Protein 6H9U (pdb70)

Nearest PDB structures (foldseek):
  7a4u-assembly1_A  TM=9.829E-01  e=4.154E-70  Cricetulus griseus
  6ha7-assembly3_B  TM=9.774E-01  e=1.542E-68  Cricetulus griseus
  6cz1-assembly1_A  TM=9.663E-01  e=4.510E-68  Homo sapiens
  6zmd-assembly1_A  TM=8.555E-01  e=2.631E-66  Homo sapiens
  5o4p-assembly2_B  TM=8.408E-01  e=4.896E-66  Cricetulus griseus

Solvent-accessible surface area: 19380 Å² total; per-residue (Å²): 107,22,14,0,0,0,20,9,10,18,5,61,1,1,0,0,1,46,68,135,62,181,20,75,12,3,43,12,105,113,56,58,111,38,2,1,9,5,0,5,13,28,85,140,19,113,133,56,28,0,19,58,0,11,60,94,32,33,61,41,66,111,33,1,0,28,17,7,24,29,0,1,23,54,68,37,108,33,103,41,0,47,89,7,43,139,131,16,59,6,133,21,50,81,110,190,83,97,5,59,0,43,2,81,16,28,88,88,85,82,59,63,17,19,5,42,67,1,5,2,5,4,0,38,40,2,25,94,11,0,19,87,130,29,68,98,162,2,54,78,0,0,0,1,1,7,17,104,10,84,122,56,7,52,92,3,2,92,55,0,0,84,103,8,46,10,68,13,49,76,31,15,13,13,10,1,0,0,0,12,10,25,24,0,43,161,75,146,38,103,64,30,0,0,2,0,23,0,21,16,9,23,1,32,0,6,1,0,36,1,16,62,23,6,1,74,38,68,16,46,57,23,57,81,73,4,0,2,38,42,0,4,74,76,0,9,77,39,0,13,126,57,2,110,166,159,35,52,92,59,3,130,158,6,67,138,2,16,22,74,0,27,140,27,1,32,106,2,31,134,22,3,31,90,93,126,102,13,131,0,82,0,88,23,134,122,40,80,62,102,12,45,68,58,3,53,41,69,67,4,26,120,36,0,45,84,30,0,142,34,0,22,148,14,1,92,29,1,10,129,102,16,137,40,141,78,85,45,5,47,24,0,0,10,8,7,14,9,1,78,5,39,41,0,72,75,16,2,81,102,23,10,112,37,75,108,22,23,198,72,38,60,18,35,12,0,5,0,61,0,0,0,37,13,0,12,79,40,89,101,110,32,112,0,58,94,9,73,46,64,3,112,124,144,75,26,86,21,67,10,20,13,19,24,55,21,20,48,130,58,19,107,128,66,47,101,82,215,159

CATH classification: 3.30.420.40 (+3 more: 3.30.30.30, 3.30.420.40, 3.90.640.10)

Structure (mmCIF, N/CA/C/O backbone):
data_6H9U
#
_entry.id   6H9U
#
_cell.length_a   153.310
_cell.length_b   66.750
_cell.length_c   44.300
_cell.angle_alpha   90.00
_cell.angle_beta   106.54
_cell.angle_gamma   90.00
#
_symmetry.space_group_name_H-M   'C 1 2 1'
#
loop_
_entity.id
_entity.type
_entity.pdbx_description
1 polymer 'Endoplasmic reticulum chaperone BiP'
2 polymer 'Mesencephalic astrocyte-derived neurotrophic factor'
3 non-polymer D-MALATE
4 non-polymer 'SODIUM ION'
5 water water
#
loop_
_atom_site.group_PDB
_atom_site.id
_atom_site.type_symbol
_atom_site.label_atom_id
_atom_site.label_alt_id
_atom_site.label_comp_id
_atom_site.label_asym_id
_atom_site.label_entity_id
_atom_site.label_seq_id
_atom_site.pdbx_PDB_ins_code
_atom_site.Cartn_x
_atom_site.Cartn_y
_atom_site.Cartn_z
_atom_site.occupancy
_atom_site.B_iso_or_equiv
_atom_site.auth_seq_id
_atom_site.auth_comp_id
_atom_site.auth_asym_id
_atom_site.auth_atom_id
_atom_site.pdbx_PDB_model_num
ATOM 1 N N . GLY A 1 1 ? -19.665 -24.285 -28.435 1.00 39.43 28 GLY A N 1
ATOM 2 C CA . GLY A 1 1 ? -20.230 -25.412 -27.631 1.00 38.66 28 GLY A CA 1
ATOM 3 C C . GLY A 1 1 ? -20.013 -25.243 -26.138 1.00 36.82 28 GLY A C 1
ATOM 4 O O . GLY A 1 1 ? -18.872 -25.106 -25.691 1.00 38.38 28 GLY A O 1
ATOM 5 N N . THR A 1 2 ? -21.103 -25.272 -25.367 1.00 34.78 29 THR A N 1
ATOM 6 C CA . THR A 1 2 ? -21.061 -25.001 -23.927 1.00 32.35 29 THR A CA 1
ATOM 7 C C . THR A 1 2 ? -21.979 -25.953 -23.143 1.00 30.24 29 THR A C 1
ATOM 8 O O . THR A 1 2 ? -23.156 -26.070 -23.453 1.00 31.74 29 THR A O 1
ATOM 12 N N . VAL A 1 3 ? -21.427 -26.612 -22.120 1.00 25.80 30 VAL A N 1
ATOM 13 C CA . VAL A 1 3 ? -22.207 -27.447 -21.186 1.00 23.11 30 VAL A CA 1
ATOM 14 C C . VAL A 1 3 ? -21.875 -27.003 -19.766 1.00 20.78 30 VAL A C 1
ATOM 15 O O . VAL A 1 3 ? -20.889 -26.287 -19.557 1.00 19.60 30 VAL A O 1
ATOM 19 N N . VAL A 1 4 ? -22.688 -27.427 -18.795 1.00 19.08 31 VAL A N 1
ATOM 20 C CA . VAL A 1 4 ? -22.528 -26.977 -17.418 1.00 18.15 31 VAL A CA 1
ATOM 21 C C . VAL A 1 4 ? -22.496 -28.119 -16.399 1.00 17.09 31 VAL A C 1
ATOM 22 O O . VAL A 1 4 ? -23.059 -29.193 -16.617 1.00 16.60 31 VAL A O 1
ATOM 26 N N . GLY A 1 5 ? -21.782 -27.871 -15.310 1.00 15.95 32 GLY A N 1
ATOM 27 C CA . GLY A 1 5 ? -21.809 -28.711 -14.122 1.00 15.56 32 GLY A CA 1
ATOM 28 C C . GLY A 1 5 ? -22.367 -27.879 -12.997 1.00 15.42 32 GLY A C 1
ATOM 29 O O . GLY A 1 5 ? -21.949 -26.736 -12.810 1.00 16.01 32 GLY A O 1
ATOM 30 N N . ILE A 1 6 ? -23.329 -28.430 -12.261 1.00 15.01 33 ILE A N 1
ATOM 31 C CA . ILE A 1 6 ? -23.964 -27.705 -11.169 1.00 14.90 33 ILE A CA 1
ATOM 32 C C . ILE A 1 6 ? -23.870 -28.520 -9.891 1.00 14.65 33 ILE A C 1
ATOM 33 O O . ILE A 1 6 ? -24.321 -29.670 -9.829 1.00 14.84 33 ILE A O 1
ATOM 38 N N . ASP A 1 7 ? -23.273 -27.899 -8.883 1.00 14.37 34 ASP A N 1
ATOM 39 C CA . ASP A 1 7 ? -23.325 -28.371 -7.512 1.00 14.80 34 ASP A CA 1
ATOM 40 C C . ASP A 1 7 ? -24.605 -27.799 -6.904 1.00 14.65 34 ASP A C 1
ATOM 41 O O . ASP A 1 7 ? -24.689 -26.608 -6.650 1.00 14.67 34 ASP A O 1
ATOM 46 N N . LEU A 1 8 ? -25.598 -28.669 -6.708 1.00 14.36 35 LEU A N 1
ATOM 47 C CA . LEU A 1 8 ? -26.854 -28.302 -6.063 1.00 14.62 35 LEU A CA 1
ATOM 48 C C . LEU A 1 8 ? -26.710 -28.631 -4.578 1.00 14.44 35 LEU A C 1
ATOM 49 O O . LEU A 1 8 ? -26.975 -29.758 -4.152 1.00 14.86 35 LEU A O 1
ATOM 54 N N . GLY A 1 9 ? -26.244 -27.650 -3.803 1.00 14.68 36 GLY A N 1
ATOM 55 C CA . GLY A 1 9 ? -25.908 -27.869 -2.396 1.00 14.56 36 GLY A CA 1
ATOM 56 C C . GLY A 1 9 ? -27.064 -27.643 -1.459 1.00 14.80 36 GLY A C 1
ATOM 57 O O . GLY A 1 9 ? -28.068 -26.987 -1.805 1.00 14.80 36 GLY A O 1
ATOM 58 N N . THR A 1 10 ? -26.936 -28.200 -0.262 1.00 15.15 37 THR A N 1
ATOM 59 C CA . THR A 1 10 ? -27.940 -27.985 0.780 1.00 15.54 37 THR A CA 1
ATOM 60 C C . THR A 1 10 ? -28.141 -26.488 1.079 1.00 16.28 37 THR A C 1
ATOM 61 O O . THR A 1 10 ? -29.263 -25.993 1.089 1.00 16.62 37 THR A O 1
ATOM 65 N N . THR A 1 11 ? -27.032 -25.794 1.306 1.00 16.52 38 THR A N 1
ATOM 66 C CA . THR A 1 11 ? -27.001 -24.372 1.642 1.00 17.14 38 THR A CA 1
ATOM 67 C C . THR A 1 11 ? -26.607 -23.483 0.460 1.00 16.98 38 THR A C 1
ATOM 68 O O . THR A 1 11 ? -27.218 -22.444 0.251 1.00 16.66 38 THR A O 1
ATOM 72 N N . TYR A 1 12 ? -25.596 -23.891 -0.300 1.00 17.22 39 TYR A N 1
ATOM 73 C CA . TYR A 1 12 ? -25.043 -23.103 -1.390 1.00 18.09 39 TYR A CA 1
ATOM 74 C C . TYR A 1 12 ? -24.917 -23.953 -2.643 1.00 16.68 39 TYR A C 1
ATOM 75 O O . TYR A 1 12 ? -24.556 -25.134 -2.565 1.00 15.77 39 TYR A O 1
ATOM 84 N N . SER A 1 13 ? -25.152 -23.326 -3.791 1.00 15.66 40 SER A N 1
ATOM 85 C CA . SER A 1 13 ? -24.969 -23.966 -5.083 1.00 15.62 40 SER A CA 1
ATOM 86 C C . SER A 1 13 ? -23.943 -23.216 -5.925 1.00 15.43 40 SER A C 1
ATOM 87 O O . SER A 1 13 ? -23.672 -22.049 -5.676 1.00 15.88 40 SER A O 1
ATOM 90 N N . CYS A 1 14 ? -23.389 -23.907 -6.921 1.00 15.11 41 CYS A N 1
ATOM 91 C CA . CYS A 1 14 ? -22.300 -23.380 -7.736 1.00 15.12 41 CYS A CA 1
ATOM 92 C C . CYS A 1 14 ? -22.400 -23.923 -9.161 1.00 15.14 41 CYS A C 1
ATOM 93 O O . CYS A 1 14 ? -22.753 -25.091 -9.348 1.00 15.09 41 CYS A O 1
ATOM 96 N N . VAL A 1 15 ? -22.103 -23.080 -10.159 1.00 15.47 42 VAL A N 1
ATOM 97 C CA . VAL A 1 15 ? -22.153 -23.501 -11.561 1.00 16.04 42 VAL A CA 1
ATOM 98 C C . VAL A 1 15 ? -20.817 -23.256 -12.255 1.00 16.00 42 VAL A C 1
ATOM 99 O O . VAL A 1 15 ? -20.212 -22.191 -12.100 1.00 15.35 42 VAL A O 1
ATOM 103 N N . GLY A 1 16 ? -20.354 -24.289 -12.962 1.00 16.49 43 GLY A N 1
ATOM 104 C CA . GLY A 1 16 ? -19.190 -24.212 -13.818 1.00 17.31 43 GLY A CA 1
ATOM 105 C C . GLY A 1 16 ? -19.617 -24.457 -15.245 1.00 17.85 43 GLY A C 1
ATOM 106 O O . GLY A 1 16 ? -20.504 -25.277 -15.515 1.00 17.37 43 GLY A O 1
ATOM 107 N N . VAL A 1 17 ? -18.986 -23.737 -16.169 1.00 18.83 44 VAL A N 1
ATOM 108 C CA . VAL A 1 17 ? -19.198 -23.934 -17.588 1.00 19.75 44 VAL A CA 1
ATOM 109 C C . VAL A 1 17 ? -17.965 -24.623 -18.157 1.00 20.03 44 VAL A C 1
ATOM 110 O O . VAL A 1 17 ? -16.838 -24.227 -17.846 1.00 21.06 44 VAL A O 1
ATOM 114 N N . PHE A 1 18 ? -18.184 -25.650 -18.968 1.00 20.19 45 PHE A N 1
ATOM 115 C CA . PHE A 1 18 ? -17.114 -26.292 -19.718 1.00 21.34 45 PHE A CA 1
ATOM 116 C C . PHE A 1 18 ? -17.181 -25.817 -21.166 1.00 22.19 45 PHE A C 1
ATOM 117 O O . PHE A 1 18 ? -18.186 -26.016 -21.855 1.00 22.39 45 PHE A O 1
ATOM 125 N N . LYS A 1 19 ? -16.093 -25.201 -21.609 1.00 24.03 46 LYS A N 1
ATOM 126 C CA . LYS A 1 19 ? -16.040 -24.502 -22.880 1.00 26.15 46 LYS A CA 1
ATOM 127 C C . LYS A 1 19 ? -14.584 -24.448 -23.304 1.00 25.34 46 LYS A C 1
ATOM 128 O O . LYS A 1 19 ? -13.716 -24.183 -22.473 1.00 22.13 46 LYS A O 1
ATOM 134 N N . ASN A 1 20 ? -14.315 -24.713 -24.584 1.00 25.80 47 ASN A N 1
ATOM 135 C CA . ASN A 1 20 ? -12.939 -24.708 -25.098 1.00 25.63 47 ASN A CA 1
ATOM 136 C C . ASN A 1 20 ? -11.998 -25.591 -24.268 1.00 24.53 47 ASN A C 1
ATOM 137 O O . ASN A 1 20 ? -10.842 -25.228 -24.026 1.00 22.98 47 ASN A O 1
ATOM 142 N N . GLY A 1 21 ? -12.497 -26.739 -23.822 1.00 23.89 48 GLY A N 1
ATOM 143 C CA . GLY A 1 21 ? -11.685 -27.699 -23.088 1.00 23.81 48 GLY A CA 1
ATOM 144 C C . GLY A 1 21 ? -11.310 -27.353 -21.654 1.00 23.45 48 GLY A C 1
ATOM 145 O O . GLY A 1 21 ? -10.437 -28.006 -21.083 1.00 23.59 48 GLY A O 1
ATOM 146 N N . ARG A 1 22 ? -11.971 -26.362 -21.057 1.00 23.43 49 ARG A N 1
ATOM 147 C CA . ARG A 1 22 ? -11.683 -25.960 -19.675 1.00 24.19 49 ARG A CA 1
ATOM 148 C C . ARG A 1 22 ? -12.932 -25.482 -18.950 1.00 22.78 49 ARG A C 1
ATOM 149 O O . ARG A 1 22 ? -13.929 -25.117 -19.578 1.00 21.46 49 ARG A O 1
ATOM 157 N N . VAL A 1 23 ? -12.832 -25.455 -17.623 1.00 21.60 50 VAL A N 1
ATOM 158 C CA . VAL A 1 23 ? -13.922 -25.037 -16.744 1.00 21.16 50 VAL A CA 1
ATOM 159 C C . VAL A 1 23 ? -13.769 -23.588 -16.303 1.00 21.07 50 VAL A C 1
ATOM 160 O O . VAL A 1 23 ? -12.683 -23.153 -15.938 1.00 21.38 50 VAL A O 1
ATOM 164 N N . GLU A 1 24 ? -14.876 -22.854 -16.351 1.00 21.39 51 GLU A N 1
ATOM 165 C CA . GLU A 1 24 ? -14.975 -21.527 -15.766 1.00 22.25 51 GLU A CA 1
ATOM 166 C C . GLU A 1 24 ? -16.120 -21.538 -14.764 1.00 20.91 51 GLU A C 1
ATOM 167 O O . GLU A 1 24 ? -17.256 -21.835 -15.137 1.00 20.08 51 GLU A O 1
ATOM 173 N N . ILE A 1 25 ? -15.815 -21.220 -13.508 1.00 20.13 52 ILE A N 1
ATOM 174 C CA . ILE A 1 25 ? -16.839 -21.053 -12.466 1.00 20.21 52 ILE A CA 1
ATOM 175 C C . ILE A 1 25 ? -17.440 -19.647 -12.641 1.00 20.48 52 ILE A C 1
ATOM 176 O O . ILE A 1 25 ? -16.704 -18.661 -12.792 1.00 20.71 52 ILE A O 1
ATOM 181 N N . ILE A 1 26 ? -18.769 -19.554 -12.624 1.00 19.50 53 ILE A N 1
ATOM 182 C CA . ILE A 1 26 ? -19.453 -18.306 -12.972 1.00 20.11 53 ILE A CA 1
ATOM 183 C C . ILE A 1 26 ? -19.938 -17.577 -11.721 1.00 20.85 53 ILE A C 1
ATOM 184 O O . ILE A 1 26 ? -20.510 -18.195 -10.815 1.00 19.85 53 ILE A O 1
ATOM 189 N N . ALA A 1 27 ? -19.716 -16.262 -11.689 1.00 20.42 54 ALA A N 1
ATOM 190 C CA . ALA A 1 27 ? -20.233 -15.408 -10.620 1.00 21.57 54 ALA A CA 1
ATOM 191 C C . ALA A 1 27 ? -21.669 -14.980 -10.913 1.00 21.87 54 ALA A C 1
ATOM 192 O O . ALA A 1 27 ? -22.044 -14.780 -12.063 1.00 21.72 54 ALA A O 1
ATOM 194 N N . ASN A 1 28 ? -22.457 -14.811 -9.853 1.00 22.76 55 ASN A N 1
ATOM 195 C CA . ASN A 1 28 ? -23.858 -14.421 -9.981 1.00 24.07 55 ASN A CA 1
ATOM 196 C C . ASN A 1 28 ? -23.986 -12.892 -10.040 1.00 26.07 55 ASN A C 1
ATOM 197 O O . ASN A 1 28 ? -22.969 -12.175 -10.072 1.00 25.68 55 ASN A O 1
ATOM 202 N N . ASP A 1 29 ? -25.230 -12.412 -10.047 1.00 28.74 56 ASP A N 1
ATOM 203 C CA . ASP A 1 29 ? -25.560 -10.974 -10.067 1.00 31.54 56 ASP A CA 1
ATOM 204 C C . ASP A 1 29 ? -24.909 -10.125 -8.962 1.00 31.78 56 ASP A C 1
ATOM 205 O O . ASP A 1 29 ? -24.690 -8.927 -9.157 1.00 32.35 56 ASP A O 1
ATOM 210 N N . GLN A 1 30 ? -24.616 -10.744 -7.818 1.00 29.30 57 GLN A N 1
ATOM 211 C CA . GLN A 1 30 ? -23.935 -10.090 -6.694 1.00 29.52 57 GLN A CA 1
ATOM 212 C C . GLN A 1 30 ? -22.410 -10.260 -6.692 1.00 27.74 57 GLN A C 1
ATOM 213 O O . GLN A 1 30 ? -21.752 -9.855 -5.740 1.00 27.85 57 GLN A O 1
ATOM 219 N N . GLY A 1 31 ? -21.849 -10.840 -7.752 1.00 26.99 58 GLY A N 1
ATOM 220 C CA . GLY A 1 31 ? -20.416 -11.102 -7.833 1.00 25.63 58 GLY A CA 1
ATOM 221 C C . GLY A 1 31 ? -19.939 -12.311 -7.048 1.00 24.39 58 GLY A C 1
ATOM 222 O O . GLY A 1 31 ? -18.748 -12.447 -6.823 1.00 24.58 58 GLY A O 1
ATOM 223 N N . ASN A 1 32 ? -20.864 -13.195 -6.653 1.00 23.81 59 ASN A N 1
ATOM 224 C CA . ASN A 1 32 ? -20.563 -14.348 -5.795 1.00 22.77 59 ASN A CA 1
ATOM 225 C C . ASN A 1 32 ? -20.534 -15.615 -6.642 1.00 21.22 59 ASN A C 1
ATOM 226 O O . ASN A 1 32 ? -21.466 -15.868 -7.395 1.00 20.60 59 ASN A O 1
ATOM 231 N N . ARG A 1 33 ? -19.475 -16.406 -6.500 1.00 20.67 60 ARG A N 1
ATOM 232 C CA . ARG A 1 33 ? -19.325 -17.646 -7.252 1.00 21.20 60 ARG A CA 1
ATOM 233 C C . ARG A 1 33 ? -20.063 -18.829 -6.618 1.00 19.45 60 ARG A C 1
ATOM 234 O O . ARG A 1 33 ? -20.069 -19.921 -7.182 1.00 18.16 60 ARG A O 1
ATOM 242 N N . ILE A 1 34 ? -20.675 -18.602 -5.455 1.00 18.69 61 ILE A N 1
ATOM 243 C CA . ILE A 1 34 ? -21.676 -19.513 -4.897 1.00 18.75 61 ILE A CA 1
ATOM 244 C C . ILE A 1 34 ? -22.965 -18.746 -4.612 1.00 17.55 61 ILE A C 1
ATOM 245 O O . ILE A 1 34 ? -22.941 -17.555 -4.279 1.00 16.79 61 ILE A O 1
ATOM 250 N N . THR A 1 35 ? -24.086 -19.445 -4.757 1.00 16.20 62 THR A N 1
ATOM 251 C CA . THR A 1 35 ? -25.407 -18.858 -4.646 1.00 15.73 62 THR A CA 1
ATOM 252 C C . THR A 1 35 ? -26.190 -19.645 -3.599 1.00 15.63 62 THR A C 1
ATOM 253 O O . THR A 1 35 ? -26.246 -20.884 -3.683 1.00 15.50 62 THR A O 1
ATOM 257 N N . PRO A 1 36 ? -26.825 -18.947 -2.633 1.00 15.39 63 PRO A N 1
ATOM 258 C CA . PRO A 1 36 ? -27.598 -19.692 -1.653 1.00 15.42 63 PRO A CA 1
ATOM 259 C C . PRO A 1 36 ? -28.758 -20.479 -2.257 1.00 15.22 63 PRO A C 1
ATOM 260 O O . PRO A 1 36 ? -29.446 -19.974 -3.142 1.00 15.14 63 PRO A O 1
ATOM 264 N N . SER A 1 37 ? -28.976 -21.695 -1.756 1.00 15.16 64 SER A N 1
ATOM 265 C CA . SER A 1 37 ? -30.066 -22.561 -2.204 1.00 15.28 64 SER A CA 1
ATOM 266 C C . SER A 1 37 ? -31.347 -22.184 -1.457 1.00 15.67 64 SER A C 1
ATOM 267 O O . SER A 1 37 ? -31.966 -23.006 -0.773 1.00 15.93 64 SER A O 1
ATOM 270 N N . TYR A 1 38 ? -31.737 -20.925 -1.644 1.00 15.68 65 TYR A N 1
ATOM 271 C CA . TYR A 1 38 ? -32.814 -20.270 -0.920 1.00 15.60 65 TYR A CA 1
ATOM 272 C C . TYR A 1 38 ? -33.822 -19.743 -1.928 1.00 15.53 65 TYR A C 1
ATOM 273 O O . TYR A 1 38 ? -33.429 -19.224 -2.978 1.00 15.53 65 TYR A O 1
ATOM 282 N N . VAL A 1 39 ? -35.108 -19.859 -1.594 1.00 14.94 66 VAL A N 1
ATOM 283 C CA . VAL A 1 39 ? -36.200 -19.377 -2.433 1.00 14.99 66 VAL A CA 1
ATOM 284 C C . VAL A 1 39 ? -37.247 -18.659 -1.580 1.00 14.62 66 VAL A C 1
ATOM 285 O O . VAL A 1 39 ? -37.686 -19.186 -0.553 1.00 14.57 66 VAL A O 1
ATOM 289 N N . ALA A 1 40 ? -37.615 -17.452 -1.999 1.00 15.04 67 ALA A N 1
ATOM 290 C CA . ALA A 1 40 ? -38.760 -16.735 -1.444 1.00 15.47 67 ALA A CA 1
ATOM 291 C C . ALA A 1 40 ? -39.628 -16.236 -2.582 1.00 15.95 67 ALA A C 1
ATOM 292 O O . ALA A 1 40 ? -39.234 -16.282 -3.761 1.00 15.25 67 ALA A O 1
ATOM 294 N N . PHE A 1 41 ? -40.816 -15.761 -2.236 1.00 16.87 68 PHE A N 1
ATOM 295 C CA . PHE A 1 41 ? -41.760 -15.275 -3.239 1.00 17.83 68 PHE A CA 1
ATOM 296 C C . PHE A 1 41 ? -42.227 -13.891 -2.881 1.00 18.57 68 PHE A C 1
ATOM 297 O O . PHE A 1 41 ? -42.476 -13.606 -1.714 1.00 19.80 68 PHE A O 1
ATOM 305 N N . THR A 1 42 ? -42.361 -13.037 -3.892 1.00 18.47 69 THR A N 1
ATOM 306 C CA . THR A 1 42 ? -42.922 -11.706 -3.681 1.00 18.53 69 THR A CA 1
ATOM 307 C C . THR A 1 42 ? -44.442 -11.836 -3.515 1.00 18.80 69 THR A C 1
ATOM 308 O O . THR A 1 42 ? -45.033 -12.867 -3.862 1.00 19.81 69 THR A O 1
ATOM 312 N N . PRO A 1 43 ? -45.106 -10.786 -2.997 1.00 20.27 70 PRO A N 1
ATOM 313 C CA . PRO A 1 43 ? -46.580 -10.838 -2.925 1.00 20.31 70 PRO A CA 1
ATOM 314 C C . PRO A 1 43 ? -47.276 -11.012 -4.259 1.00 20.13 70 PRO A C 1
ATOM 315 O O . PRO A 1 43 ? -48.401 -11.519 -4.305 1.00 22.03 70 PRO A O 1
ATOM 319 N N . GLU A 1 44 ? -46.608 -10.605 -5.340 1.00 19.12 71 GLU A N 1
ATOM 320 C CA . GLU A 1 44 ? -47.131 -10.749 -6.683 1.00 19.79 71 GLU A CA 1
ATOM 321 C C . GLU A 1 44 ? -46.804 -12.128 -7.284 1.00 20.32 71 GLU A C 1
ATOM 322 O O . GLU A 1 44 ? -47.145 -12.387 -8.425 1.00 21.46 71 GLU A O 1
ATOM 328 N N . GLY A 1 45 ? -46.120 -12.979 -6.520 1.00 20.29 72 GLY A N 1
ATOM 329 C CA . GLY A 1 45 ? -45.836 -14.352 -6.910 1.00 20.70 72 GLY A CA 1
ATOM 330 C C . GLY A 1 45 ? -44.566 -14.526 -7.710 1.00 20.84 72 GLY A C 1
ATOM 331 O O . GLY A 1 45 ? -44.377 -15.575 -8.320 1.00 22.28 72 GLY A O 1
ATOM 332 N N . GLU A 1 46 ? -43.689 -13.521 -7.713 1.00 20.27 73 GLU A N 1
ATOM 333 C CA . GLU A 1 46 ? -42.407 -13.629 -8.406 1.00 20.28 73 GLU A CA 1
ATOM 334 C C . GLU A 1 46 ? -41.389 -14.342 -7.525 1.00 19.00 73 GLU A C 1
ATOM 335 O O . GLU A 1 46 ? -41.406 -14.214 -6.299 1.00 18.13 73 GLU A O 1
ATOM 341 N N . ARG A 1 47 ? -40.499 -15.090 -8.166 1.00 18.48 74 ARG A N 1
ATOM 342 C CA . ARG A 1 47 ? -39.530 -15.924 -7.465 1.00 19.25 74 ARG A CA 1
ATOM 343 C C . ARG A 1 47 ? -38.275 -15.132 -7.160 1.00 18.45 74 ARG A C 1
ATOM 344 O O . ARG A 1 47 ? -37.689 -14.526 -8.057 1.00 18.67 74 ARG A O 1
ATOM 352 N N . LEU A 1 48 ? -37.878 -15.134 -5.886 1.00 17.15 75 LEU A N 1
ATOM 353 C CA . LEU A 1 48 ? -36.611 -14.565 -5.431 1.00 17.01 75 LEU A CA 1
ATOM 354 C C . LEU A 1 48 ? -35.706 -15.727 -5.077 1.00 16.65 75 LEU A C 1
ATOM 355 O O . LEU A 1 48 ? -35.946 -16.422 -4.092 1.00 15.88 75 LEU A O 1
ATOM 360 N N . ILE A 1 49 ? -34.679 -15.956 -5.896 1.00 16.08 76 ILE A N 1
ATOM 361 C CA . ILE A 1 49 ? -33.858 -17.146 -5.741 1.00 16.61 76 ILE A CA 1
ATOM 362 C C . ILE A 1 49 ? -32.423 -16.724 -5.466 1.00 16.81 76 ILE A C 1
ATOM 363 O O . ILE A 1 49 ? -31.871 -15.887 -6.184 1.00 17.90 76 ILE A O 1
ATOM 368 N N . GLY A 1 50 ? -31.836 -17.283 -4.415 1.00 15.82 77 GLY A N 1
ATOM 369 C CA . GLY A 1 50 ? -30.446 -17.017 -4.072 1.00 16.19 77 GLY A CA 1
ATOM 370 C C . GLY A 1 50 ? -30.261 -15.955 -3.014 1.00 16.26 77 GLY A C 1
ATOM 371 O O . GLY A 1 50 ? -30.951 -15.960 -1.991 1.00 17.08 77 GLY A O 1
ATOM 372 N N . ASP A 1 51 ? -29.342 -15.029 -3.275 1.00 17.06 78 ASP A N 1
ATOM 373 C CA . ASP A 1 51 ? -28.921 -14.050 -2.288 1.00 17.19 78 ASP A CA 1
ATOM 374 C C . ASP A 1 51 ? -30.080 -13.195 -1.755 1.00 16.57 78 ASP A C 1
ATOM 375 O O . ASP A 1 51 ? -30.207 -13.002 -0.544 1.00 15.85 78 ASP A O 1
ATOM 380 N N . ALA A 1 52 ? -30.957 -12.742 -2.639 1.00 16.47 79 ALA A N 1
ATOM 381 C CA . ALA A 1 52 ? -32.065 -11.874 -2.216 1.00 16.21 79 ALA A CA 1
ATOM 382 C C . ALA A 1 52 ? -32.949 -12.545 -1.159 1.00 16.07 79 ALA A C 1
ATOM 383 O O . ALA A 1 52 ? -33.393 -11.891 -0.213 1.00 16.41 79 ALA A O 1
ATOM 385 N N . ALA A 1 53 ? -33.176 -13.854 -1.306 1.00 15.64 80 ALA A N 1
ATOM 386 C CA . ALA A 1 53 ? -33.993 -14.603 -0.355 1.00 15.47 80 ALA A CA 1
ATOM 387 C C . ALA A 1 53 ? -33.264 -14.820 0.957 1.00 15.56 80 ALA A C 1
ATOM 388 O O . ALA A 1 53 ? -33.829 -14.580 2.023 1.00 15.71 80 ALA A O 1
ATOM 390 N N . LYS A 1 54 ? -32.023 -15.292 0.885 1.00 15.69 81 LYS A N 1
ATOM 391 C CA . LYS A 1 54 ? -31.223 -15.523 2.084 1.00 17.34 81 LYS A CA 1
ATOM 392 C C . LYS A 1 54 ? -31.084 -14.244 2.902 1.00 16.28 81 LYS A C 1
ATOM 393 O O . LYS A 1 54 ? -31.232 -14.256 4.125 1.00 15.93 81 LYS A O 1
ATOM 399 N N . ASN A 1 55 ? -30.861 -13.146 2.194 1.00 16.44 82 ASN A N 1
ATOM 400 C CA . ASN A 1 55 ? -30.637 -11.844 2.814 1.00 16.65 82 ASN A CA 1
ATOM 401 C C . ASN A 1 55 ? -31.873 -11.200 3.448 1.00 17.03 82 ASN A C 1
ATOM 402 O O . ASN A 1 55 ? -31.742 -10.159 4.076 1.00 17.16 82 ASN A O 1
ATOM 407 N N . GLN A 1 56 ? -33.065 -11.777 3.268 1.00 16.47 83 GLN A N 1
ATOM 408 C CA . GLN A 1 56 ? -34.258 -11.316 3.981 1.00 16.85 83 GLN A CA 1
ATOM 409 C C . GLN A 1 56 ? -34.806 -12.347 4.978 1.00 16.89 83 GLN A C 1
ATOM 410 O O . GLN A 1 56 ? -35.913 -12.183 5.476 1.00 17.30 83 GLN A O 1
ATOM 416 N N . LEU A 1 57 ? -34.026 -13.378 5.323 1.00 17.07 84 LEU A N 1
ATOM 417 C CA . LEU A 1 57 ? -34.538 -14.464 6.170 1.00 17.70 84 LEU A CA 1
ATOM 418 C C . LEU A 1 57 ? -35.139 -13.989 7.488 1.00 17.42 84 LEU A C 1
ATOM 419 O O . LEU A 1 57 ? -36.226 -14.430 7.860 1.00 16.92 84 LEU A O 1
ATOM 424 N N . THR A 1 58 ? -34.451 -13.107 8.208 1.00 17.51 85 THR A N 1
ATOM 425 C CA . THR A 1 58 ? -34.945 -12.719 9.538 1.00 17.77 85 THR A CA 1
ATOM 426 C C . THR A 1 58 ? -36.268 -11.945 9.500 1.00 17.86 85 THR A C 1
ATOM 427 O O . THR A 1 58 ? -37.027 -11.979 10.460 1.00 17.14 85 THR A O 1
ATOM 431 N N . S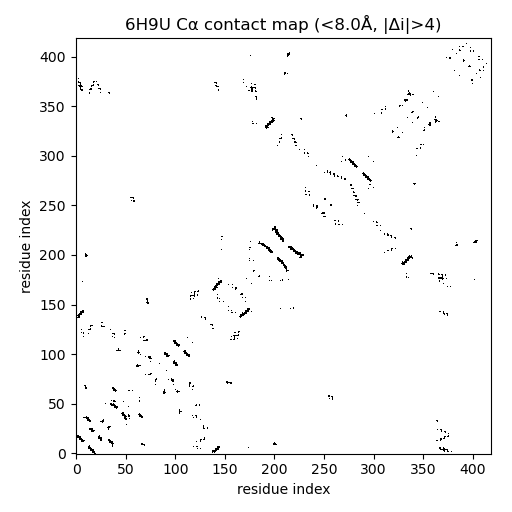ER A 1 59 ? -36.530 -11.238 8.403 1.00 18.38 86 SER A N 1
ATOM 432 C CA . SER A 1 59 ? -37.791 -10.498 8.241 1.00 18.04 86 SER A CA 1
ATOM 433 C C . SER A 1 59 ? -38.915 -11.333 7.660 1.00 17.92 86 SER A C 1
ATOM 434 O O . SER A 1 59 ? -40.094 -10.989 7.807 1.00 18.35 86 SER A O 1
ATOM 437 N N . ASN A 1 60 ? -38.562 -12.436 7.007 1.00 17.19 87 ASN A N 1
ATOM 438 C CA . ASN A 1 60 ? -39.560 -13.349 6.468 1.00 16.93 87 ASN A CA 1
ATOM 439 C C . ASN A 1 60 ? -39.219 -14.762 6.949 1.00 16.59 87 ASN A C 1
ATOM 440 O O . ASN A 1 60 ? -38.976 -15.656 6.139 1.00 16.54 87 ASN A O 1
ATOM 445 N N . PRO A 1 61 ? -39.204 -14.959 8.283 1.00 16.82 88 PRO A N 1
ATOM 446 C CA . PRO A 1 61 ? -38.610 -16.166 8.859 1.00 17.13 88 PRO A CA 1
ATOM 447 C C . PRO A 1 61 ? -39.352 -17.471 8.591 1.00 17.44 88 PRO A C 1
ATOM 448 O O . PRO A 1 61 ? -38.740 -18.528 8.688 1.00 17.65 88 PRO A O 1
ATOM 452 N N . GLU A 1 62 ? -40.640 -17.398 8.273 1.00 18.01 89 GLU A N 1
ATOM 453 C CA . GLU A 1 62 ? -41.464 -18.592 8.079 1.00 19.36 89 GLU A CA 1
ATOM 454 C C . GLU A 1 62 ? -41.838 -18.873 6.633 1.00 18.11 89 GLU A C 1
ATOM 455 O O . GLU A 1 62 ? -42.422 -19.922 6.353 1.00 17.42 89 GLU A O 1
ATOM 461 N N . ASN A 1 63 ? -41.497 -17.973 5.707 1.00 17.02 90 ASN A N 1
ATOM 462 C CA . ASN A 1 63 ? -41.858 -18.172 4.306 1.00 16.90 90 ASN A CA 1
ATOM 463 C C . ASN A 1 63 ? -40.662 -18.079 3.365 1.00 15.91 90 ASN A C 1
ATOM 464 O O . ASN A 1 63 ? -40.824 -17.820 2.171 1.00 16.20 90 ASN A O 1
ATOM 469 N N . THR A 1 64 ? -39.466 -18.314 3.908 1.00 15.27 91 THR A N 1
ATOM 470 C CA . THR A 1 64 ? -38.244 -18.361 3.123 1.00 15.25 91 THR A CA 1
ATOM 471 C C . THR A 1 64 ? -37.835 -19.827 3.089 1.00 15.26 91 THR A C 1
ATOM 472 O O . THR A 1 64 ? -37.520 -20.422 4.129 1.00 15.98 91 THR A O 1
ATOM 476 N N . VAL A 1 65 ? -37.827 -20.398 1.896 1.00 14.93 92 VAL A N 1
ATOM 477 C CA . VAL A 1 65 ? -37.548 -21.820 1.741 1.00 15.12 92 VAL A CA 1
ATOM 478 C C . VAL A 1 65 ? -36.048 -22.019 1.589 1.00 15.32 92 VAL A C 1
ATOM 479 O O . VAL A 1 65 ? -35.397 -21.328 0.820 1.00 15.06 92 VAL A O 1
ATOM 483 N N . PHE A 1 66 ? -35.521 -22.983 2.335 1.00 15.59 93 PHE A N 1
ATOM 484 C CA . PHE A 1 66 ? -34.120 -23.366 2.252 1.00 15.82 93 PHE A CA 1
ATOM 485 C C . PHE A 1 66 ? -34.029 -24.810 2.726 1.00 15.74 93 PHE A C 1
ATOM 486 O O . PHE A 1 66 ? -35.019 -25.359 3.231 1.00 15.69 93 PHE A O 1
ATOM 494 N N . ASP A 1 67 ? -32.866 -25.430 2.547 1.00 15.51 94 ASP A N 1
ATOM 495 C CA . ASP A 1 67 ? -32.646 -26.828 2.993 1.00 16.09 94 ASP A CA 1
ATOM 496 C C . ASP A 1 67 ? -33.631 -27.852 2.378 1.00 15.54 94 ASP A C 1
ATOM 497 O O . ASP A 1 67 ? -33.855 -28.935 2.948 1.00 15.66 94 ASP A O 1
ATOM 502 N N . ALA A 1 68 ? -34.175 -27.541 1.198 1.00 14.57 95 ALA A N 1
ATOM 503 C CA . ALA A 1 68 ? -35.076 -28.463 0.498 1.00 14.63 95 ALA A CA 1
ATOM 504 C C . ALA A 1 68 ? -34.379 -29.793 0.178 1.00 14.29 95 ALA A C 1
ATOM 505 O O . ALA A 1 68 ? -35.026 -30.838 0.120 1.00 13.79 95 ALA A O 1
ATOM 507 N N . LYS A 1 69 ? -33.058 -29.746 0.004 1.00 14.03 96 LYS A N 1
ATOM 508 C CA . LYS A 1 69 ? -32.259 -30.954 -0.244 1.00 14.36 96 LYS A CA 1
ATOM 509 C C . LYS A 1 69 ? -32.341 -31.981 0.893 1.00 14.53 96 LYS A C 1
ATOM 510 O O . LYS A 1 69 ? -32.157 -33.175 0.655 1.00 14.98 96 LYS A O 1
ATOM 516 N N . ARG A 1 70 ? -32.612 -31.523 2.120 1.00 14.34 97 ARG A N 1
ATOM 517 C CA . ARG A 1 70 ? -32.808 -32.436 3.243 1.00 14.84 97 ARG A CA 1
ATOM 518 C C . ARG A 1 70 ? -34.020 -33.341 3.046 1.00 15.13 97 ARG A C 1
ATOM 519 O O . ARG A 1 70 ? -34.021 -34.478 3.519 1.00 16.12 97 ARG A O 1
ATOM 527 N N . LEU A 1 71 ? -35.035 -32.831 2.341 1.00 14.90 98 LEU A N 1
ATOM 528 C CA . LEU A 1 71 ? -36.298 -33.526 2.111 1.00 15.37 98 LEU A CA 1
ATOM 529 C C . LEU A 1 71 ? -36.398 -34.219 0.760 1.00 14.85 98 LEU A C 1
ATOM 530 O O . LEU A 1 71 ? -37.241 -35.098 0.575 1.00 15.56 98 LEU A O 1
ATOM 535 N N . ILE A 1 72 ? -35.582 -33.796 -0.199 1.00 14.48 99 ILE A N 1
ATOM 536 C CA . ILE A 1 72 ? -35.801 -34.181 -1.583 1.00 14.32 99 ILE A CA 1
ATOM 537 C C . ILE A 1 72 ? -35.716 -35.695 -1.756 1.00 13.99 99 ILE A C 1
ATOM 538 O O . ILE A 1 72 ? -34.803 -36.347 -1.247 1.00 13.53 99 ILE A O 1
ATOM 543 N N . GLY A 1 73 ? -36.718 -36.255 -2.429 1.00 14.00 100 GLY A N 1
ATOM 544 C CA . GLY A 1 73 ? -36.740 -37.679 -2.718 1.00 13.98 100 GLY A CA 1
ATOM 545 C C . GLY A 1 73 ? -37.086 -38.580 -1.547 1.00 14.01 100 GLY A C 1
ATOM 546 O O . GLY A 1 73 ? -37.002 -39.805 -1.685 1.00 14.29 100 GLY A O 1
ATOM 547 N N . ARG A 1 74 ? -37.486 -37.999 -0.409 1.00 14.24 101 ARG A N 1
ATOM 548 C CA . ARG A 1 74 ? -37.789 -38.773 0.799 1.00 14.42 101 ARG A CA 1
ATOM 549 C C . ARG A 1 74 ? -39.285 -38.888 1.058 1.00 14.96 101 ARG A C 1
ATOM 550 O O . ARG A 1 74 ? -40.104 -38.134 0.515 1.00 14.38 101 ARG A O 1
ATOM 558 N N . THR A 1 75 ? -39.619 -39.841 1.921 1.00 15.47 102 THR A N 1
ATOM 559 C CA . THR A 1 75 ? -40.986 -40.060 2.355 1.00 15.73 102 THR A CA 1
ATOM 560 C C . THR A 1 75 ? -41.239 -39.322 3.663 1.00 16.76 102 THR A C 1
ATOM 561 O O . THR A 1 75 ? -40.308 -39.001 4.397 1.00 16.29 102 THR A O 1
ATOM 565 N N . TRP A 1 76 ? -42.513 -39.068 3.951 1.00 17.81 103 TRP A N 1
ATOM 566 C CA . TRP A 1 76 ? -42.919 -38.285 5.126 1.00 19.14 103 TRP A CA 1
ATOM 567 C C . TRP A 1 76 ? -42.441 -38.831 6.479 1.00 20.13 103 TRP A C 1
ATOM 568 O O . TRP A 1 76 ? -41.908 -38.071 7.303 1.00 20.73 103 TRP A O 1
ATOM 579 N N . ASN A 1 77 ? -42.627 -40.131 6.704 1.00 21.60 104 ASN A N 1
ATOM 580 C CA . ASN A 1 77 ? -42.305 -40.742 7.995 1.00 22.54 104 ASN A CA 1
ATOM 581 C C . ASN A 1 77 ? -40.888 -41.307 8.031 1.00 20.62 104 ASN A C 1
ATOM 582 O O . ASN A 1 77 ? -40.533 -42.007 8.973 1.00 20.97 104 ASN A O 1
ATOM 587 N N . ASP A 1 78 ? -40.070 -40.993 7.019 1.00 18.81 105 ASP A N 1
ATOM 588 C CA . ASP A 1 78 ? -38.622 -41.176 7.114 1.00 18.11 105 ASP A CA 1
ATOM 589 C C . ASP A 1 78 ? -38.170 -40.476 8.396 1.00 17.68 105 ASP A C 1
ATOM 590 O O . ASP A 1 78 ? -38.410 -39.280 8.537 1.00 17.91 105 ASP A O 1
ATOM 595 N N . PRO A 1 79 ? -37.509 -41.196 9.332 1.00 18.09 106 PRO A N 1
ATOM 596 C CA . PRO A 1 79 ? -37.053 -40.523 10.556 1.00 17.94 106 PRO A CA 1
ATOM 597 C C . PRO A 1 79 ? -36.156 -39.291 10.322 1.00 18.08 106 PRO A C 1
ATOM 598 O O . PRO A 1 79 ? -36.189 -38.355 11.122 1.00 18.17 106 PRO A O 1
ATOM 602 N N . SER A 1 80 ? -35.397 -39.280 9.223 1.00 17.50 107 SER A N 1
ATOM 603 C CA . SER A 1 80 ? -34.645 -38.095 8.817 1.00 17.38 107 SER A CA 1
ATOM 604 C C . SER A 1 80 ? -35.536 -36.871 8.596 1.00 17.09 107 SER A C 1
ATOM 605 O O . SER A 1 80 ? -35.204 -35.764 9.015 1.00 16.87 107 SER A O 1
ATOM 608 N N . VAL A 1 81 ? -36.653 -37.085 7.913 1.00 16.98 108 VAL A N 1
ATOM 609 C CA . VAL A 1 81 ? -37.595 -36.015 7.605 1.00 17.44 108 VAL A CA 1
ATOM 610 C C . VAL A 1 81 ? -38.247 -35.534 8.894 1.00 18.47 108 VAL A C 1
ATOM 611 O O . VAL A 1 81 ? -38.329 -34.324 9.143 1.00 18.22 108 VAL A O 1
ATOM 615 N N . GLN A 1 82 ? -38.684 -36.483 9.715 1.00 19.50 109 GLN A N 1
ATOM 616 C CA . GLN A 1 82 ? -39.340 -36.136 10.972 1.00 21.22 109 GLN A CA 1
ATOM 617 C C . GLN A 1 82 ? -38.420 -35.365 11.924 1.00 22.58 109 GLN A C 1
ATOM 618 O O . GLN A 1 82 ? -38.895 -34.491 12.648 1.00 23.49 109 GLN A O 1
ATOM 624 N N . GLN A 1 83 ? -37.120 -35.642 11.913 1.00 23.41 110 GLN A N 1
ATOM 625 C CA . GLN A 1 83 ? -36.197 -34.838 12.711 1.00 25.81 110 GLN A CA 1
ATOM 626 C C . GLN A 1 83 ? -35.959 -33.463 12.095 1.00 25.35 110 GLN A C 1
ATOM 627 O O . GLN A 1 83 ? -35.943 -32.461 12.818 1.00 24.04 110 GLN A O 1
ATOM 633 N N . ASP A 1 84 ? -35.798 -33.413 10.773 1.00 24.88 111 ASP A N 1
ATOM 634 C CA . ASP A 1 84 ? -35.496 -32.153 10.095 1.00 25.39 111 ASP A CA 1
ATOM 635 C C . ASP A 1 84 ? -36.638 -31.153 10.168 1.00 24.78 111 ASP A C 1
ATOM 636 O O . ASP A 1 84 ? -36.388 -29.955 10.326 1.00 24.94 111 ASP A O 1
ATOM 641 N N . ILE A 1 85 ? -37.881 -31.617 10.075 1.00 25.52 112 ILE A N 1
ATOM 642 C CA . ILE A 1 85 ? -39.024 -30.699 10.160 1.00 27.61 112 ILE A CA 1
ATOM 643 C C . ILE A 1 85 ? -39.118 -30.000 11.523 1.00 29.50 112 ILE A C 1
ATOM 644 O O . ILE A 1 85 ? -39.696 -28.922 11.600 1.00 28.89 112 ILE A O 1
ATOM 649 N N . LYS A 1 86 ? -38.516 -30.576 12.570 1.00 30.06 113 LYS A N 1
ATOM 650 C CA . LYS A 1 86 ? -38.398 -29.890 13.873 1.00 31.55 113 LYS A CA 1
ATOM 651 C C . LYS A 1 86 ? -37.584 -28.597 13.778 1.00 30.67 113 LYS A C 1
ATOM 652 O O . LYS A 1 86 ? -37.867 -27.629 14.492 1.00 33.19 113 LYS A O 1
ATOM 658 N N . PHE A 1 87 ? -36.573 -28.588 12.909 1.00 28.96 114 PHE A N 1
ATOM 659 C CA . PHE A 1 87 ? -35.660 -27.451 12.778 1.00 28.93 114 PHE A CA 1
ATOM 660 C C . PHE A 1 87 ? -36.044 -26.453 11.676 1.00 27.30 114 PHE A C 1
ATOM 661 O O . PHE A 1 87 ? -35.580 -25.309 11.720 1.00 29.43 114 PHE A O 1
ATOM 669 N N . LEU A 1 88 ? -36.861 -26.862 10.698 1.00 23.34 115 LEU A N 1
ATOM 670 C CA . LEU A 1 88 ? -37.214 -25.977 9.572 1.00 21.68 115 LEU A CA 1
ATOM 671 C C . LEU A 1 88 ? -38.324 -25.007 9.990 1.00 20.22 115 LEU A C 1
ATOM 672 O O . LEU A 1 88 ? -39.353 -25.438 10.499 1.00 19.72 115 LEU A O 1
ATOM 677 N N . PRO A 1 89 ? -38.123 -23.694 9.782 1.00 19.24 116 PRO A N 1
ATOM 678 C CA . PRO A 1 89 ? -39.103 -22.714 10.255 1.00 18.78 116 PRO A CA 1
ATOM 679 C C . PRO A 1 89 ? -40.338 -22.552 9.356 1.00 18.54 116 PRO A C 1
ATOM 680 O O . PRO A 1 89 ? -41.354 -21.997 9.808 1.00 18.91 116 PRO A O 1
ATOM 684 N N . PHE A 1 90 ? -40.245 -23.002 8.100 1.00 17.97 117 PHE A N 1
ATOM 685 C CA . PHE A 1 90 ? -41.366 -22.945 7.159 1.00 17.83 117 PHE A CA 1
ATOM 686 C C . PHE A 1 90 ? -42.221 -24.208 7.307 1.00 18.98 117 PHE A C 1
ATOM 687 O O . PHE A 1 90 ? -41.767 -25.213 7.876 1.00 18.54 117 PHE A O 1
ATOM 695 N N . LYS A 1 91 ? -43.447 -24.163 6.794 1.00 19.96 118 LYS A N 1
ATOM 696 C CA . LYS A 1 91 ? -44.392 -25.280 6.970 1.00 21.26 118 LYS A CA 1
ATOM 697 C C . LYS A 1 91 ? -44.064 -26.427 6.028 1.00 19.68 118 LYS A C 1
ATOM 698 O O . LYS A 1 91 ? -43.908 -26.228 4.821 1.00 17.99 118 LYS A O 1
ATOM 704 N N . VAL A 1 92 ? -43.953 -27.625 6.596 1.00 19.62 119 VAL A N 1
ATOM 705 C CA . VAL A 1 92 ? -43.822 -28.848 5.815 1.00 19.30 119 VAL A CA 1
ATOM 706 C C . VAL A 1 92 ? -44.990 -29.749 6.201 1.00 19.20 119 VAL A C 1
ATOM 707 O O . VAL A 1 92 ? -45.223 -30.004 7.382 1.00 18.35 119 VAL A O 1
ATOM 711 N N . VAL A 1 93 ? -45.722 -30.205 5.191 1.00 19.36 120 VAL A N 1
ATOM 712 C CA . VAL A 1 93 ? -46.945 -30.976 5.385 1.00 20.45 120 VAL A CA 1
ATOM 713 C C . VAL A 1 93 ? -46.894 -32.266 4.581 1.00 20.44 120 VAL A C 1
ATOM 714 O O . VAL A 1 93 ? -46.166 -32.371 3.588 1.00 19.86 120 VAL A O 1
ATOM 718 N N . GLU A 1 94 ? -47.700 -33.230 5.013 1.00 21.17 121 GLU A N 1
ATOM 719 C CA . GLU A 1 94 ? -47.787 -34.529 4.376 1.00 21.87 121 GLU A CA 1
ATOM 720 C C . GLU A 1 94 ? -48.900 -34.530 3.354 1.00 22.08 121 GLU A C 1
ATOM 721 O O . GLU A 1 94 ? -50.013 -34.093 3.654 1.00 21.15 121 GLU A O 1
ATOM 727 N N . LYS A 1 95 ? -48.602 -35.041 2.161 1.00 21.36 122 LYS A N 1
ATOM 728 C CA . LYS A 1 95 ? -49.628 -35.459 1.218 1.00 22.03 122 LYS A CA 1
ATOM 729 C C . LYS A 1 95 ? -49.257 -36.835 0.689 1.00 22.05 122 LYS A C 1
ATOM 730 O O . LYS A 1 95 ? -48.207 -36.989 0.062 1.00 20.23 122 LYS A O 1
ATOM 736 N N . LYS A 1 96 ? -50.103 -37.831 0.970 1.00 21.43 123 LYS A N 1
ATOM 737 C CA . LYS A 1 96 ? -49.933 -39.210 0.456 1.00 21.69 123 LYS A CA 1
ATOM 738 C C . LYS A 1 96 ? -48.523 -39.765 0.710 1.00 19.32 123 LYS A C 1
ATOM 739 O O . LYS A 1 96 ? -47.842 -40.251 -0.207 1.00 18.96 123 LYS A O 1
ATOM 745 N N . THR A 1 97 ? -48.126 -39.683 1.976 1.00 17.93 124 THR A N 1
ATOM 746 C CA . THR A 1 97 ? -46.825 -40.147 2.479 1.00 17.22 124 THR A CA 1
ATOM 747 C C . THR A 1 97 ? -45.601 -39.381 1.966 1.00 16.76 124 THR A C 1
ATOM 748 O O . THR A 1 97 ? -44.489 -39.860 2.149 1.00 16.44 124 THR A O 1
ATOM 752 N N . LYS A 1 98 ? -45.788 -38.174 1.422 1.00 15.65 125 LYS A N 1
ATOM 753 C CA . LYS A 1 98 ? -44.674 -37.361 0.908 1.00 15.55 125 LYS A CA 1
ATOM 754 C C . LYS A 1 98 ? -44.672 -35.963 1.519 1.00 15.55 125 LYS A C 1
ATOM 755 O O . LYS A 1 98 ? -45.736 -35.416 1.792 1.00 15.15 125 LYS A O 1
ATOM 761 N N . PRO A 1 99 ? -43.480 -35.375 1.707 1.00 14.88 126 PRO A N 1
ATOM 762 C CA . PRO A 1 99 ? -43.371 -34.018 2.257 1.00 15.38 126 PRO A CA 1
ATOM 763 C C . PRO A 1 99 ? -43.568 -32.930 1.201 1.00 15.46 126 PRO A C 1
ATOM 764 O O . PRO A 1 99 ? -43.051 -33.045 0.087 1.00 14.85 126 PRO A O 1
ATOM 768 N N . TYR A 1 100 ? -44.319 -31.891 1.566 1.00 16.51 127 TYR A N 1
ATOM 769 C CA . TYR A 1 100 ? -44.555 -30.720 0.725 1.00 16.88 127 TYR A CA 1
ATOM 770 C C . TYR A 1 100 ? -44.293 -29.473 1.541 1.00 16.94 127 TYR A C 1
ATOM 771 O O . TYR A 1 100 ? -44.566 -29.446 2.743 1.00 16.87 127 TYR A O 1
ATOM 780 N N . ILE A 1 101 ? -43.771 -28.456 0.868 1.00 17.17 128 ILE A N 1
ATOM 781 C CA . ILE A 1 101 ? -43.372 -27.200 1.479 1.00 17.71 128 ILE A CA 1
ATOM 782 C C . ILE A 1 101 ? -44.459 -26.189 1.141 1.00 18.94 128 ILE A C 1
ATOM 783 O O . ILE A 1 101 ? -44.839 -26.049 -0.024 1.00 19.51 128 ILE A O 1
ATOM 788 N N . GLN A 1 102 ? -44.965 -25.508 2.166 1.00 19.55 129 GLN A N 1
ATOM 789 C CA . GLN A 1 102 ? -46.051 -24.561 2.019 1.00 21.89 129 GLN A CA 1
ATOM 790 C C . GLN A 1 102 ? -45.597 -23.186 2.506 1.00 21.54 129 GLN A C 1
ATOM 791 O O . GLN A 1 102 ? -45.028 -23.077 3.587 1.00 21.82 129 GLN A O 1
ATOM 797 N N . VAL A 1 103 ? -45.850 -22.154 1.700 1.00 21.57 130 VAL A N 1
ATOM 798 C CA . VAL A 1 103 ? -45.526 -20.774 2.076 1.00 21.92 130 VAL A CA 1
ATOM 799 C C . VAL A 1 103 ? -46.698 -19.833 1.814 1.00 21.85 130 VAL A C 1
ATOM 800 O O . VAL A 1 103 ? -47.478 -20.034 0.882 1.00 21.51 130 VAL A O 1
ATOM 804 N N . ASP A 1 104 ? -46.784 -18.820 2.670 1.00 21.88 131 ASP A N 1
ATOM 805 C CA . ASP A 1 104 ? -47.739 -17.726 2.568 1.00 22.58 131 ASP A CA 1
ATOM 806 C C . ASP A 1 104 ? -46.998 -16.618 1.856 1.00 21.61 131 ASP A C 1
ATOM 807 O O . ASP A 1 104 ? -45.960 -16.176 2.328 1.00 22.27 131 ASP A O 1
ATOM 812 N N . ILE A 1 105 ? -47.525 -16.180 0.721 1.00 22.15 132 ILE A N 1
ATOM 813 C CA . ILE A 1 105 ? -46.899 -15.101 -0.045 1.00 22.01 132 ILE A CA 1
ATOM 814 C C . ILE A 1 105 ? -47.581 -13.747 0.192 1.00 22.59 132 ILE A C 1
ATOM 815 O O . ILE A 1 105 ? -47.062 -12.740 -0.265 1.00 21.72 132 ILE A O 1
ATOM 820 N N . GLY A 1 106 ? -48.733 -13.742 0.878 1.00 24.48 133 GLY A N 1
ATOM 821 C CA . GLY A 1 106 ? -49.525 -12.527 1.156 1.00 25.40 133 GLY A CA 1
ATOM 822 C C . GLY A 1 106 ? -50.915 -12.497 0.523 1.00 26.17 133 GLY A C 1
ATOM 823 O O . GLY A 1 106 ? -51.157 -13.126 -0.500 1.00 27.05 133 GLY A O 1
ATOM 824 N N . GLY A 1 107 ? -51.832 -11.742 1.122 1.00 28.14 134 GLY A N 1
ATOM 825 C CA . GLY A 1 107 ? -53.152 -11.482 0.528 1.00 29.66 134 GLY A CA 1
ATOM 826 C C . GLY A 1 107 ? -54.055 -12.693 0.336 1.00 31.36 134 GLY A C 1
ATOM 827 O O . GLY A 1 107 ? -54.831 -12.750 -0.625 1.00 33.36 134 GLY A O 1
ATOM 828 N N . GLY A 1 108 ? -53.966 -13.647 1.257 1.00 33.09 135 GLY A N 1
ATOM 829 C CA . GLY A 1 108 ? -54.739 -14.888 1.179 1.00 34.46 135 GLY A CA 1
ATOM 830 C C . GLY A 1 108 ? -54.210 -15.910 0.185 1.00 35.02 135 GLY A C 1
ATOM 831 O O . GLY A 1 108 ? -54.957 -16.810 -0.220 1.00 36.01 135 GLY A O 1
ATOM 832 N N . GLN A 1 109 ? -52.929 -15.796 -0.193 1.00 33.48 136 GLN A N 1
ATOM 833 C CA . GLN A 1 109 ? -52.318 -16.696 -1.174 1.00 32.75 136 GLN A CA 1
ATOM 834 C C . GLN A 1 109 ? -51.293 -17.628 -0.524 1.00 30.00 136 GLN A C 1
ATOM 835 O O . GLN A 1 109 ? -50.326 -17.170 0.085 1.00 27.16 136 GLN A O 1
ATOM 841 N N . THR A 1 110 ? -51.522 -18.931 -0.669 1.00 28.56 137 THR A N 1
ATOM 842 C CA . THR A 1 110 ? -50.608 -19.964 -0.191 1.00 29.66 137 THR A CA 1
ATOM 843 C C . THR A 1 110 ? -50.174 -20.770 -1.406 1.00 27.68 137 THR A C 1
ATOM 844 O O . THR A 1 110 ? -51.004 -21.123 -2.244 1.00 30.32 137 THR A O 1
ATOM 848 N N . LYS A 1 111 ? -48.878 -21.052 -1.495 1.00 25.45 138 LYS A N 1
ATOM 849 C CA . LYS A 1 111 ? -48.317 -21.880 -2.555 1.00 25.03 138 LYS A CA 1
ATOM 850 C C . LYS A 1 111 ? -47.713 -23.129 -1.914 1.00 22.98 138 LYS A C 1
ATOM 851 O O . LYS A 1 111 ? -47.103 -23.042 -0.850 1.00 21.45 138 LYS A O 1
ATOM 857 N N . THR A 1 112 ? -47.894 -24.282 -2.560 1.00 20.73 139 THR A N 1
ATOM 858 C CA . THR A 1 112 ? -47.387 -25.555 -2.049 1.00 20.14 139 THR A CA 1
ATOM 859 C C . THR A 1 112 ? -46.508 -26.215 -3.109 1.00 18.75 139 THR A C 1
ATOM 860 O O . THR A 1 112 ? -46.897 -26.274 -4.266 1.00 18.88 139 THR A O 1
ATOM 864 N N . PHE A 1 113 ? -45.344 -26.718 -2.697 1.00 17.20 140 PHE A N 1
ATOM 865 C CA . PHE A 1 113 ? -44.342 -27.251 -3.618 1.00 17.35 140 PHE A CA 1
ATOM 866 C C . PHE A 1 113 ? -43.763 -28.557 -3.115 1.00 16.63 140 PHE A C 1
ATOM 867 O O . PHE A 1 113 ? -43.498 -28.702 -1.927 1.00 16.56 140 PHE A O 1
ATOM 875 N N . ALA A 1 114 ? -43.535 -29.489 -4.037 1.00 16.09 141 ALA A N 1
ATOM 876 C CA . ALA A 1 114 ? -42.657 -30.609 -3.761 1.00 15.29 141 ALA A CA 1
ATOM 877 C C . ALA A 1 114 ? -41.240 -30.059 -3.639 1.00 14.84 141 ALA A C 1
ATOM 878 O O . ALA A 1 114 ? -40.914 -29.047 -4.268 1.00 14.44 141 ALA A O 1
ATOM 880 N N . PRO A 1 115 ? -40.382 -30.714 -2.838 1.00 14.41 142 PRO A N 1
ATOM 881 C CA . PRO A 1 115 ? -38.979 -30.289 -2.787 1.00 14.51 142 PRO A CA 1
ATOM 882 C C . PRO A 1 115 ? -38.321 -30.171 -4.180 1.00 14.65 142 PRO A C 1
ATOM 883 O O . PRO A 1 115 ? -37.531 -29.239 -4.404 1.00 14.91 142 PRO A O 1
ATOM 887 N N . GLU A 1 116 ? -38.665 -31.087 -5.093 1.00 15.15 143 GLU A N 1
ATOM 888 C CA . GLU A 1 116 ? -38.193 -31.066 -6.499 1.00 15.48 143 GLU A CA 1
ATOM 889 C C . GLU A 1 116 ? -38.430 -29.718 -7.172 1.00 15.53 143 GLU A C 1
ATOM 890 O O . GLU A 1 116 ? -37.589 -29.228 -7.918 1.00 15.22 143 GLU A O 1
ATOM 896 N N . GLU A 1 117 ? -39.602 -29.144 -6.915 1.00 15.76 144 GLU A N 1
ATOM 897 C CA . GLU A 1 117 ? -39.995 -27.883 -7.507 1.00 15.90 144 GLU A CA 1
ATOM 898 C C . GLU A 1 117 ? -39.182 -26.716 -6.951 1.00 15.60 144 GLU A C 1
ATOM 899 O O . GLU A 1 117 ? -38.835 -25.813 -7.692 1.00 15.24 144 GLU A O 1
ATOM 905 N N . ILE A 1 118 ? -38.862 -26.754 -5.660 1.00 15.03 145 ILE A N 1
ATOM 906 C CA . ILE A 1 118 ? -37.979 -25.748 -5.064 1.00 15.40 145 ILE A CA 1
ATOM 907 C C . ILE A 1 118 ? -36.567 -25.895 -5.632 1.00 15.10 145 ILE A C 1
ATOM 908 O O . ILE A 1 118 ? -35.961 -24.915 -6.077 1.00 15.22 145 ILE A O 1
ATOM 913 N N . SER A 1 119 ? -36.042 -27.120 -5.634 1.00 14.48 146 SER A N 1
ATOM 914 C CA . SER A 1 119 ? -34.713 -27.352 -6.213 1.00 14.53 146 SER A CA 1
ATOM 915 C C . SER A 1 119 ? -34.652 -26.996 -7.708 1.00 14.23 146 SER A C 1
ATOM 916 O O . SER A 1 119 ? -33.622 -26.522 -8.182 1.00 14.97 146 SER A O 1
ATOM 919 N N . ALA A 1 120 ? -35.748 -27.186 -8.445 1.00 14.32 147 ALA A N 1
ATOM 920 C CA . ALA A 1 120 ? -35.810 -26.758 -9.843 1.00 14.10 147 ALA A CA 1
ATOM 921 C C . ALA A 1 120 ? -35.609 -25.244 -9.970 1.00 14.20 147 ALA A C 1
ATOM 922 O O . ALA A 1 120 ? -34.959 -24.778 -10.900 1.00 14.35 147 ALA A O 1
ATOM 924 N N . MET A 1 121 ? -36.168 -24.483 -9.027 1.00 14.37 148 MET A N 1
ATOM 925 C CA . MET A 1 121 ? -35.999 -23.030 -9.009 1.00 14.60 148 MET A CA 1
ATOM 926 C C . MET A 1 121 ? -34.545 -22.648 -8.770 1.00 14.63 148 MET A C 1
ATOM 927 O O . MET A 1 121 ? -34.022 -21.766 -9.453 1.00 15.10 148 MET A O 1
ATOM 932 N N . VAL A 1 122 ? -33.887 -23.350 -7.847 1.00 13.83 149 VAL A N 1
ATOM 933 C CA . VAL A 1 122 ? -32.467 -23.129 -7.571 1.00 14.51 149 VAL A CA 1
ATOM 934 C C . VAL A 1 122 ? -31.639 -23.456 -8.827 1.00 14.28 149 VAL A C 1
ATOM 935 O O . VAL A 1 122 ? -30.793 -22.655 -9.231 1.00 14.50 149 VAL A O 1
ATOM 939 N N . LEU A 1 123 ? -31.899 -24.608 -9.446 1.00 14.31 150 LEU A N 1
ATOM 940 C CA . LEU A 1 123 ? -31.226 -24.974 -10.709 1.00 14.48 150 LEU A CA 1
ATOM 941 C C . LEU A 1 123 ? -31.474 -23.972 -11.838 1.00 15.10 150 LEU A C 1
ATOM 942 O O . LEU A 1 123 ? -30.558 -23.670 -12.605 1.00 15.49 150 LEU A O 1
ATOM 947 N N . THR A 1 124 ? -32.694 -23.443 -11.924 1.00 15.29 151 THR A N 1
ATOM 948 C CA . THR A 1 124 ? -33.011 -22.399 -12.912 1.00 16.41 151 THR A CA 1
ATOM 949 C C . THR A 1 124 ? -32.145 -21.154 -12.695 1.00 16.46 151 THR A C 1
ATOM 950 O O . THR A 1 124 ? -31.578 -20.602 -13.653 1.00 16.05 151 THR A O 1
ATOM 954 N N . LYS A 1 125 ? -32.030 -20.722 -11.448 1.00 17.06 152 LYS A N 1
ATOM 955 C CA . LYS A 1 125 ? -31.156 -19.598 -11.100 1.00 17.83 152 LYS A CA 1
ATOM 956 C C . LYS A 1 125 ? -29.700 -19.856 -11.505 1.00 17.14 152 LYS A C 1
ATOM 957 O O . LYS A 1 125 ? -29.038 -18.959 -12.050 1.00 17.50 152 LYS A O 1
ATOM 963 N N . MET A 1 126 ? -29.211 -21.075 -11.282 1.00 16.17 153 MET A N 1
ATOM 964 C CA . MET A 1 126 ? -27.835 -21.406 -11.670 1.00 16.46 153 MET A CA 1
ATOM 965 C C . MET A 1 126 ? -27.682 -21.418 -13.191 1.00 17.02 153 MET A C 1
ATOM 966 O O . MET A 1 126 ? -26.698 -20.888 -13.718 1.00 17.17 153 MET A O 1
ATOM 971 N N . LYS A 1 127 ? -28.656 -22.004 -13.881 1.00 17.50 154 LYS A N 1
ATOM 972 C CA . LYS A 1 127 ? -28.710 -21.986 -15.345 1.00 18.65 154 LYS A CA 1
ATOM 973 C C . LYS A 1 127 ? -28.651 -20.545 -15.857 1.00 19.30 154 LYS A C 1
ATOM 974 O O . LYS A 1 127 ? -27.790 -20.204 -16.673 1.00 19.42 154 LYS A O 1
ATOM 980 N N . GLU A 1 128 ? -29.536 -19.701 -15.333 1.00 19.84 155 GLU A N 1
ATOM 981 C CA . GLU A 1 128 ? -29.600 -18.288 -15.741 1.00 20.93 155 GLU A CA 1
ATOM 982 C C . GLU A 1 128 ? -28.350 -17.479 -15.379 1.00 20.72 155 GLU A C 1
ATOM 983 O O . GLU A 1 128 ? -27.997 -16.524 -16.089 1.00 21.44 155 GLU A O 1
ATOM 989 N N . THR A 1 129 ? -27.675 -17.855 -14.297 1.00 19.58 156 THR A N 1
ATOM 990 C CA . THR A 1 129 ? -26.391 -17.244 -13.939 1.00 19.88 156 THR A CA 1
ATOM 991 C C . THR A 1 129 ? -25.346 -17.471 -15.032 1.00 20.02 156 THR A C 1
ATOM 992 O O . THR A 1 129 ? -24.654 -16.536 -15.448 1.00 19.66 156 THR A O 1
ATOM 996 N N . ALA A 1 130 ? -25.233 -18.714 -15.481 1.00 20.33 157 ALA A N 1
ATOM 997 C CA . ALA A 1 130 ? -24.324 -19.054 -16.580 1.00 20.60 157 ALA A CA 1
ATOM 998 C C . ALA A 1 130 ? -24.714 -18.328 -17.873 1.00 21.18 157 ALA A C 1
ATOM 999 O O . ALA A 1 130 ? -23.857 -17.777 -18.574 1.00 20.89 157 ALA A O 1
ATOM 1001 N N . GLU A 1 131 ? -26.007 -18.326 -18.176 1.00 21.46 158 GLU A N 1
ATOM 1002 C CA . GLU A 1 131 ? -26.539 -17.691 -19.392 1.00 22.77 158 GLU A CA 1
ATOM 1003 C C . GLU A 1 131 ? -26.326 -16.182 -19.440 1.00 23.93 158 GLU A C 1
ATOM 1004 O O . GLU A 1 131 ? -26.028 -15.637 -20.506 1.00 24.10 158 GLU A O 1
ATOM 1010 N N . ALA A 1 132 ? -26.472 -15.516 -18.296 1.00 24.44 159 ALA A N 1
ATOM 1011 C CA . ALA A 1 132 ? -26.252 -14.063 -18.201 1.00 25.34 159 ALA A CA 1
ATOM 1012 C C . ALA A 1 132 ? -24.798 -13.707 -18.472 1.00 25.73 159 ALA A C 1
ATOM 1013 O O . ALA A 1 132 ? -24.509 -12.713 -19.142 1.00 25.74 159 ALA A O 1
ATOM 1015 N N . TYR A 1 133 ? -23.885 -14.524 -17.959 1.00 25.17 160 TYR A N 1
ATOM 1016 C CA . TYR A 1 133 ? -22.465 -14.330 -18.207 1.00 26.18 160 TYR A CA 1
ATOM 1017 C C . TYR A 1 133 ? -22.085 -14.553 -19.672 1.00 26.82 160 TYR A C 1
ATOM 1018 O O . TYR A 1 133 ? -21.418 -13.707 -20.289 1.00 27.09 160 TYR A O 1
ATOM 1027 N N . LEU A 1 134 ? -22.505 -15.692 -20.217 1.00 25.76 161 LEU A N 1
ATOM 1028 C CA . LEU A 1 134 ? -22.115 -16.094 -21.572 1.00 26.05 161 LEU A CA 1
ATOM 1029 C C . LEU A 1 134 ? -22.899 -15.382 -22.681 1.00 26.64 161 LEU A C 1
ATOM 1030 O O . LEU A 1 134 ? -22.441 -15.335 -23.820 1.00 26.26 161 LEU A O 1
ATOM 1035 N N . GLY A 1 135 ? -24.088 -14.867 -22.366 1.00 26.90 162 GLY A N 1
ATOM 1036 C CA . GLY A 1 135 ? -24.971 -14.270 -23.371 1.00 28.08 162 GLY A CA 1
ATOM 1037 C C . GLY A 1 135 ? -25.557 -15.279 -24.344 1.00 29.07 162 GLY A C 1
ATOM 1038 O O . GLY A 1 135 ? -25.839 -14.948 -25.490 1.00 29.06 162 GLY A O 1
ATOM 1039 N N . LYS A 1 136 ? -25.729 -16.518 -23.890 1.00 29.39 163 LYS A N 1
ATOM 1040 C CA . LYS A 1 136 ? -26.376 -17.557 -24.687 1.00 31.56 163 LYS A CA 1
ATOM 1041 C C . LYS A 1 136 ? -26.993 -18.583 -23.761 1.00 31.17 163 LYS A C 1
ATOM 1042 O O . LYS A 1 136 ? -26.604 -18.678 -22.600 1.00 28.78 163 LYS A O 1
ATOM 1048 N N . LYS A 1 137 ? -27.936 -19.352 -24.293 1.00 31.19 164 LYS A N 1
ATOM 1049 C CA . LYS A 1 137 ? -28.640 -20.366 -23.516 1.00 31.91 164 LYS A CA 1
ATOM 1050 C C . LYS A 1 137 ? -27.725 -21.552 -23.213 1.00 30.38 164 LYS A C 1
ATOM 1051 O O . LYS A 1 137 ? -26.858 -21.896 -24.012 1.00 29.46 164 LYS A O 1
ATOM 1057 N N . VAL A 1 138 ? -27.923 -22.158 -22.046 1.00 28.66 165 VAL A N 1
ATOM 1058 C CA . VAL A 1 138 ? -27.239 -23.391 -21.670 1.00 28.32 165 VAL A CA 1
ATOM 1059 C C . VAL A 1 138 ? -28.318 -24.423 -21.373 1.00 27.51 165 VAL A C 1
ATOM 1060 O O . VAL A 1 138 ? -29.399 -24.090 -20.888 1.00 27.18 165 VAL A O 1
ATOM 1064 N N . THR A 1 139 ? -28.017 -25.673 -21.695 1.00 25.70 166 THR A N 1
ATOM 1065 C CA . THR A 1 139 ? -29.017 -26.736 -21.674 1.00 25.31 166 THR A CA 1
ATOM 1066 C C . THR A 1 139 ? -28.493 -28.029 -21.057 1.00 23.43 166 THR A C 1
ATOM 1067 O O . THR A 1 139 ? -29.155 -28.613 -20.206 1.00 23.63 166 THR A O 1
ATOM 1071 N N . HIS A 1 140 ? -27.318 -28.471 -21.488 1.00 21.93 167 HIS A N 1
ATOM 1072 C CA . HIS A 1 140 ? -26.810 -29.790 -21.126 1.00 21.37 167 HIS A CA 1
ATOM 1073 C C . HIS A 1 140 ? -25.955 -29.716 -19.877 1.00 20.40 167 HIS A C 1
ATOM 1074 O O . HIS A 1 140 ? -24.986 -28.955 -19.822 1.00 20.33 167 HIS A O 1
ATOM 1081 N N . ALA A 1 141 ? -26.320 -30.530 -18.882 1.00 18.61 168 ALA A N 1
ATOM 1082 C CA . ALA A 1 141 ? -25.780 -30.425 -17.539 1.00 17.61 168 ALA A CA 1
ATOM 1083 C C . ALA A 1 141 ? -25.430 -31.772 -16.931 1.00 17.19 168 ALA A C 1
ATOM 1084 O O . ALA A 1 141 ? -26.038 -32.800 -17.266 1.00 17.09 168 ALA A O 1
ATOM 1086 N N . VAL A 1 142 ? -24.429 -31.737 -16.057 1.00 16.36 169 VAL A N 1
ATOM 1087 C CA . VAL A 1 142 ? -24.235 -32.740 -15.017 1.00 16.10 169 VAL A CA 1
ATOM 1088 C C . VAL A 1 142 ? -24.608 -32.058 -13.693 1.00 15.62 169 VAL A C 1
ATOM 1089 O O . VAL A 1 142 ? -24.186 -30.923 -13.426 1.00 15.80 169 VAL A O 1
ATOM 1093 N N . VAL A 1 143 ? -25.400 -32.749 -12.885 1.00 15.39 170 VAL A N 1
ATOM 1094 C CA . VAL A 1 143 ? -25.773 -32.288 -11.549 1.00 15.74 170 VAL A CA 1
ATOM 1095 C C . VAL A 1 143 ? -25.269 -33.322 -10.558 1.00 15.66 170 VAL A C 1
ATOM 1096 O O . VAL A 1 143 ? -25.367 -34.524 -10.813 1.00 16.02 170 VAL A O 1
ATOM 1100 N N . THR A 1 144 ? -24.711 -32.853 -9.444 1.00 15.39 171 THR A N 1
ATOM 1101 C CA . THR A 1 144 ? -24.142 -33.722 -8.436 1.00 15.06 171 THR A CA 1
ATOM 1102 C C . THR A 1 144 ? -25.128 -33.940 -7.276 1.00 15.03 171 THR A C 1
ATOM 1103 O O . THR A 1 144 ? -26.031 -33.131 -7.040 1.00 14.80 171 THR A O 1
ATOM 1107 N N . VAL A 1 145 ? -24.938 -35.059 -6.587 1.00 14.14 172 VAL A N 1
ATOM 1108 C CA . VAL A 1 145 ? -25.709 -35.423 -5.401 1.00 13.93 172 VAL A CA 1
ATOM 1109 C C . VAL A 1 145 ? -24.784 -36.053 -4.351 1.00 13.86 172 VAL A C 1
ATOM 1110 O O . VAL A 1 145 ? -23.717 -36.557 -4.689 1.00 13.59 172 VAL A O 1
ATOM 1114 N N . PRO A 1 146 ? -25.199 -36.055 -3.074 1.00 13.61 173 PRO A N 1
ATOM 1115 C CA . PRO A 1 146 ? -24.414 -36.762 -2.059 1.00 14.20 173 PRO A CA 1
ATOM 1116 C C . PRO A 1 146 ? -24.254 -38.246 -2.395 1.00 14.45 173 PRO A C 1
ATOM 1117 O O . PRO A 1 146 ? -25.155 -38.849 -2.980 1.00 14.01 173 PRO A O 1
ATOM 1121 N N . ALA A 1 147 ? -23.111 -38.817 -2.036 1.00 14.57 174 ALA A N 1
ATOM 1122 C CA . ALA A 1 147 ? -22.805 -40.203 -2.376 1.00 15.23 174 ALA A CA 1
ATOM 1123 C C . ALA A 1 147 ? -23.805 -41.198 -1.794 1.00 15.59 174 ALA A C 1
ATOM 1124 O O . ALA A 1 147 ? -24.006 -42.277 -2.365 1.00 17.13 174 ALA A O 1
ATOM 1126 N N . TYR A 1 148 ? -24.411 -40.836 -0.659 1.00 15.84 175 TYR A N 1
ATOM 1127 C CA . TYR A 1 148 ? -25.409 -41.696 0.007 1.00 16.18 175 TYR A CA 1
ATOM 1128 C C . TYR A 1 148 ? -26.800 -41.663 -0.633 1.00 16.01 175 TYR A C 1
ATOM 1129 O O . TYR A 1 148 ? -27.666 -42.474 -0.258 1.00 15.39 175 TYR A O 1
ATOM 1138 N N . PHE A 1 149 ? -27.046 -40.724 -1.555 1.00 15.65 176 PHE A N 1
ATOM 1139 C CA . PHE A 1 149 ? -28.357 -40.633 -2.227 1.00 15.45 176 PHE A CA 1
ATOM 1140 C C . PHE A 1 149 ? -28.749 -41.937 -2.910 1.00 15.77 176 PHE A C 1
ATOM 1141 O O . PHE A 1 149 ? -27.920 -42.588 -3.558 1.00 15.34 176 PHE A O 1
ATOM 1149 N N . ASN A 1 150 ? -30.014 -42.315 -2.734 1.00 15.71 177 ASN A N 1
ATOM 1150 C CA . ASN A 1 150 ? -30.580 -43.519 -3.360 1.00 15.88 177 ASN A CA 1
ATOM 1151 C C . ASN A 1 150 ? -31.187 -43.196 -4.726 1.00 15.65 177 ASN A C 1
ATOM 1152 O O . ASN A 1 150 ? -31.088 -42.054 -5.204 1.00 14.90 177 ASN A O 1
ATOM 1157 N N . ASP A 1 151 ? -31.796 -44.197 -5.368 1.00 15.74 178 ASP A N 1
ATOM 1158 C CA . ASP A 1 151 ? -32.338 -44.018 -6.708 1.00 16.34 178 ASP A CA 1
ATOM 1159 C C . ASP A 1 151 ? -33.471 -42.995 -6.756 1.00 15.87 178 ASP A C 1
ATOM 1160 O O . ASP A 1 151 ? -33.597 -42.278 -7.748 1.00 15.87 178 ASP A O 1
ATOM 1165 N N . ALA A 1 152 ? -34.296 -42.957 -5.708 1.00 15.65 179 ALA A N 1
ATOM 1166 C CA . ALA A 1 152 ? -35.436 -42.021 -5.642 1.00 15.32 179 ALA A CA 1
ATOM 1167 C C . ALA A 1 152 ? -34.962 -40.574 -5.504 1.00 14.33 179 ALA A C 1
ATOM 1168 O O . ALA A 1 152 ? -35.532 -39.662 -6.093 1.00 14.18 179 ALA A O 1
ATOM 1170 N N . GLN A 1 153 ? -33.918 -40.368 -4.709 1.00 14.35 180 GLN A N 1
ATOM 1171 C CA . GLN A 1 153 ? -33.343 -39.028 -4.515 1.00 14.22 180 GLN A CA 1
ATOM 1172 C C . GLN A 1 153 ? -32.575 -38.564 -5.754 1.00 14.12 180 GLN A C 1
ATOM 1173 O O . GLN A 1 153 ? -32.590 -37.387 -6.094 1.00 13.68 180 GLN A O 1
ATOM 1179 N N . ARG A 1 154 ? -31.903 -39.500 -6.413 1.00 14.06 181 ARG A N 1
ATOM 1180 C CA . ARG A 1 154 ? -31.253 -39.206 -7.689 1.00 14.49 181 ARG A CA 1
ATOM 1181 C C . ARG A 1 154 ? -32.290 -38.836 -8.755 1.00 14.54 181 ARG A C 1
ATOM 1182 O O . ARG A 1 154 ? -32.109 -37.862 -9.482 1.00 14.33 181 ARG A O 1
ATOM 1190 N N . GLN A 1 155 ? -33.382 -39.597 -8.820 1.00 15.54 182 GLN A N 1
ATOM 1191 C CA . GLN A 1 155 ? -34.465 -39.305 -9.750 1.00 16.03 182 GLN A CA 1
ATOM 1192 C C . GLN A 1 155 ? -35.088 -37.952 -9.443 1.00 15.56 182 GLN A C 1
ATOM 1193 O O . GLN A 1 155 ? -35.365 -37.185 -10.353 1.00 15.14 182 GLN A O 1
ATOM 1199 N N . ALA A 1 156 ? -35.300 -37.657 -8.164 1.00 14.69 183 ALA A N 1
ATOM 1200 C CA . ALA A 1 156 ? -35.887 -36.376 -7.773 1.00 14.78 183 ALA A CA 1
ATOM 1201 C C . ALA A 1 156 ? -35.024 -35.204 -8.211 1.00 14.93 183 ALA A C 1
ATOM 1202 O O . ALA A 1 156 ? -35.537 -34.176 -8.639 1.00 14.62 183 ALA A O 1
ATOM 1204 N N . THR A 1 157 ? -33.714 -35.381 -8.111 1.00 14.91 184 THR A N 1
ATOM 1205 C CA . THR A 1 157 ? -32.761 -34.347 -8.485 1.00 15.19 184 THR A CA 1
ATOM 1206 C C . THR A 1 157 ? -32.756 -34.185 -10.008 1.00 15.79 184 THR A C 1
ATOM 1207 O O . THR A 1 157 ? -32.770 -33.069 -10.516 1.00 15.44 184 THR A O 1
ATOM 1211 N N . LYS A 1 158 ? -32.781 -35.302 -10.733 1.00 16.57 185 LYS A N 1
ATOM 1212 C CA . LYS A 1 158 ? -32.905 -35.233 -12.178 1.00 17.80 185 LYS A CA 1
ATOM 1213 C C . LYS A 1 158 ? -34.210 -34.524 -12.578 1.00 17.70 185 LYS A C 1
ATOM 1214 O O . LYS A 1 158 ? -34.188 -33.669 -13.468 1.00 17.63 185 LYS A O 1
ATOM 1220 N N . ASP A 1 159 ? -35.314 -34.854 -11.905 1.00 16.70 186 ASP A N 1
ATOM 1221 C CA . ASP A 1 159 ? -36.616 -34.236 -12.181 1.00 17.15 186 ASP A CA 1
ATOM 1222 C C . ASP A 1 159 ? -36.558 -32.729 -11.967 1.00 16.27 186 ASP A C 1
ATOM 1223 O O . ASP A 1 159 ? -37.102 -31.972 -12.773 1.00 16.91 186 ASP A O 1
ATOM 1228 N N . ALA A 1 160 ? -35.877 -32.293 -10.906 1.00 15.69 187 ALA A N 1
ATOM 1229 C CA . ALA A 1 160 ? -35.665 -30.860 -10.669 1.00 15.48 187 ALA A CA 1
ATOM 1230 C C . ALA A 1 160 ? -34.958 -30.209 -11.866 1.00 15.53 187 ALA A C 1
ATOM 1231 O O . ALA A 1 160 ? -35.337 -29.127 -12.301 1.00 15.17 187 ALA A O 1
ATOM 1233 N N . GLY A 1 161 ? -33.938 -30.886 -12.385 1.00 16.03 188 GLY A N 1
ATOM 1234 C CA . GLY A 1 161 ? -33.233 -30.429 -13.588 1.00 16.27 188 GLY A CA 1
ATOM 1235 C C . GLY A 1 161 ? -34.144 -30.326 -14.798 1.00 16.61 188 GLY A C 1
ATOM 1236 O O . GLY A 1 161 ? -34.141 -29.319 -15.515 1.00 17.10 188 GLY A O 1
ATOM 1237 N N . THR A 1 162 ? -34.949 -31.360 -15.008 1.00 16.73 189 THR A N 1
ATOM 1238 C CA . THR A 1 162 ? -35.884 -31.399 -16.122 1.00 17.14 189 THR A CA 1
ATOM 1239 C C . THR A 1 162 ? -36.896 -30.244 -16.054 1.00 17.67 189 THR A C 1
ATOM 1240 O O . THR A 1 162 ? -37.140 -29.562 -17.065 1.00 18.22 189 THR A O 1
ATOM 1244 N N . ILE A 1 163 ? -37.439 -30.002 -14.865 1.00 17.09 190 ILE A N 1
ATOM 1245 C CA . ILE A 1 163 ? -38.332 -28.857 -14.633 1.00 17.17 190 ILE A CA 1
ATOM 1246 C C . ILE A 1 163 ? -37.626 -27.535 -14.989 1.00 17.48 190 ILE A C 1
ATOM 1247 O O . ILE A 1 163 ? -38.224 -26.646 -15.602 1.00 17.62 190 ILE A O 1
ATOM 1252 N N . ALA A 1 164 ? -36.351 -27.425 -14.632 1.00 17.20 191 ALA A N 1
ATOM 1253 C CA . ALA A 1 164 ? -35.553 -26.224 -14.920 1.00 17.80 191 ALA A CA 1
ATOM 1254 C C . ALA A 1 164 ? -35.153 -26.051 -16.398 1.00 18.66 191 ALA A C 1
ATOM 1255 O O . ALA A 1 164 ? -34.441 -25.104 -16.734 1.00 19.85 191 ALA A O 1
ATOM 1257 N N . GLY A 1 165 ? -35.581 -26.965 -17.267 1.00 18.84 192 GLY A N 1
ATOM 1258 C CA . GLY A 1 165 ? -35.234 -26.903 -18.684 1.00 19.89 192 GLY A CA 1
ATOM 1259 C C . GLY A 1 165 ? -33.856 -27.446 -19.020 1.00 20.68 192 GLY A C 1
ATOM 1260 O O . GLY A 1 165 ? -33.374 -27.252 -20.143 1.00 22.26 192 GLY A O 1
ATOM 1261 N N . LEU A 1 166 ? -33.220 -28.148 -18.083 1.00 20.07 193 LEU A N 1
ATOM 1262 C CA . LEU A 1 166 ? -31.914 -28.741 -18.346 1.00 19.83 193 LEU A CA 1
ATOM 1263 C C . LEU A 1 166 ? -32.068 -30.139 -18.933 1.00 19.93 193 LEU A C 1
ATOM 1264 O O . LEU A 1 166 ? -33.036 -30.836 -18.639 1.00 20.48 193 LEU A O 1
ATOM 1269 N N . ASN A 1 167 ? -31.131 -30.512 -19.802 1.00 20.06 194 ASN A N 1
ATOM 1270 C CA . ASN A 1 167 ? -30.919 -31.910 -20.158 1.00 20.51 194 ASN A CA 1
ATOM 1271 C C . ASN A 1 167 ? -29.885 -32.433 -19.174 1.00 19.60 194 ASN A C 1
ATOM 1272 O O . ASN A 1 167 ? -28.694 -32.106 -19.278 1.00 18.97 194 ASN A O 1
ATOM 1277 N N . VAL A 1 168 ? -30.340 -33.211 -18.193 1.00 18.76 195 VAL A N 1
ATOM 1278 C CA . VAL A 1 168 ? -29.435 -33.758 -17.196 1.00 18.68 195 VAL A CA 1
ATOM 1279 C C . VAL A 1 168 ? -28.815 -34.999 -17.818 1.00 19.01 195 VAL A C 1
ATOM 1280 O O . VAL A 1 168 ? -29.446 -36.048 -17.906 1.00 18.87 195 VAL A O 1
ATOM 1284 N N . MET A 1 169 ? -27.583 -34.849 -18.283 1.00 19.52 196 MET A N 1
ATOM 1285 C CA . MET A 1 169 ? -26.864 -35.948 -18.929 1.00 19.80 196 MET A CA 1
ATOM 1286 C C . MET A 1 169 ? -26.532 -37.062 -17.948 1.00 20.57 196 MET A C 1
ATOM 1287 O O . MET A 1 169 ? -26.570 -38.246 -18.304 1.00 20.42 196 MET A O 1
ATOM 1292 N N . ARG A 1 170 ? -26.181 -36.676 -16.725 1.00 20.46 197 ARG A N 1
ATOM 1293 C CA . ARG A 1 170 ? -25.827 -37.626 -15.682 1.00 21.03 197 ARG A CA 1
ATOM 1294 C C . ARG A 1 170 ? -25.959 -36.986 -14.299 1.00 19.35 197 ARG A C 1
ATOM 1295 O O . ARG A 1 170 ? -25.707 -35.787 -14.133 1.00 18.19 197 ARG A O 1
ATOM 1303 N N . ILE A 1 171 ? -26.356 -37.804 -13.327 1.00 18.00 198 ILE A N 1
ATOM 1304 C CA . ILE A 1 171 ? -26.234 -37.470 -11.914 1.00 17.75 198 ILE A CA 1
ATOM 1305 C C . ILE A 1 171 ? -24.981 -38.188 -11.422 1.00 17.44 198 ILE A C 1
ATOM 1306 O O . ILE A 1 171 ? -24.871 -39.401 -11.576 1.00 18.04 198 ILE A O 1
ATOM 1311 N N . ILE A 1 172 ? -24.048 -37.452 -10.825 1.00 17.13 199 ILE A N 1
ATOM 1312 C CA . ILE A 1 172 ? -22.810 -38.053 -10.297 1.00 17.32 199 ILE A CA 1
ATOM 1313 C C . ILE A 1 172 ? -22.623 -37.660 -8.837 1.00 16.78 199 ILE A C 1
ATOM 1314 O O . ILE A 1 172 ? -23.247 -36.715 -8.353 1.00 16.20 199 ILE A O 1
ATOM 1319 N N . ASN A 1 173 ? -21.750 -38.385 -8.144 1.00 15.85 200 ASN A N 1
ATOM 1320 C CA . ASN A 1 173 ? -21.557 -38.182 -6.725 1.00 15.65 200 ASN A CA 1
ATOM 1321 C C . ASN A 1 173 ? -20.659 -36.978 -6.442 1.00 15.31 200 ASN A C 1
ATOM 1322 O O . ASN A 1 173 ? -19.612 -36.799 -7.077 1.00 15.20 200 ASN A O 1
ATOM 1327 N N . GLU A 1 174 ? -21.077 -36.176 -5.467 1.00 15.34 201 GLU A N 1
ATOM 1328 C CA . GLU A 1 174 ? -20.311 -35.008 -5.020 1.00 15.22 201 GLU A CA 1
ATOM 1329 C C . GLU A 1 174 ? -18.826 -35.281 -4.686 1.00 15.28 201 GLU A C 1
ATOM 1330 O O . GLU A 1 174 ? -17.965 -34.581 -5.207 1.00 15.59 201 GLU A O 1
ATOM 1336 N N . PRO A 1 175 ? -18.521 -36.291 -3.841 1.00 15.03 202 PRO A N 1
ATOM 1337 C CA . PRO A 1 175 ? -17.096 -36.516 -3.520 1.00 15.39 202 PRO A CA 1
ATOM 1338 C C . PRO A 1 175 ? -16.255 -36.945 -4.731 1.00 15.75 202 PRO A C 1
ATOM 1339 O O . PRO A 1 175 ? -15.067 -36.602 -4.811 1.00 16.25 202 PRO A O 1
ATOM 1343 N N . THR A 1 176 ? -16.877 -37.652 -5.666 1.00 15.72 203 THR A N 1
ATOM 1344 C CA . THR A 1 176 ? -16.221 -38.067 -6.900 1.00 16.13 203 THR A CA 1
ATOM 1345 C C . THR A 1 176 ? -15.931 -36.859 -7.777 1.00 16.02 203 THR A C 1
ATOM 1346 O O . THR A 1 176 ? -14.818 -36.709 -8.292 1.00 15.57 203 THR A O 1
ATOM 1350 N N . ALA A 1 177 ? -16.921 -35.991 -7.942 1.00 15.48 204 ALA A N 1
ATOM 1351 C CA . ALA A 1 177 ? -16.717 -34.720 -8.641 1.00 15.45 204 ALA A CA 1
ATOM 1352 C C . ALA A 1 177 ? -15.567 -33.908 -8.027 1.00 15.67 204 ALA A C 1
ATOM 1353 O O . ALA A 1 177 ? -14.714 -33.397 -8.750 1.00 15.90 204 ALA A O 1
ATOM 1355 N N . ALA A 1 178 ? -15.546 -33.803 -6.701 1.00 15.41 205 ALA A N 1
ATOM 1356 C CA . ALA A 1 178 ? -14.485 -33.074 -6.003 1.00 15.71 205 ALA A CA 1
ATOM 1357 C C . ALA A 1 178 ? -13.112 -33.706 -6.256 1.00 16.03 205 ALA A C 1
ATOM 1358 O O . ALA A 1 178 ? -12.148 -32.990 -6.549 1.00 15.86 205 ALA A O 1
ATOM 1360 N N . ALA A 1 179 ? -13.037 -35.036 -6.154 1.00 15.98 206 ALA A N 1
ATOM 1361 C CA . ALA A 1 179 ? -11.792 -35.775 -6.431 1.00 16.72 206 ALA A CA 1
ATOM 1362 C C . ALA A 1 179 ? -11.278 -35.490 -7.844 1.00 17.46 206 ALA A C 1
ATOM 1363 O O . ALA A 1 179 ? -10.081 -35.278 -8.046 1.00 17.93 206 ALA A O 1
ATOM 1365 N N . ILE A 1 180 ? -12.191 -35.464 -8.813 1.00 17.82 207 ILE A N 1
ATOM 1366 C CA . ILE A 1 180 ? -11.849 -35.135 -10.205 1.00 18.28 207 ILE A CA 1
ATOM 1367 C C . ILE A 1 180 ? -11.321 -33.694 -10.317 1.00 18.44 207 ILE A C 1
ATOM 1368 O O . ILE A 1 180 ? -10.303 -33.455 -10.978 1.00 18.06 207 ILE A O 1
ATOM 1373 N N . ALA A 1 181 ? -11.986 -32.745 -9.668 1.00 18.31 208 ALA A N 1
ATOM 1374 C CA . ALA A 1 181 ? -11.549 -31.338 -9.699 1.00 18.85 208 ALA A CA 1
ATOM 1375 C C . ALA A 1 181 ? -10.116 -31.166 -9.207 1.00 19.56 208 ALA A C 1
ATOM 1376 O O . ALA A 1 181 ? -9.349 -30.400 -9.798 1.00 19.77 208 ALA A O 1
ATOM 1378 N N . TYR A 1 182 ? -9.762 -31.889 -8.142 1.00 19.50 209 TYR A N 1
ATOM 1379 C CA . TYR A 1 182 ? -8.415 -31.820 -7.550 1.00 20.60 209 TYR A CA 1
ATOM 1380 C C . TYR A 1 182 ? -7.375 -32.659 -8.302 1.00 20.61 209 TYR A C 1
ATOM 1381 O O . TYR A 1 182 ? -6.205 -32.656 -7.917 1.00 21.85 209 TYR A O 1
ATOM 1390 N N . GLY A 1 183 ? -7.794 -33.369 -9.352 1.00 19.72 210 GLY A N 1
ATOM 1391 C CA . GLY A 1 183 ? -6.894 -34.109 -10.220 1.00 20.20 210 GLY A CA 1
ATOM 1392 C C . GLY A 1 183 ? -6.604 -35.538 -9.814 1.00 19.88 210 GLY A C 1
ATOM 1393 O O . GLY A 1 183 ? -5.707 -36.170 -10.373 1.00 20.25 210 GLY A O 1
ATOM 1394 N N . LEU A 1 184 ? -7.388 -36.086 -8.881 1.00 20.04 211 LEU A N 1
ATOM 1395 C CA . LEU A 1 184 ? -7.116 -37.430 -8.357 1.00 20.22 211 LEU A CA 1
ATOM 1396 C C . LEU A 1 184 ? -7.406 -38.542 -9.367 1.00 20.34 211 LEU A C 1
ATOM 1397 O O . LEU A 1 184 ? -6.933 -39.668 -9.195 1.00 19.29 211 LEU A O 1
ATOM 1402 N N . ASP A 1 185 ? -8.187 -38.236 -10.405 1.00 21.59 212 ASP A N 1
ATOM 1403 C CA . ASP A 1 185 ? -8.423 -39.186 -11.493 1.00 23.29 212 ASP A CA 1
ATOM 1404 C C . ASP A 1 185 ? -7.154 -39.555 -12.292 1.00 23.90 212 ASP A C 1
ATOM 1405 O O . ASP A 1 185 ? -7.175 -40.543 -13.026 1.00 23.90 212 ASP A O 1
ATOM 1410 N N . LYS A 1 186 ? -6.080 -38.764 -12.160 1.00 24.35 213 LYS A N 1
ATOM 1411 C CA . LYS A 1 186 ? -4.777 -39.095 -12.768 1.00 25.08 213 LYS A CA 1
ATOM 1412 C C . LYS A 1 186 ? -3.908 -40.037 -11.932 1.00 24.23 213 LYS A C 1
ATOM 1413 O O . LYS A 1 186 ? -2.904 -40.556 -12.441 1.00 23.65 213 LYS A O 1
ATOM 1419 N N . ARG A 1 187 ? -4.279 -40.279 -10.673 1.00 23.23 214 ARG A N 1
ATOM 1420 C CA . ARG A 1 187 ? -3.520 -41.190 -9.819 1.00 23.62 214 ARG A CA 1
ATOM 1421 C C . ARG A 1 187 ? -3.534 -42.594 -10.396 1.00 25.09 214 ARG A C 1
ATOM 1422 O O . ARG A 1 187 ? -4.572 -43.067 -10.857 1.00 25.67 214 ARG A O 1
ATOM 1430 N N . GLU A 1 188 ? -2.373 -43.246 -10.367 1.00 26.23 215 GLU A N 1
ATOM 1431 C CA . GLU A 1 188 ? -2.243 -44.640 -10.779 1.00 27.64 215 GLU A CA 1
ATOM 1432 C C . GLU A 1 188 ? -2.229 -45.520 -9.536 1.00 27.30 215 GLU A C 1
ATOM 1433 O O . GLU A 1 188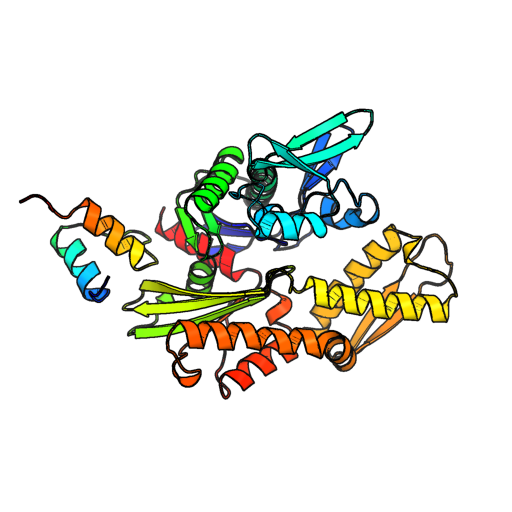 ? -2.022 -45.030 -8.418 1.00 27.95 215 GLU A O 1
ATOM 1439 N N . GLY A 1 189 ? -2.471 -46.811 -9.743 1.00 26.82 216 GLY A N 1
ATOM 1440 C CA . GLY A 1 189 ? -2.494 -47.790 -8.663 1.00 27.21 216 GLY A CA 1
ATOM 1441 C C . GLY A 1 189 ? -3.796 -47.795 -7.883 1.00 27.70 216 GLY A C 1
ATOM 1442 O O . GLY A 1 189 ? -4.800 -47.230 -8.326 1.00 28.63 216 GLY A O 1
ATOM 1443 N N . GLU A 1 190 ? -3.760 -48.446 -6.723 1.00 27.83 217 GLU A N 1
ATOM 1444 C CA . GLU A 1 190 ? -4.909 -48.575 -5.829 1.00 29.35 217 GLU A CA 1
ATOM 1445 C C . GLU A 1 190 ? -4.707 -47.641 -4.645 1.00 28.26 217 GLU A C 1
ATOM 1446 O O . GLU A 1 190 ? -3.758 -47.813 -3.889 1.00 28.08 217 GLU A O 1
ATOM 1452 N N . LYS A 1 191 ? -5.574 -46.636 -4.498 1.00 27.23 218 LYS A N 1
ATOM 1453 C CA . LYS A 1 191 ? -5.435 -45.669 -3.405 1.00 26.34 218 LYS A CA 1
ATOM 1454 C C . LYS A 1 191 ? -6.757 -45.441 -2.697 1.00 24.56 218 LYS A C 1
ATOM 1455 O O . LYS A 1 191 ? -7.823 -45.616 -3.288 1.00 24.56 218 LYS A O 1
ATOM 1461 N N . ASN A 1 192 ? -6.655 -45.051 -1.430 1.00 22.42 219 ASN A N 1
ATOM 1462 C CA . ASN A 1 192 ? -7.802 -44.733 -0.589 1.00 21.57 219 ASN A CA 1
ATOM 1463 C C . ASN A 1 192 ? -7.864 -43.221 -0.381 1.00 20.39 219 ASN A C 1
ATOM 1464 O O . ASN A 1 192 ? -6.859 -42.587 -0.029 1.00 19.31 219 ASN A O 1
ATOM 1469 N N . ILE A 1 193 ? -9.054 -42.659 -0.585 1.00 19.44 220 ILE A N 1
ATOM 1470 C CA . ILE A 1 193 ? -9.272 -41.214 -0.581 1.00 19.92 220 ILE A CA 1
ATOM 1471 C C . ILE A 1 193 ? -10.307 -40.881 0.494 1.00 19.73 220 ILE A C 1
ATOM 1472 O O . ILE A 1 193 ? -11.384 -41.463 0.507 1.00 20.36 220 ILE A O 1
ATOM 1477 N N . LEU A 1 194 ? -9.974 -39.955 1.383 1.00 18.95 221 LEU A N 1
ATOM 1478 C CA . LEU A 1 194 ? -10.930 -39.432 2.351 1.00 18.97 221 LEU A CA 1
ATOM 1479 C C . LEU A 1 194 ? -11.396 -38.050 1.876 1.00 17.81 221 LEU A C 1
ATOM 1480 O O . LEU A 1 194 ? -10.590 -37.139 1.703 1.00 17.02 221 LEU A O 1
ATOM 1485 N N . VAL A 1 195 ? -12.697 -37.907 1.638 1.00 16.94 222 VAL A N 1
ATOM 1486 C CA . VAL A 1 195 ? -13.283 -36.625 1.245 1.00 16.92 222 VAL A CA 1
ATOM 1487 C C . VAL A 1 195 ? -14.009 -36.063 2.462 1.00 16.49 222 VAL A C 1
ATOM 1488 O O . VAL A 1 195 ? -14.915 -36.698 3.004 1.00 17.38 222 VAL A O 1
ATOM 1492 N N . PHE A 1 196 ? -13.578 -34.878 2.878 1.00 16.15 223 PHE A N 1
ATOM 1493 C CA . PHE A 1 196 ? -14.001 -34.203 4.099 1.00 16.39 223 PHE A CA 1
ATOM 1494 C C . PHE A 1 196 ? -14.734 -32.954 3.603 1.00 16.97 223 PHE A C 1
ATOM 1495 O O . PHE A 1 196 ? -14.097 -31.991 3.160 1.00 15.75 223 PHE A O 1
ATOM 1503 N N . ASP A 1 197 ? -16.069 -32.996 3.649 1.00 17.33 224 ASP A N 1
ATOM 1504 C CA . ASP A 1 197 ? -16.924 -31.982 3.035 1.00 18.68 224 ASP A CA 1
ATOM 1505 C C . ASP A 1 197 ? -17.727 -31.249 4.098 1.00 18.63 224 ASP A C 1
ATOM 1506 O O . ASP A 1 197 ? -18.7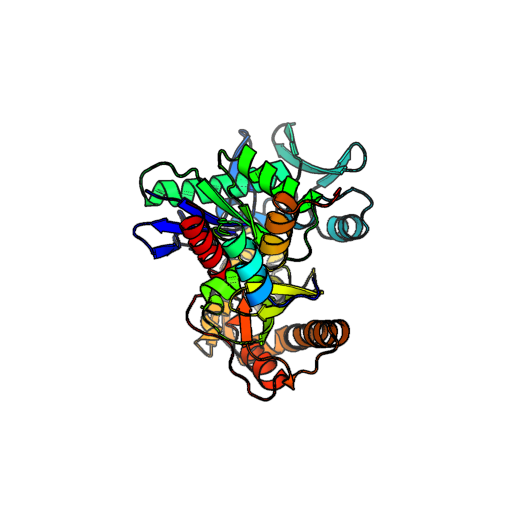73 -31.724 4.546 1.00 18.00 224 ASP A O 1
ATOM 1511 N N . LEU A 1 198 ? -17.250 -30.070 4.480 1.00 18.31 225 LEU A N 1
ATOM 1512 C CA . LEU A 1 198 ? -17.917 -29.288 5.504 1.00 19.09 225 LEU A CA 1
ATOM 1513 C C . LEU A 1 198 ? -18.633 -28.143 4.807 1.00 19.53 225 LEU A C 1
ATOM 1514 O O . LEU A 1 198 ? -18.008 -27.141 4.480 1.00 19.84 225 LEU A O 1
ATOM 1519 N N . GLY A 1 199 ? -19.936 -28.316 4.572 1.00 18.74 226 GLY A N 1
ATOM 1520 C CA . GLY A 1 199 ? -20.763 -27.318 3.898 1.00 19.77 226 GLY A CA 1
ATOM 1521 C C . GLY A 1 199 ? -21.289 -26.283 4.876 1.00 19.75 226 GLY A C 1
ATOM 1522 O O . GLY A 1 199 ? -20.908 -26.269 6.037 1.00 19.21 226 GLY A O 1
ATOM 1523 N N . GLY A 1 200 ? -22.168 -25.408 4.399 1.00 20.82 227 GLY A N 1
ATOM 1524 C CA . GLY A 1 200 ? -22.798 -24.409 5.250 1.00 20.23 227 GLY A CA 1
ATOM 1525 C C . GLY A 1 200 ? -23.666 -24.975 6.351 1.00 19.75 227 GLY A C 1
ATOM 1526 O O . GLY A 1 200 ? -23.729 -24.403 7.432 1.00 20.36 227 GLY A O 1
ATOM 1527 N N . GLY A 1 201 ? -24.345 -26.090 6.079 1.00 19.54 228 GLY A N 1
ATOM 1528 C CA . GLY A 1 201 ? -25.260 -26.700 7.048 1.00 19.53 228 GLY A CA 1
ATOM 1529 C C . GLY A 1 201 ? -25.065 -28.160 7.365 1.00 19.17 228 GLY A C 1
ATOM 1530 O O . GLY A 1 201 ? -25.682 -28.663 8.312 1.00 19.93 228 GLY A O 1
ATOM 1531 N N . THR A 1 202 ? -24.206 -28.838 6.598 1.00 18.74 229 THR A N 1
ATOM 1532 C CA . THR A 1 202 ? -24.010 -30.279 6.706 1.00 18.89 229 THR A CA 1
ATOM 1533 C C . THR A 1 202 ? -22.525 -30.606 6.625 1.00 18.21 229 THR A C 1
ATOM 1534 O O . THR A 1 202 ? -21.735 -29.813 6.097 1.00 17.97 229 THR A O 1
ATOM 1538 N N . PHE A 1 203 ? -22.177 -31.775 7.159 1.00 17.87 230 PHE A N 1
ATOM 1539 C CA . PHE A 1 203 ? -20.829 -32.305 7.142 1.00 17.64 230 PHE A CA 1
ATOM 1540 C C . PHE A 1 203 ? -20.889 -33.743 6.635 1.00 17.34 230 PHE A C 1
ATOM 1541 O O . PHE A 1 203 ? -21.547 -34.592 7.243 1.00 16.94 230 PHE A O 1
ATOM 1549 N N . ASP A 1 204 ? -20.243 -33.994 5.499 1.00 17.23 231 ASP A N 1
ATOM 1550 C CA . ASP A 1 204 ? -20.192 -35.317 4.881 1.00 17.99 231 ASP A CA 1
ATOM 1551 C C . ASP A 1 204 ? -18.751 -35.770 4.766 1.00 17.97 231 ASP A C 1
ATOM 1552 O O . ASP A 1 204 ? -17.895 -35.002 4.307 1.00 18.76 231 ASP A O 1
ATO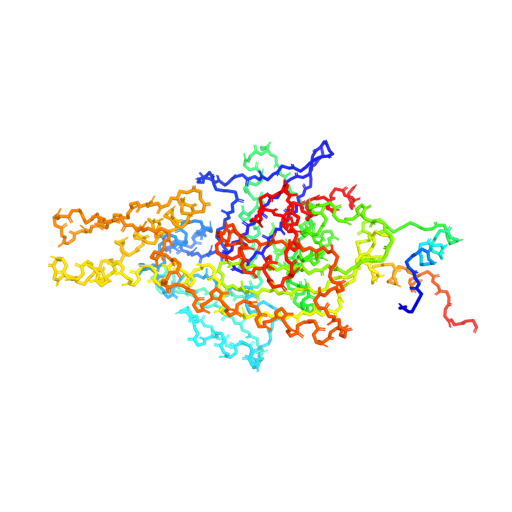M 1557 N N . VAL A 1 205 ? -18.489 -36.999 5.209 1.00 17.52 232 VAL A N 1
ATOM 1558 C CA . VAL A 1 205 ? -17.213 -37.660 4.977 1.00 17.98 232 VAL A CA 1
ATOM 1559 C C . VAL A 1 205 ? -17.484 -38.879 4.112 1.00 17.74 232 VAL A C 1
ATOM 1560 O O . VAL A 1 205 ? -18.438 -39.615 4.354 1.00 17.80 232 VAL A O 1
ATOM 1564 N N . SER A 1 206 ? -16.682 -39.049 3.069 1.00 17.33 233 SER A N 1
ATOM 1565 C CA . SER A 1 206 ? -16.813 -40.178 2.156 1.00 17.25 233 SER A CA 1
ATOM 1566 C C . SER A 1 206 ? -15.447 -40.828 2.008 1.00 18.28 233 SER A C 1
ATOM 1567 O O . SER A 1 206 ? -14.423 -40.132 1.882 1.00 17.44 233 SER A O 1
ATOM 1570 N N . LEU A 1 207 ? -15.434 -42.157 2.055 1.00 18.66 234 LEU A N 1
ATOM 1571 C CA . LEU A 1 207 ? -14.237 -42.915 1.745 1.00 20.31 234 LEU A CA 1
ATOM 1572 C C . LEU A 1 207 ? -14.389 -43.441 0.338 1.00 19.86 234 LEU A C 1
ATOM 1573 O O . LEU A 1 207 ? -15.292 -44.231 0.062 1.00 19.60 234 LEU A O 1
ATOM 1578 N N . LEU A 1 208 ? -13.506 -42.984 -0.544 1.00 19.88 235 LEU A N 1
ATOM 1579 C CA . LEU A 1 208 ? -13.469 -43.420 -1.932 1.00 20.50 235 LEU A CA 1
ATOM 1580 C C . LEU A 1 208 ? -12.206 -44.229 -2.164 1.00 20.48 235 LEU A C 1
ATOM 1581 O O . LEU A 1 208 ? -11.183 -43.970 -1.555 1.00 21.83 235 LEU A O 1
ATOM 1586 N N . THR A 1 209 ? -12.288 -45.223 -3.030 1.00 21.46 236 THR A N 1
ATOM 1587 C CA . THR A 1 209 ? -11.074 -45.848 -3.548 1.00 22.01 236 THR A CA 1
ATOM 1588 C C . THR A 1 209 ? -10.901 -45.391 -4.977 1.00 22.84 236 THR A C 1
ATOM 1589 O O . THR A 1 209 ? -11.861 -44.988 -5.623 1.00 21.40 236 THR A O 1
ATOM 1593 N N . ILE A 1 210 ? -9.659 -45.443 -5.441 1.00 23.68 237 ILE A N 1
ATOM 1594 C CA . ILE A 1 210 ? -9.327 -45.265 -6.844 1.00 26.69 237 ILE A CA 1
ATOM 1595 C C . ILE A 1 210 ? -8.551 -46.518 -7.266 1.00 27.26 237 ILE A C 1
ATOM 1596 O O . ILE A 1 210 ? -7.681 -46.997 -6.529 1.00 26.69 237 ILE A O 1
ATOM 1601 N N . ASP A 1 211 ? -8.902 -47.052 -8.429 1.00 28.67 238 ASP A N 1
ATOM 1602 C CA . ASP A 1 211 ? -8.236 -48.221 -9.003 1.00 30.46 238 ASP A CA 1
ATOM 1603 C C . ASP A 1 211 ? -8.127 -47.961 -10.497 1.00 32.20 238 ASP A C 1
ATOM 1604 O O . ASP A 1 211 ? -9.147 -47.865 -11.177 1.00 31.45 238 ASP A O 1
ATOM 1609 N N . ASN A 1 212 ? -6.899 -47.806 -10.995 1.00 34.15 239 ASN A N 1
ATOM 1610 C CA . ASN A 1 212 ? -6.659 -47.499 -12.409 1.00 34.74 239 ASN A CA 1
ATOM 1611 C C . ASN A 1 212 ? -7.506 -46.296 -12.878 1.00 34.52 239 ASN A C 1
ATOM 1612 O O . ASN A 1 212 ? -8.178 -46.342 -13.914 1.00 35.34 239 ASN A O 1
ATOM 1617 N N . GLY A 1 213 ? -7.487 -45.232 -12.079 1.00 34.27 240 GLY A N 1
ATOM 1618 C CA . GLY A 1 213 ? -8.207 -44.000 -12.395 1.00 33.39 240 GLY A CA 1
ATOM 1619 C C . GLY A 1 213 ? -9.725 -44.007 -12.237 1.00 32.15 240 GLY A C 1
ATOM 1620 O O . GLY A 1 213 ? -10.373 -43.041 -12.627 1.00 34.03 240 GLY A O 1
ATOM 1621 N N . VAL A 1 214 ? -10.295 -45.056 -11.639 1.00 30.41 241 VAL A N 1
ATOM 1622 C CA . VAL A 1 214 ? -11.754 -45.192 -11.510 1.00 28.18 241 VAL A CA 1
ATOM 1623 C C . VAL A 1 214 ? -12.148 -45.299 -10.032 1.00 26.01 241 VAL A C 1
ATOM 1624 O O . VAL A 1 214 ? -11.540 -46.061 -9.273 1.00 24.39 241 VAL A O 1
ATOM 1628 N N . PHE A 1 215 ? -13.163 -44.528 -9.635 1.00 23.15 242 PHE A N 1
ATOM 1629 C CA . PHE A 1 215 ? -13.519 -44.376 -8.224 1.00 22.58 242 PHE A CA 1
ATOM 1630 C C . PHE A 1 215 ? -14.579 -45.377 -7.773 1.00 22.56 242 PHE A C 1
ATOM 1631 O O . PHE A 1 215 ? -15.340 -45.896 -8.581 1.00 22.24 242 PHE A O 1
ATOM 1639 N N . GLU A 1 216 ? -14.627 -45.628 -6.465 1.00 22.58 243 GLU A N 1
ATOM 1640 C CA . GLU A 1 216 ? -15.729 -46.368 -5.853 1.00 22.81 243 GLU A CA 1
ATOM 1641 C C . GLU A 1 216 ? -15.969 -45.779 -4.473 1.00 22.00 243 GLU A C 1
ATOM 1642 O O . GLU A 1 216 ? -15.020 -45.567 -3.721 1.00 20.30 243 GLU A O 1
ATOM 1648 N N . VAL A 1 217 ? -17.237 -45.521 -4.157 1.00 20.92 244 VAL A N 1
ATOM 1649 C CA . VAL A 1 217 ? -17.639 -45.091 -2.831 1.00 21.70 244 VAL A CA 1
ATOM 1650 C C . VAL A 1 217 ? -17.749 -46.353 -1.980 1.00 21.44 244 VAL A C 1
ATOM 1651 O O . VAL A 1 217 ? -18.550 -47.241 -2.286 1.00 21.15 244 VAL A O 1
ATOM 1655 N N . VAL A 1 218 ? -16.914 -46.434 -0.944 1.00 21.55 245 VAL A N 1
ATOM 1656 C CA . VAL A 1 218 ? -16.889 -47.571 -0.030 1.00 21.76 245 VAL A CA 1
ATOM 1657 C C . VAL A 1 218 ? -17.781 -47.334 1.186 1.00 21.55 245 VAL A C 1
ATOM 1658 O O . VAL A 1 218 ? -18.489 -48.245 1.610 1.00 22.39 245 VAL A O 1
ATOM 1662 N N . ALA A 1 219 ? -17.731 -46.127 1.749 1.00 20.08 246 ALA A N 1
ATOM 1663 C CA . ALA A 1 219 ? -18.500 -45.790 2.952 1.00 20.10 246 ALA A CA 1
ATOM 1664 C C . ALA A 1 219 ? -18.690 -44.287 3.067 1.00 19.78 246 ALA A C 1
ATOM 1665 O O . ALA A 1 219 ? -17.927 -43.506 2.487 1.00 18.69 246 ALA A O 1
ATOM 1667 N N . THR A 1 220 ? -19.718 -43.902 3.817 1.00 19.31 247 THR A N 1
ATOM 1668 C CA . THR A 1 220 ? -20.042 -42.510 4.067 1.00 19.05 247 THR A CA 1
ATOM 1669 C C . THR A 1 220 ? -20.468 -42.338 5.524 1.00 19.32 247 THR A C 1
ATOM 1670 O O . THR A 1 220 ? -20.985 -43.272 6.150 1.00 19.57 247 THR A O 1
ATOM 1674 N N . ASN A 1 221 ? -20.216 -41.149 6.056 1.00 18.86 248 ASN A N 1
ATOM 1675 C CA . ASN A 1 221 ? -20.666 -40.772 7.397 1.00 18.78 248 ASN A CA 1
ATOM 1676 C C . ASN A 1 221 ? -20.689 -39.245 7.453 1.00 18.18 248 ASN A C 1
ATOM 1677 O O . ASN A 1 221 ? -20.594 -38.575 6.416 1.00 17.66 248 ASN A O 1
ATOM 1682 N N . GLY A 1 222 ? -20.847 -38.687 8.642 1.00 18.16 249 GLY A N 1
ATOM 1683 C CA . GLY A 1 222 ? -20.852 -37.251 8.803 1.00 18.78 249 GLY A CA 1
ATOM 1684 C C . GLY A 1 222 ? -21.780 -36.849 9.913 1.00 19.39 249 GLY A C 1
ATOM 1685 O O . GLY A 1 222 ? -22.090 -37.651 10.793 1.00 18.78 249 GLY A O 1
ATOM 1686 N N . ASP A 1 223 ? -22.210 -35.596 9.855 1.00 19.15 250 ASP A N 1
ATOM 1687 C CA . ASP A 1 223 ? -23.113 -35.020 10.828 1.00 20.47 250 ASP A CA 1
ATOM 1688 C C . ASP A 1 223 ? -24.020 -34.108 10.024 1.00 20.29 250 ASP A C 1
ATOM 1689 O O . ASP A 1 223 ? -23.573 -33.088 9.496 1.00 19.43 250 ASP A O 1
ATOM 1694 N N . THR A 1 224 ? -25.290 -34.488 9.934 1.00 20.36 251 THR A N 1
ATOM 1695 C CA . THR A 1 224 ? -26.241 -33.790 9.078 1.00 21.20 251 THR A CA 1
ATOM 1696 C C . THR A 1 224 ? -26.581 -32.377 9.556 1.00 21.74 251 THR A C 1
ATOM 1697 O O . THR A 1 224 ? -27.106 -31.593 8.769 1.00 22.00 251 THR A O 1
ATOM 1701 N N . HIS A 1 225 ? -26.293 -32.051 10.824 1.00 22.53 252 HIS A N 1
ATOM 1702 C CA . HIS A 1 225 ? -26.557 -30.719 11.367 1.00 23.39 252 HIS A CA 1
ATOM 1703 C C . HIS A 1 225 ? -25.306 -30.053 11.949 1.00 23.77 252 HIS A C 1
ATOM 1704 O O . HIS A 1 225 ? -25.345 -29.413 13.007 1.00 27.11 252 HIS A O 1
ATOM 1711 N N . LEU A 1 226 ? -24.195 -30.197 11.235 1.00 21.44 253 LEU A N 1
ATOM 1712 C CA . LEU A 1 226 ? -22.963 -29.474 11.535 1.00 20.67 253 LEU A CA 1
ATOM 1713 C C . LEU A 1 226 ? -22.527 -28.801 10.259 1.00 19.60 253 LEU A C 1
ATOM 1714 O O . LEU A 1 226 ? -22.343 -29.471 9.256 1.00 18.85 253 LEU A O 1
ATOM 1719 N N . GLY A 1 227 ? -22.359 -27.486 10.290 1.00 20.02 254 GLY A N 1
ATOM 1720 C CA . GLY A 1 227 ? -21.902 -26.759 9.111 1.00 19.62 254 GLY A CA 1
ATOM 1721 C C . GLY A 1 227 ? -21.328 -25.406 9.441 1.00 19.60 254 GLY A C 1
ATOM 1722 O O . GLY A 1 227 ? -21.379 -24.960 10.595 1.00 19.34 254 GLY A O 1
ATOM 1723 N N . GLY A 1 228 ? -20.803 -24.746 8.413 1.00 19.04 255 GLY A N 1
ATOM 1724 C CA . GLY A 1 228 ? -20.203 -23.420 8.536 1.00 20.67 255 GLY A CA 1
ATOM 1725 C C . GLY A 1 228 ? -21.089 -22.383 9.198 1.00 21.61 255 GLY A C 1
ATOM 1726 O O . GLY A 1 228 ? -20.598 -21.534 9.940 1.00 22.39 255 GLY A O 1
ATOM 1727 N N . GLU A 1 229 ? -22.396 -22.473 8.950 1.00 22.50 256 GLU A N 1
ATOM 1728 C CA . GLU A 1 229 ? -23.377 -21.593 9.586 1.00 23.77 256 GLU A CA 1
ATOM 1729 C C . GLU A 1 229 ? -23.369 -21.690 11.104 1.00 22.90 256 GLU A C 1
ATOM 1730 O O . GLU A 1 229 ? -23.678 -20.712 11.771 1.00 21.96 256 GLU A O 1
ATOM 1736 N N . ASP A 1 230 ? -23.073 -22.872 11.648 1.00 21.33 257 ASP A N 1
ATOM 1737 C CA . ASP A 1 230 ? -22.984 -23.035 13.097 1.00 21.64 257 ASP A CA 1
ATOM 1738 C C . ASP A 1 230 ? -21.863 -22.185 13.674 1.00 20.37 257 ASP A C 1
ATOM 1739 O O . ASP A 1 230 ? -22.025 -21.625 14.754 1.00 20.16 257 ASP A O 1
ATOM 1744 N N . PHE A 1 231 ? -20.748 -22.074 12.950 1.00 20.17 258 PHE A N 1
ATOM 1745 C CA . PHE A 1 231 ? -19.629 -21.219 13.388 1.00 20.02 258 PHE A CA 1
ATOM 1746 C C . PHE A 1 231 ? -20.035 -19.743 13.376 1.00 20.78 258 PHE A C 1
ATOM 1747 O O . PHE A 1 231 ? -19.719 -18.981 14.310 1.00 21.04 258 PHE A O 1
ATOM 1755 N N . ASP A 1 232 ? -20.745 -19.354 12.319 1.00 20.89 259 ASP A N 1
ATOM 1756 C CA . ASP A 1 232 ? -21.283 -17.994 12.192 1.00 21.55 259 ASP A CA 1
ATOM 1757 C C . ASP A 1 232 ? -22.236 -17.660 13.325 1.00 21.49 259 ASP A C 1
ATOM 1758 O O . ASP A 1 232 ? -22.170 -16.568 13.889 1.00 21.22 259 ASP A O 1
ATOM 1763 N N . GLN A 1 233 ? -23.127 -18.594 13.644 1.00 22.14 260 GLN A N 1
ATOM 1764 C CA . GLN A 1 233 ? -24.169 -18.340 14.645 1.00 22.63 260 GLN A CA 1
ATOM 1765 C C . GLN A 1 233 ? -23.613 -18.225 16.064 1.00 23.33 260 GLN A C 1
ATOM 1766 O O . GLN A 1 233 ? -24.072 -17.387 16.844 1.00 23.53 260 GLN A O 1
ATOM 1772 N N . ARG A 1 234 ? -22.594 -19.011 16.383 1.00 23.18 261 ARG A N 1
ATOM 1773 C CA . ARG A 1 234 ? -21.899 -18.846 17.663 1.00 23.27 261 ARG A CA 1
ATOM 1774 C C . ARG A 1 234 ? -21.233 -17.483 17.815 1.00 22.04 261 ARG A C 1
ATOM 1775 O O . ARG A 1 234 ? -21.295 -16.879 18.882 1.00 22.96 261 ARG A O 1
ATOM 1783 N N . VAL A 1 235 ? -20.629 -16.991 16.738 1.00 20.77 262 VAL A N 1
ATOM 1784 C CA . VAL A 1 235 ? -20.038 -15.655 16.709 1.00 20.26 262 VAL A CA 1
ATOM 1785 C C . VAL A 1 235 ? -21.147 -14.584 16.781 1.00 20.53 262 VAL A C 1
ATOM 1786 O O . VAL A 1 235 ? -21.025 -13.614 17.523 1.00 20.06 262 VAL A O 1
ATOM 1790 N N . MET A 1 236 ? -22.226 -14.760 16.020 1.00 19.99 263 MET A N 1
ATOM 1791 C CA . MET A 1 236 ? -23.380 -13.855 16.120 1.00 20.56 263 MET A CA 1
ATOM 1792 C C . MET A 1 236 ? -23.879 -13.759 17.561 1.00 20.39 263 MET A C 1
ATOM 1793 O O . MET A 1 236 ? -24.093 -12.660 18.071 1.00 20.36 263 MET A O 1
ATOM 1798 N N . GLU A 1 237 ? -24.047 -14.902 18.215 1.00 21.64 264 GLU A N 1
ATOM 1799 C CA . GLU A 1 237 ? -24.458 -14.913 19.633 1.00 23.50 264 GLU A CA 1
ATOM 1800 C C . GLU A 1 237 ? -23.511 -14.139 20.544 1.00 23.18 264 GLU A C 1
ATOM 1801 O O . GLU A 1 237 ? -23.958 -13.381 21.407 1.00 22.24 264 GLU A O 1
ATOM 1807 N N . HIS A 1 238 ? -22.213 -14.336 20.335 1.00 23.26 265 HIS A N 1
ATOM 1808 C CA . HIS A 1 238 ? -21.174 -13.632 21.082 1.00 25.25 265 HIS A CA 1
ATOM 1809 C C . HIS A 1 238 ? -21.344 -12.116 20.953 1.00 25.05 265 HIS A C 1
ATOM 1810 O O . HIS A 1 238 ? -21.344 -11.396 21.958 1.00 26.19 265 HIS A O 1
ATOM 1817 N N . PHE A 1 239 ? -21.541 -11.661 19.718 1.00 24.73 266 PHE A N 1
ATOM 1818 C CA . PHE A 1 239 ? -21.702 -10.240 19.415 1.00 25.11 266 PHE A CA 1
ATOM 1819 C C . PHE A 1 239 ? -23.051 -9.666 19.851 1.00 24.76 266 PHE A C 1
ATOM 1820 O O . PHE A 1 239 ? -23.115 -8.495 20.228 1.00 25.29 266 PHE A O 1
ATOM 1828 N N . ILE A 1 240 ? -24.106 -10.478 19.814 1.00 23.68 267 ILE A N 1
ATOM 1829 C CA . ILE A 1 240 ? -25.422 -10.078 20.341 1.00 24.60 267 ILE A CA 1
ATOM 1830 C C . ILE A 1 240 ? -25.337 -9.849 21.859 1.00 26.36 267 ILE A C 1
ATOM 1831 O O . ILE A 1 240 ? -25.920 -8.897 22.380 1.00 26.15 267 ILE A O 1
ATOM 1836 N N . LYS A 1 241 ? -24.603 -10.716 22.557 1.00 27.88 268 LYS A N 1
ATOM 1837 C CA . LYS A 1 241 ? -24.355 -10.542 23.998 1.00 30.16 268 LYS A CA 1
ATOM 1838 C C . LYS A 1 241 ? -23.515 -9.296 24.280 1.00 29.63 268 LYS A C 1
ATOM 1839 O O . LYS A 1 241 ? -23.857 -8.518 25.166 1.00 31.52 268 LYS A O 1
ATOM 1845 N N . LEU A 1 242 ? -22.437 -9.099 23.520 1.00 29.72 269 LEU A N 1
ATOM 1846 C CA . LEU A 1 242 ? -21.604 -7.893 23.650 1.00 30.74 269 LEU A CA 1
ATOM 1847 C C . LEU A 1 242 ? -22.398 -6.607 23.385 1.00 31.42 269 LEU A C 1
ATOM 1848 O O . LEU A 1 242 ? -22.221 -5.602 24.085 1.00 31.12 269 LEU A O 1
ATOM 1853 N N . TYR A 1 243 ? -23.262 -6.645 22.371 1.00 30.37 270 TYR A N 1
ATOM 1854 C CA . TYR A 1 243 ? -24.124 -5.508 22.035 1.00 30.75 270 TYR A CA 1
ATOM 1855 C C . TYR A 1 243 ? -25.086 -5.161 23.177 1.00 32.26 270 TYR A C 1
ATOM 1856 O O . TYR A 1 243 ? -25.268 -3.987 23.491 1.00 33.78 270 TYR A O 1
ATOM 1865 N N . LYS A 1 244 ? -25.699 -6.186 23.769 1.00 34.50 271 LYS A N 1
ATOM 1866 C CA . LYS A 1 244 ? -26.572 -6.037 24.944 1.00 36.34 271 LYS A CA 1
ATOM 1867 C C . LYS A 1 244 ? -25.839 -5.385 26.118 1.00 38.67 271 LYS A C 1
ATOM 1868 O O . LYS A 1 244 ? -26.392 -4.506 26.777 1.00 38.90 271 LYS A O 1
ATOM 1874 N N . LYS A 1 245 ? -24.606 -5.819 26.372 1.00 40.01 272 LYS A N 1
ATOM 1875 C CA . LYS A 1 245 ? -23.789 -5.256 27.458 1.00 42.33 272 LYS A CA 1
ATOM 1876 C C . LYS A 1 245 ? -23.382 -3.801 27.216 1.00 42.35 272 LYS A C 1
ATOM 1877 O O . LYS A 1 245 ? -23.386 -2.998 28.151 1.00 43.87 272 LYS A O 1
ATOM 1883 N N . LYS A 1 246 ? -23.043 -3.465 25.972 1.00 42.43 273 LYS A N 1
ATOM 1884 C CA . LYS A 1 246 ? -22.640 -2.102 25.609 1.00 43.95 273 LYS A CA 1
ATOM 1885 C C . LYS A 1 246 ? -23.817 -1.117 25.601 1.00 42.99 273 LYS A C 1
ATOM 1886 O O . LYS A 1 246 ? -23.727 -0.040 26.200 1.00 43.29 273 LYS A O 1
ATOM 1892 N N . THR A 1 247 ? -24.907 -1.492 24.926 1.00 40.49 274 THR A N 1
ATOM 1893 C CA . THR A 1 247 ? -26.043 -0.590 24.669 1.00 39.20 274 THR A CA 1
ATOM 1894 C C . THR A 1 247 ? -27.238 -0.758 25.606 1.00 38.34 274 THR A C 1
ATOM 1895 O O . THR A 1 247 ? -28.061 0.153 25.710 1.00 39.90 274 THR A O 1
ATOM 1899 N N . GLY A 1 248 ? -27.361 -1.925 26.242 1.00 37.15 275 GLY A N 1
ATOM 1900 C CA . GLY A 1 248 ? -28.579 -2.305 26.964 1.00 35.70 275 GLY A CA 1
ATOM 1901 C C . GLY A 1 248 ? -29.735 -2.793 26.090 1.00 35.45 275 GLY A C 1
ATOM 1902 O O . GLY A 1 248 ? -30.792 -3.139 26.615 1.00 35.34 275 GLY A O 1
ATOM 1903 N N . LYS A 1 249 ? -29.541 -2.852 24.771 1.00 34.45 276 LYS A N 1
ATOM 1904 C CA . LYS A 1 249 ? -30.628 -3.160 23.840 1.00 34.07 276 LYS A CA 1
ATOM 1905 C C . LYS A 1 249 ? -30.499 -4.576 23.267 1.00 32.34 276 LYS A C 1
ATOM 1906 O O . LYS A 1 249 ? -29.393 -5.101 23.129 1.00 30.66 276 LYS A O 1
ATOM 1912 N N . ASP A 1 250 ? -31.648 -5.183 22.970 1.00 30.22 277 ASP A N 1
ATOM 1913 C CA . ASP A 1 250 ? -31.721 -6.502 22.353 1.00 29.56 277 ASP A CA 1
ATOM 1914 C C . ASP A 1 250 ? -31.732 -6.304 20.836 1.00 28.46 277 ASP A C 1
ATOM 1915 O O . ASP A 1 250 ? -32.752 -5.904 20.262 1.00 25.62 277 ASP A O 1
ATOM 1920 N N . VAL A 1 251 ? -30.608 -6.603 20.185 1.00 26.69 278 VAL A N 1
ATOM 1921 C CA . VAL A 1 251 ? -30.515 -6.408 18.727 1.00 26.02 278 VAL A CA 1
ATOM 1922 C C . VAL A 1 251 ? -31.442 -7.334 17.926 1.00 24.68 278 VAL A C 1
ATOM 1923 O O . VAL A 1 251 ? -31.797 -7.013 16.792 1.00 24.04 278 VAL A O 1
ATOM 1927 N N . ARG A 1 252 ? -31.867 -8.452 18.522 1.00 24.62 279 ARG A N 1
ATOM 1928 C CA . ARG A 1 252 ? -32.832 -9.360 17.876 1.00 25.24 279 ARG A CA 1
ATOM 1929 C C . ARG A 1 252 ? -34.199 -8.726 17.572 1.00 25.10 279 ARG A C 1
ATOM 1930 O O . ARG A 1 252 ? -34.914 -9.201 16.693 1.00 24.30 279 ARG A O 1
ATOM 1938 N N . LYS A 1 253 ? -34.551 -7.659 18.285 1.00 25.21 280 LYS A N 1
ATOM 1939 C CA . LYS A 1 253 ? -35.756 -6.881 17.964 1.00 25.55 280 LYS A CA 1
ATOM 1940 C C . LYS A 1 253 ? -35.639 -6.082 16.653 1.00 23.14 280 LYS A C 1
ATOM 1941 O O . LYS A 1 253 ? -36.647 -5.607 16.128 1.00 22.44 280 LYS A O 1
ATOM 1947 N N . ASP A 1 254 ? -34.416 -5.928 16.150 1.00 21.63 281 ASP A N 1
ATOM 1948 C CA . ASP A 1 254 ? -34.145 -5.299 14.865 1.00 20.43 281 ASP A CA 1
ATOM 1949 C C . ASP A 1 254 ? -33.722 -6.390 13.886 1.00 19.59 281 ASP A C 1
ATOM 1950 O O . ASP A 1 254 ? -32.556 -6.787 13.829 1.00 18.52 281 ASP A O 1
ATOM 1955 N N . ASN A 1 255 ? -34.691 -6.882 13.127 1.00 19.01 282 ASN A N 1
ATOM 1956 C CA . ASN A 1 255 ? -34.461 -8.016 12.233 1.00 18.50 282 ASN A CA 1
ATOM 1957 C C . ASN A 1 255 ? -33.437 -7.730 11.153 1.00 17.54 282 ASN A C 1
ATOM 1958 O O . ASN A 1 255 ? -32.588 -8.580 10.873 1.00 17.09 282 ASN A O 1
ATOM 1963 N N . ARG A 1 256 ? -33.476 -6.530 10.577 1.00 16.50 283 ARG A N 1
ATOM 1964 C CA . ARG A 1 256 ? -32.487 -6.180 9.544 1.00 16.60 283 ARG A CA 1
ATOM 1965 C C . ARG A 1 256 ? -31.080 -6.061 10.123 1.00 16.93 283 ARG A C 1
ATOM 1966 O O . ARG A 1 256 ? -30.115 -6.459 9.461 1.00 18.22 283 ARG A O 1
ATOM 1974 N N . ALA A 1 257 ? -30.960 -5.572 11.362 1.00 17.05 284 ALA A N 1
ATOM 1975 C CA . ALA A 1 257 ? -29.653 -5.498 12.030 1.00 17.57 284 ALA A CA 1
ATOM 1976 C C . ALA A 1 257 ? -29.024 -6.886 12.222 1.00 17.90 284 ALA A C 1
ATOM 1977 O O . ALA A 1 257 ? -27.814 -7.042 12.043 1.00 17.43 284 ALA A O 1
ATOM 1979 N N . VAL A 1 258 ? -29.847 -7.881 12.568 1.00 17.85 285 VAL A N 1
ATOM 1980 C CA . VAL A 1 258 ? -29.372 -9.268 12.714 1.00 18.23 285 VAL A CA 1
ATOM 1981 C C . VAL A 1 258 ? -28.879 -9.795 11.369 1.00 18.61 285 VAL A C 1
ATOM 1982 O O . VAL A 1 258 ? -27.852 -10.457 11.291 1.00 18.02 285 VAL A O 1
ATOM 1986 N N . GLN A 1 259 ? -29.616 -9.481 10.307 1.00 19.09 286 GLN A N 1
ATOM 1987 C CA . GLN A 1 259 ? -29.226 -9.877 8.965 1.00 19.67 286 GLN A CA 1
ATOM 1988 C C . GLN A 1 259 ? -27.900 -9.220 8.551 1.00 18.69 286 GLN A C 1
ATOM 1989 O O . GLN A 1 259 ? -27.002 -9.875 7.999 1.00 18.11 286 GLN A O 1
ATOM 1995 N N . LYS A 1 260 ? -27.767 -7.933 8.837 1.00 18.36 287 LYS A N 1
ATOM 1996 C CA . LYS A 1 260 ? -26.517 -7.207 8.575 1.00 18.78 287 LYS A CA 1
ATOM 1997 C C . LYS A 1 260 ? -25.356 -7.770 9.395 1.00 18.52 287 LYS A C 1
ATOM 1998 O O . LYS A 1 260 ? -24.243 -7.890 8.880 1.00 18.27 287 LYS A O 1
ATOM 2004 N N . LEU A 1 261 ? -25.627 -8.123 10.654 1.00 18.37 288 LEU A N 1
ATOM 2005 C CA . LEU A 1 261 ? -24.635 -8.785 11.513 1.00 18.28 288 LEU A CA 1
ATOM 2006 C C . LEU A 1 261 ? -24.177 -10.113 10.908 1.00 18.75 288 LEU A C 1
ATOM 2007 O O . LEU A 1 261 ? -22.975 -10.398 10.890 1.00 18.51 288 LEU A O 1
ATOM 2012 N N . ARG A 1 262 ? -25.112 -10.918 10.401 1.00 18.90 289 ARG A N 1
ATOM 2013 C CA . ARG A 1 262 ? -24.745 -12.197 9.781 1.00 19.07 289 ARG A CA 1
ATOM 2014 C C . ARG A 1 262 ? -23.736 -11.975 8.642 1.00 18.91 289 ARG A C 1
ATOM 2015 O O . ARG A 1 262 ? -22.736 -12.695 8.562 1.00 18.61 289 ARG A O 1
ATOM 2023 N N . ARG A 1 263 ? -23.979 -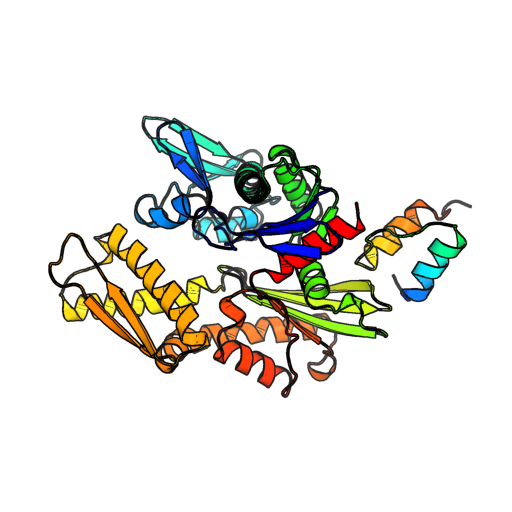10.977 7.786 1.00 18.3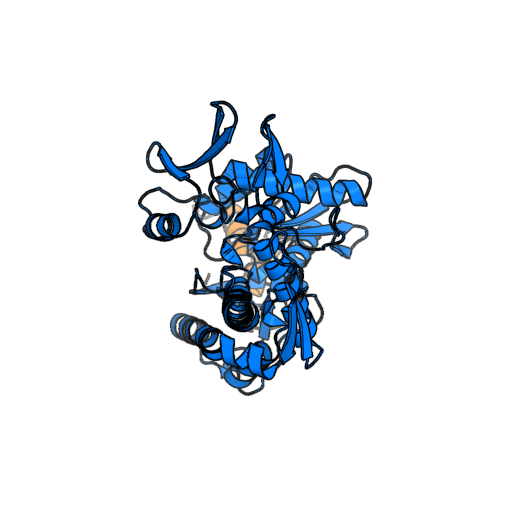1 290 ARG A N 1
ATOM 2024 C CA . ARG A 1 263 ? -23.027 -10.640 6.713 1.00 18.91 290 ARG A CA 1
ATOM 2025 C C . ARG A 1 263 ? -21.636 -10.281 7.258 1.00 19.14 290 ARG A C 1
ATOM 2026 O O . ARG A 1 263 ? -20.611 -10.758 6.750 1.00 20.21 290 ARG A O 1
ATOM 2034 N N . GLU A 1 264 ? -21.611 -9.414 8.264 1.00 19.20 291 GLU A N 1
ATOM 2035 C CA . GLU A 1 264 ? -20.351 -8.998 8.901 1.00 20.09 291 GLU A CA 1
ATOM 2036 C C . GLU A 1 264 ? -19.600 -10.186 9.487 1.00 19.52 291 GLU A C 1
ATOM 2037 O O . GLU A 1 264 ? -18.379 -10.262 9.354 1.00 19.42 291 GLU A O 1
ATOM 2043 N N . VAL A 1 265 ? -20.328 -11.109 10.113 1.00 19.73 292 VAL A N 1
ATOM 2044 C CA . VAL A 1 265 ? -19.723 -12.319 10.677 1.00 20.25 292 VAL A CA 1
AT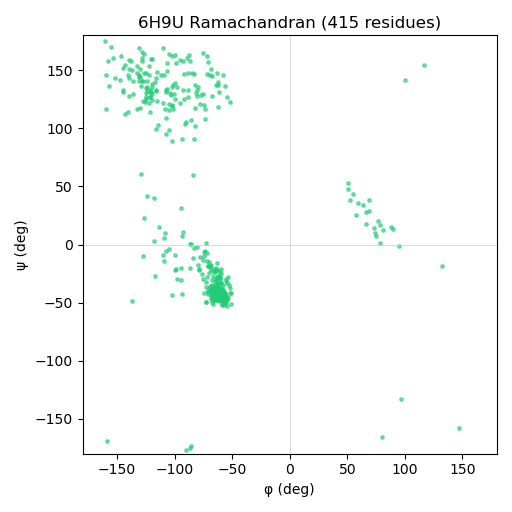OM 2045 C C . VAL A 1 265 ? -19.164 -13.240 9.587 1.00 21.31 292 VAL A C 1
ATOM 2046 O O . VAL A 1 265 ? -18.044 -13.745 9.725 1.00 20.68 292 VAL A O 1
ATOM 2050 N N . GLU A 1 266 ? -19.926 -13.449 8.514 1.00 20.93 293 GLU A N 1
ATOM 2051 C CA . GLU A 1 266 ? -19.450 -14.259 7.376 1.00 22.64 293 GLU A CA 1
ATOM 2052 C C . GLU A 1 266 ? -18.183 -13.666 6.749 1.00 22.91 293 GLU A C 1
ATOM 2053 O O . GLU A 1 266 ? -17.252 -14.398 6.393 1.00 21.61 293 GLU A O 1
ATOM 2059 N N . LYS A 1 267 ? -18.158 -12.340 6.625 1.00 22.96 294 LYS A N 1
ATOM 2060 C CA . LYS A 1 267 ? -16.996 -11.620 6.101 1.00 24.15 294 LYS A CA 1
ATOM 2061 C C . LYS A 1 267 ? -15.797 -11.763 7.041 1.00 23.88 294 LYS A C 1
ATOM 2062 O O . LYS A 1 267 ? -14.678 -12.000 6.581 1.00 22.53 294 LYS A O 1
ATOM 2068 N N . ALA A 1 268 ? -16.042 -11.639 8.348 1.00 23.83 295 ALA A N 1
ATOM 2069 C CA . ALA A 1 268 ? -14.996 -11.823 9.358 1.00 24.55 295 ALA A CA 1
ATOM 2070 C C . ALA A 1 268 ? -14.427 -13.243 9.348 1.00 25.10 295 ALA A C 1
ATOM 2071 O O . ALA A 1 268 ? -13.203 -13.417 9.399 1.00 24.38 295 ALA A O 1
ATOM 2073 N N . LYS A 1 269 ? -15.302 -14.246 9.281 1.00 25.79 296 LYS A N 1
ATOM 2074 C CA . LYS A 1 269 ? -14.871 -15.644 9.201 1.00 27.44 296 LYS A CA 1
ATOM 2075 C C . LYS A 1 269 ? -13.928 -15.872 8.012 1.00 27.58 296 LYS A C 1
ATOM 2076 O O . LYS A 1 269 ? -12.887 -16.516 8.165 1.00 27.90 296 LYS A O 1
ATOM 2082 N N . ARG A 1 270 ? -14.297 -15.344 6.842 1.00 27.23 297 ARG A N 1
ATOM 2083 C CA . ARG A 1 270 ? -13.435 -15.408 5.653 1.00 29.03 297 ARG A CA 1
ATOM 2084 C C . ARG A 1 270 ? -12.096 -14.726 5.890 1.00 28.19 297 ARG A C 1
ATOM 2085 O O . ARG A 1 270 ? -11.055 -15.308 5.588 1.00 28.46 297 ARG A O 1
ATOM 2093 N N . ALA A 1 271 ? -12.132 -13.512 6.442 1.00 27.28 298 ALA A N 1
ATOM 2094 C CA . ALA A 1 271 ? -10.917 -12.737 6.732 1.00 27.54 298 ALA A CA 1
ATOM 2095 C C . ALA A 1 271 ? -9.975 -13.448 7.699 1.00 27.28 298 ALA A C 1
ATOM 2096 O O . ALA A 1 271 ? -8.757 -13.393 7.522 1.00 27.82 298 ALA A O 1
ATOM 2098 N N . LEU A 1 272 ? -10.538 -14.126 8.700 1.00 26.16 299 LEU A N 1
ATOM 2099 C CA . LEU A 1 272 ? -9.738 -14.817 9.717 1.00 26.70 299 LEU A CA 1
ATOM 2100 C C . LEU A 1 272 ? -9.051 -16.105 9.236 1.00 27.17 299 LEU A C 1
ATOM 2101 O O . LEU A 1 272 ? -8.256 -16.689 9.981 1.00 26.67 299 LEU A O 1
ATOM 2106 N N . SER A 1 273 ? -9.332 -16.538 8.005 1.00 27.85 300 SER A N 1
ATOM 2107 C CA . SER A 1 273 ? -8.572 -17.626 7.380 1.00 29.38 300 SER A CA 1
ATOM 2108 C C . SER A 1 273 ? -7.220 -17.166 6.824 1.00 31.53 300 SER A C 1
ATOM 2109 O O . SER A 1 273 ? -6.329 -17.996 6.625 1.00 31.71 300 SER A O 1
ATOM 2112 N N . SER A 1 274 ? -7.075 -15.861 6.567 1.00 33.13 301 SER A N 1
ATOM 2113 C CA . SER A 1 274 ? -5.792 -15.267 6.155 1.00 34.82 301 SER A CA 1
ATOM 2114 C C . SER A 1 274 ? -5.211 -14.226 7.135 1.00 35.18 301 SER A C 1
ATOM 2115 O O . SER A 1 274 ? -3.995 -14.037 7.160 1.00 37.68 301 SER A O 1
ATOM 2118 N N . GLN A 1 275 ? -6.066 -13.555 7.913 1.00 34.32 302 GLN A N 1
ATOM 2119 C CA . GLN A 1 275 ? -5.662 -12.545 8.899 1.00 34.69 302 GLN A CA 1
ATOM 2120 C C . GLN A 1 275 ? -5.890 -13.080 10.307 1.00 33.24 302 GLN A C 1
ATOM 2121 O O . GLN A 1 275 ? -6.554 -14.103 10.487 1.00 33.41 302 GLN A O 1
ATOM 2127 N N . HIS A 1 276 ? -5.369 -12.362 11.304 1.00 32.24 303 HIS A N 1
ATOM 2128 C CA . HIS A 1 276 ? -5.510 -12.742 12.718 1.00 31.78 303 HIS A CA 1
ATOM 2129 C C . HIS A 1 276 ? -6.525 -11.896 13.501 1.00 31.65 303 HIS A C 1
ATOM 2130 O O . HIS A 1 276 ? -6.807 -12.187 14.666 1.00 29.61 303 HIS A O 1
ATOM 2137 N N . GLN A 1 277 ? -7.096 -10.883 12.850 1.00 32.57 304 GLN A N 1
ATOM 2138 C CA . GLN A 1 277 ? -8.064 -9.985 13.476 1.00 34.06 304 GLN A CA 1
ATOM 2139 C C . GLN A 1 277 ? -9.017 -9.441 12.412 1.00 32.09 304 GLN A C 1
ATOM 2140 O O . GLN A 1 277 ? -8.608 -9.195 11.277 1.00 32.56 304 GLN A O 1
ATOM 2146 N N . ALA A 1 278 ? -10.285 -9.268 12.776 1.00 31.09 305 ALA A N 1
ATOM 2147 C CA . ALA A 1 278 ? -11.287 -8.696 11.869 1.00 30.61 305 ALA A CA 1
ATOM 2148 C C . ALA A 1 278 ? -12.287 -7.847 12.650 1.00 29.61 305 ALA A C 1
ATOM 2149 O O . ALA A 1 278 ? -12.536 -8.102 13.827 1.00 30.92 305 ALA A O 1
ATOM 2151 N N . ARG A 1 279 ? -12.853 -6.842 11.991 1.00 29.48 306 ARG A N 1
ATOM 2152 C CA . ARG A 1 279 ? -13.829 -5.951 12.624 1.00 29.92 306 ARG A CA 1
ATOM 2153 C C . ARG A 1 279 ? -15.258 -6.355 12.243 1.00 27.45 306 ARG A C 1
ATOM 2154 O O . ARG A 1 279 ? -15.517 -6.707 11.098 1.00 26.65 306 ARG A O 1
ATOM 2162 N N . ILE A 1 280 ? -16.163 -6.306 13.217 1.00 26.17 307 ILE A N 1
ATOM 2163 C CA . ILE A 1 280 ? -17.575 -6.603 13.013 1.00 26.60 307 ILE A CA 1
ATOM 2164 C C . ILE A 1 280 ? -18.380 -5.406 13.513 1.00 27.21 307 ILE A C 1
ATOM 2165 O O . ILE A 1 280 ? -18.217 -4.975 14.654 1.00 26.32 307 ILE A O 1
ATOM 2170 N N . GLU A 1 281 ? -19.255 -4.893 12.652 1.00 27.31 308 GLU A N 1
ATOM 2171 C CA . GLU A 1 281 ? -20.091 -3.742 12.969 1.00 29.36 308 GLU A CA 1
ATOM 2172 C C . GLU A 1 281 ? -21.541 -4.178 13.124 1.00 27.88 308 GLU A C 1
ATOM 2173 O O . GLU A 1 281 ? -21.986 -5.096 12.436 1.00 26.88 308 GLU A O 1
ATOM 2179 N N . ILE A 1 282 ? -22.267 -3.522 14.030 1.00 27.76 309 ILE A N 1
ATOM 2180 C CA . ILE A 1 282 ? -23.718 -3.694 14.158 1.00 27.46 309 ILE A CA 1
ATOM 2181 C C . ILE A 1 282 ? -24.371 -2.332 13.954 1.00 27.98 309 ILE A C 1
ATOM 2182 O O . ILE A 1 282 ? -24.162 -1.420 14.753 1.00 28.99 309 ILE A O 1
ATOM 2187 N N . GLU A 1 283 ? -25.129 -2.210 12.864 1.00 28.77 310 GLU A N 1
ATOM 2188 C CA . GLU A 1 283 ? -25.937 -1.026 12.550 1.00 29.05 310 GLU A CA 1
ATOM 2189 C C . GLU A 1 283 ? -27.383 -1.348 12.904 1.00 27.03 310 GLU A C 1
ATOM 2190 O O . GLU A 1 283 ? -27.856 -2.433 12.578 1.00 26.24 310 GLU A O 1
ATOM 2196 N N . SER A 1 284 ? -28.094 -0.414 13.533 1.00 24.01 311 SER A N 1
ATOM 2197 C CA . SER A 1 284 ? -29.497 -0.645 13.903 1.00 23.75 311 SER A CA 1
ATOM 2198 C C . SER A 1 284 ? -30.353 0.593 13.691 1.00 23.69 311 SER A C 1
ATOM 2199 O O . SER A 1 284 ? -29.891 1.713 13.897 1.00 22.67 311 SER A O 1
ATOM 2202 N N . PHE A 1 285 ? -31.614 0.373 13.308 1.00 22.88 312 PHE A N 1
ATOM 2203 C CA . PHE A 1 285 ? -32.594 1.454 13.209 1.00 23.35 312 PHE A CA 1
ATOM 2204 C C . PHE A 1 285 ? -32.916 2.103 14.556 1.00 23.82 312 PHE A C 1
ATOM 2205 O O . PHE A 1 285 ? -33.405 3.235 14.577 1.00 25.31 312 PHE A O 1
ATOM 2213 N N . PHE A 1 286 ? -32.705 1.375 15.655 1.00 24.41 313 PHE A N 1
ATOM 2214 C CA . PHE A 1 286 ? -33.215 1.748 16.974 1.00 25.72 313 PHE A CA 1
ATOM 2215 C C . PHE A 1 286 ? -32.142 2.233 17.953 1.00 27.62 313 PHE A C 1
ATOM 2216 O O . PHE A 1 286 ? -32.424 2.404 19.150 1.00 27.72 313 PHE A O 1
ATOM 2224 N N . GLU A 1 287 ? -30.931 2.447 17.447 1.00 29.55 314 GLU A N 1
ATOM 2225 C CA . GLU A 1 287 ? -29.778 2.824 18.265 1.00 32.49 314 GLU A CA 1
ATOM 2226 C C . GLU A 1 287 ? -28.913 3.781 17.446 1.00 33.26 314 GLU A C 1
ATOM 2227 O O . GLU A 1 287 ? -28.617 3.502 16.287 1.00 32.85 314 GLU A O 1
ATOM 2233 N N . GLY A 1 288 ? -28.524 4.908 18.041 1.00 34.12 315 GLY A N 1
ATOM 2234 C CA . GLY A 1 288 ? -27.695 5.899 17.357 1.00 35.63 315 GLY A CA 1
ATOM 2235 C C . GLY A 1 288 ? -26.256 5.462 17.136 1.00 36.79 315 GLY A C 1
ATOM 2236 O O . GLY A 1 288 ? -25.679 5.732 16.085 1.00 37.13 315 GLY A O 1
ATOM 2237 N N . GLU A 1 289 ? -25.676 4.795 18.130 1.00 38.31 316 GLU A N 1
ATOM 2238 C CA . GLU A 1 289 ? -24.284 4.353 18.073 1.00 40.94 316 GLU A CA 1
ATOM 2239 C C . GLU A 1 289 ? -24.095 3.144 17.154 1.00 40.92 316 GLU A C 1
ATOM 2240 O O . GLU A 1 289 ? -24.699 2.095 17.382 1.00 43.59 316 GLU A O 1
ATOM 2242 N N . ASP A 1 290 ? -23.269 3.296 16.119 1.00 40.62 317 ASP A N 1
ATOM 2243 C CA . ASP A 1 290 ? -22.831 2.157 15.307 1.00 41.18 317 ASP A CA 1
ATOM 2244 C C . ASP A 1 290 ? -21.814 1.344 16.109 1.00 40.53 317 ASP A C 1
ATOM 2245 O O . ASP A 1 290 ? -20.681 1.781 16.326 1.00 42.33 317 ASP A O 1
ATOM 2250 N N . PHE A 1 291 ? -22.246 0.175 16.564 1.00 38.08 318 PHE A N 1
ATOM 2251 C CA . PHE A 1 291 ? -21.413 -0.737 17.344 1.00 37.77 318 PHE A CA 1
ATOM 2252 C C . PHE A 1 291 ? -20.297 -1.292 16.463 1.00 37.38 318 PHE A C 1
ATOM 2253 O O . PHE A 1 291 ? -20.498 -1.522 15.270 1.00 34.83 318 PHE A O 1
ATOM 2261 N N . SER A 1 292 ? -19.123 -1.499 17.060 1.00 37.32 319 SER A N 1
ATOM 2262 C CA . SER A 1 292 ? -17.926 -1.888 16.316 1.00 37.99 319 SER A CA 1
ATOM 2263 C C . SER A 1 292 ? -16.904 -2.538 17.253 1.00 38.05 319 SER A C 1
ATOM 2264 O O . SER A 1 292 ? -16.417 -1.895 18.179 1.00 38.31 319 SER A O 1
ATOM 2267 N N . GLU A 1 293 ? -16.599 -3.811 17.012 1.00 36.65 320 GLU A N 1
ATOM 2268 C CA . GLU A 1 293 ? -15.672 -4.572 17.844 1.00 37.55 320 GLU A CA 1
ATOM 2269 C C . GLU A 1 293 ? -14.838 -5.508 16.983 1.00 35.25 320 GLU A C 1
ATOM 2270 O O . GLU A 1 293 ? -15.256 -5.904 15.891 1.00 33.35 320 GLU A O 1
ATOM 2276 N N . THR A 1 294 ? -13.655 -5.854 17.483 1.00 32.53 321 THR A N 1
ATOM 2277 C CA . THR A 1 294 ? -12.764 -6.778 16.793 1.00 30.77 321 THR A CA 1
ATOM 2278 C C . THR A 1 294 ? -13.008 -8.210 17.264 1.00 28.81 321 THR A C 1
ATOM 2279 O O . THR A 1 294 ? -13.373 -8.451 18.419 1.00 29.20 321 THR A O 1
ATOM 2283 N N . LEU A 1 295 ? -12.837 -9.143 16.338 1.00 27.20 322 LEU A N 1
ATOM 2284 C CA . LEU A 1 295 ? -12.820 -10.567 16.627 1.00 25.97 322 LEU A CA 1
ATOM 2285 C C . LEU A 1 295 ? -11.456 -11.071 16.201 1.00 24.75 322 LEU A C 1
ATOM 2286 O O . LEU A 1 295 ? -11.061 -10.872 15.054 1.00 24.32 322 LEU A O 1
ATOM 2291 N N . THR A 1 296 ? -10.732 -11.698 17.124 1.00 25.11 323 THR A N 1
ATOM 2292 C CA . THR A 1 296 ? -9.442 -12.308 16.808 1.00 25.00 323 THR A CA 1
ATOM 2293 C C . THR A 1 296 ? -9.681 -13.725 16.301 1.00 24.39 323 THR A C 1
ATOM 2294 O O . THR A 1 296 ? -10.725 -14.324 16.596 1.00 24.68 323 THR A O 1
ATOM 2298 N N . ARG A 1 297 ? -8.711 -14.260 15.562 1.00 23.84 324 ARG A N 1
ATOM 2299 C CA . ARG A 1 297 ? -8.726 -15.675 15.167 1.00 23.66 324 ARG A CA 1
ATOM 2300 C C . ARG A 1 297 ? -8.815 -16.585 16.386 1.00 23.44 324 ARG A C 1
ATOM 2301 O O . ARG A 1 297 ? -9.553 -17.563 16.368 1.00 23.05 324 ARG A O 1
ATOM 2309 N N . ALA A 1 298 ? -8.059 -16.263 17.440 1.00 24.18 325 ALA A N 1
ATOM 2310 C CA . ALA A 1 298 ? -8.066 -17.066 18.662 1.00 23.49 325 ALA A CA 1
ATOM 2311 C C . ALA A 1 298 ? -9.455 -17.146 19.289 1.00 23.37 325 ALA A C 1
ATOM 2312 O O . ALA A 1 298 ? -9.883 -18.224 19.703 1.00 24.14 325 ALA A O 1
ATOM 2314 N N . LYS A 1 299 ? -10.157 -16.016 19.354 1.00 23.43 326 LYS A N 1
ATOM 2315 C CA . LYS A 1 299 ? -11.518 -15.994 19.890 1.00 23.36 326 LYS A CA 1
ATOM 2316 C C . LYS A 1 299 ? -12.511 -16.737 18.996 1.00 22.21 326 LYS A C 1
ATOM 2317 O O . LYS A 1 299 ? -13.370 -17.466 19.492 1.00 22.08 326 LYS A O 1
ATOM 2323 N N . PHE A 1 300 ? -12.408 -16.535 17.686 1.00 21.74 327 PHE A N 1
ATOM 2324 C CA . PHE A 1 300 ? -13.193 -17.323 16.726 1.00 21.03 327 PHE A CA 1
ATOM 2325 C C . PHE A 1 300 ? -12.987 -18.826 16.960 1.00 21.52 327 PHE A C 1
ATOM 2326 O O . PHE A 1 300 ? -13.944 -19.598 16.991 1.00 20.57 327 PHE A O 1
ATOM 2334 N N . GLU A 1 301 ? -11.729 -19.229 17.142 1.00 21.83 328 GLU A N 1
ATOM 2335 C CA . GLU A 1 301 ? -11.401 -20.632 17.418 1.00 22.85 328 GLU A CA 1
ATOM 2336 C C . GLU A 1 301 ? -11.977 -21.120 18.738 1.00 23.55 328 GLU A C 1
ATOM 2337 O O . GLU A 1 301 ? -12.605 -22.185 18.783 1.00 24.19 328 GLU A O 1
ATOM 2343 N N . GLU A 1 302 ? -11.790 -20.337 19.801 1.00 24.69 329 GLU A N 1
ATOM 2344 C CA . GLU A 1 302 ? -12.360 -20.665 21.118 1.00 25.85 329 GLU A CA 1
ATOM 2345 C C . GLU A 1 302 ? -13.881 -20.843 21.088 1.00 24.66 329 GLU A C 1
ATOM 2346 O O . GLU A 1 302 ? -14.413 -21.785 21.678 1.00 23.19 329 GLU A O 1
ATOM 2352 N N . LEU A 1 303 ? -14.581 -19.943 20.404 1.00 23.64 330 LEU A N 1
ATOM 2353 C CA . LEU A 1 303 ? -16.046 -20.031 20.333 1.00 23.32 330 LEU A CA 1
ATOM 2354 C C . LEU A 1 303 ? -16.534 -21.313 19.657 1.00 22.89 330 LEU A C 1
ATOM 2355 O O . LEU A 1 303 ? -17.630 -21.782 19.955 1.00 23.50 330 LEU A O 1
ATOM 2360 N N . ASN A 1 304 ? -15.711 -21.877 18.773 1.00 21.63 331 ASN A N 1
ATOM 2361 C CA . ASN A 1 304 ? -16.111 -23.002 17.920 1.00 21.42 331 ASN A CA 1
ATOM 2362 C C . ASN A 1 304 ? -15.336 -24.300 18.117 1.00 20.95 331 ASN A C 1
ATOM 2363 O O . ASN A 1 304 ? -15.612 -25.275 17.425 1.00 20.11 331 ASN A O 1
ATOM 2368 N N . MET A 1 305 ? -14.416 -24.340 19.080 1.00 21.45 332 MET A N 1
ATOM 2369 C CA . MET A 1 305 ? -13.459 -25.453 19.161 1.00 21.84 332 MET A CA 1
ATOM 2370 C C . MET A 1 305 ? -14.120 -26.819 19.291 1.00 21.30 332 MET A C 1
ATOM 2371 O O . MET A 1 305 ? -13.694 -27.761 18.626 1.00 21.20 332 MET A O 1
ATOM 2376 N N . ASP A 1 306 ? -15.142 -26.935 20.140 1.00 21.56 333 ASP A N 1
ATOM 2377 C CA . ASP A 1 306 ? -15.850 -28.215 20.283 1.00 21.81 333 ASP A CA 1
ATOM 2378 C C . ASP A 1 306 ? -16.473 -28.693 18.959 1.00 21.40 333 ASP A C 1
ATOM 2379 O O . ASP A 1 306 ? -16.452 -29.886 18.671 1.00 21.76 333 ASP A O 1
ATOM 2384 N N . LEU A 1 307 ? -17.012 -27.766 18.161 1.00 21.32 334 LEU A N 1
ATOM 2385 C CA . LEU A 1 307 ? -17.561 -28.106 16.840 1.00 21.21 334 LEU A CA 1
ATOM 2386 C C . LEU A 1 307 ? -16.459 -28.533 15.870 1.00 20.96 334 LEU A C 1
ATOM 2387 O O . LEU A 1 307 ? -16.630 -29.507 15.128 1.00 20.81 334 LEU A O 1
ATOM 2392 N N . PHE A 1 308 ? -15.338 -27.810 15.883 1.00 20.85 335 PHE A N 1
ATOM 2393 C CA . PHE A 1 308 ? -14.188 -28.191 15.074 1.00 20.37 335 PHE A CA 1
ATOM 2394 C C . PHE A 1 308 ? -13.721 -29.605 15.430 1.00 20.95 335 PHE A C 1
ATOM 2395 O O . PHE A 1 308 ? -13.497 -30.421 14.540 1.00 19.85 335 PHE A O 1
ATOM 2403 N N . ARG A 1 309 ? -13.584 -29.891 16.726 1.00 22.08 336 ARG A N 1
ATOM 2404 C CA . ARG A 1 309 ? -13.144 -31.211 17.182 1.00 24.14 336 ARG A CA 1
ATOM 2405 C C . ARG A 1 309 ? -14.120 -32.318 16.811 1.00 23.28 336 ARG A C 1
ATOM 2406 O O . ARG A 1 309 ? -13.700 -33.438 16.503 1.00 23.16 336 ARG A O 1
ATOM 2414 N N . SER A 1 310 ? -15.415 -32.002 16.824 1.00 22.62 337 SER A N 1
ATOM 2415 C CA . SER A 1 310 ? -16.449 -32.991 16.507 1.00 22.59 337 SER A CA 1
ATOM 2416 C C . SER A 1 310 ? -16.392 -33.516 15.059 1.00 22.04 337 SER A C 1
ATOM 2417 O O . SER A 1 310 ? -16.918 -34.594 14.782 1.00 23.88 337 SER A O 1
ATOM 2420 N N . THR A 1 311 ? -15.742 -32.783 14.153 1.00 21.38 338 THR A N 1
ATOM 2421 C CA . THR A 1 311 ? -15.594 -33.243 12.767 1.00 20.92 338 THR A CA 1
ATOM 2422 C C . THR A 1 311 ? -14.737 -34.510 12.641 1.00 21.81 338 THR A C 1
ATOM 2423 O O . THR A 1 311 ? -14.859 -35.227 11.658 1.00 21.54 338 THR A O 1
ATOM 2427 N N . MET A 1 312 ? -13.877 -34.787 13.626 1.00 22.82 339 MET A N 1
ATOM 2428 C CA . MET A 1 312 ? -13.007 -35.972 13.572 1.00 24.82 339 MET A CA 1
ATOM 2429 C C . MET A 1 312 ? -13.740 -37.279 13.887 1.00 24.27 339 MET A C 1
ATOM 2430 O O . MET A 1 312 ? -13.322 -38.345 13.445 1.00 22.71 339 MET A O 1
ATOM 2435 N N . LYS A 1 313 ? -14.830 -37.210 14.643 1.00 24.73 340 LYS A N 1
ATOM 2436 C CA . LYS A 1 313 ? -15.553 -38.429 15.026 1.00 25.05 340 LYS A CA 1
ATOM 2437 C C . LYS A 1 313 ? -16.148 -39.187 13.821 1.00 22.73 340 LYS A C 1
ATOM 2438 O O . LYS A 1 313 ? -15.961 -40.394 13.724 1.00 21.94 340 LYS A O 1
ATOM 2444 N N . PRO A 1 314 ? -16.836 -38.485 12.890 1.00 21.45 341 PRO A N 1
ATOM 2445 C CA . PRO A 1 314 ? -17.270 -39.184 11.670 1.00 20.96 341 PRO A CA 1
ATOM 2446 C C . PRO A 1 314 ? -16.135 -39.715 10.781 1.00 20.01 341 PRO A C 1
ATOM 2447 O O . PRO A 1 314 ? -16.335 -40.710 10.086 1.00 19.15 341 PRO A O 1
ATOM 2451 N N . VAL A 1 315 ? -14.967 -39.066 10.815 1.00 19.78 342 VAL A N 1
ATOM 2452 C CA . VAL A 1 315 ? -13.804 -39.544 10.073 1.00 20.44 342 VAL A CA 1
ATOM 2453 C C . VAL A 1 315 ? -13.336 -40.875 10.672 1.00 21.41 342 VAL A C 1
ATOM 2454 O O . VAL A 1 315 ? -13.104 -41.825 9.940 1.00 20.63 342 VAL A O 1
ATOM 2458 N N . GLN A 1 316 ? -13.234 -40.937 12.002 1.00 23.18 343 GLN A N 1
ATOM 2459 C CA . GLN A 1 316 ? -12.937 -42.191 12.709 1.00 25.72 343 GLN A CA 1
ATOM 2460 C C . GLN A 1 316 ? -13.939 -43.289 12.338 1.00 25.04 343 GLN A C 1
ATOM 2461 O O . GLN A 1 316 ? -13.545 -44.414 12.048 1.00 24.39 343 GLN A O 1
ATOM 2467 N N . LYS A 1 317 ? -15.225 -42.938 12.308 1.00 24.95 344 LYS A N 1
ATOM 2468 C CA . LYS A 1 317 ? -16.285 -43.893 12.011 1.00 25.57 344 LYS A CA 1
ATOM 2469 C C . LYS A 1 317 ? -16.219 -44.470 10.599 1.00 25.76 344 LYS A C 1
ATOM 2470 O O . LYS A 1 317 ? -16.414 -45.679 10.433 1.00 26.13 344 LYS A O 1
ATOM 2472 N N . VAL A 1 318 ? -15.954 -43.634 9.588 1.00 25.70 345 VAL A N 1
ATOM 2473 C CA . VAL A 1 318 ? -15.857 -44.141 8.202 1.00 26.28 345 VAL A CA 1
ATOM 2474 C C . VAL A 1 318 ? -14.692 -45.092 8.023 1.00 26.21 345 VAL A C 1
ATOM 2475 O O . VAL A 1 318 ? -14.788 -46.048 7.255 1.00 26.15 345 VAL A O 1
ATOM 2479 N N . LEU A 1 319 ? -13.585 -44.807 8.709 1.00 25.61 346 LEU A N 1
ATOM 2480 C CA . LEU A 1 319 ? -12.431 -45.702 8.683 1.00 27.54 346 LEU A CA 1
ATOM 2481 C C . LEU A 1 319 ? -12.785 -47.061 9.284 1.00 29.27 346 LEU A C 1
ATOM 2482 O O . LEU A 1 319 ? -12.484 -48.093 8.686 1.00 29.80 346 LEU A O 1
ATOM 2487 N N . GLU A 1 320 ? -13.453 -47.059 10.436 1.00 32.37 347 GLU A N 1
ATOM 2488 C CA . GLU A 1 320 ? -13.919 -48.314 11.061 1.00 35.90 347 GLU A CA 1
ATOM 2489 C C . GLU A 1 320 ? -14.808 -49.142 10.131 1.00 37.02 347 GLU A C 1
ATOM 2490 O O . GLU A 1 320 ? -14.566 -50.336 9.950 1.00 37.38 347 GLU A O 1
ATOM 2496 N N . ASP A 1 321 ? -15.793 -48.491 9.513 1.00 37.95 348 ASP A N 1
ATOM 2497 C CA . ASP A 1 321 ? -16.759 -49.152 8.619 1.00 38.92 348 ASP A CA 1
ATOM 2498 C C . ASP A 1 321 ? -16.207 -49.541 7.243 1.00 39.89 348 ASP A C 1
ATOM 2499 O O . ASP A 1 321 ? -16.911 -50.180 6.451 1.00 38.79 348 ASP A O 1
ATOM 2504 N N . SER A 1 322 ? -14.979 -49.132 6.936 1.00 38.25 349 SER A N 1
ATOM 2505 C CA . SER A 1 322 ? -14.298 -49.571 5.728 1.00 38.05 349 SER A CA 1
ATOM 2506 C C . SER A 1 322 ? -13.134 -50.520 6.009 1.00 36.37 349 SER A C 1
ATOM 2507 O O . SER A 1 322 ? -12.409 -50.875 5.082 1.00 37.32 349 SER A O 1
ATOM 2510 N N . ASP A 1 323 ? -12.960 -50.914 7.273 1.00 35.56 350 ASP A N 1
ATOM 2511 C CA . ASP A 1 323 ? -11.836 -51.749 7.716 1.00 36.42 350 ASP A CA 1
ATOM 2512 C C . ASP A 1 323 ? -10.468 -51.144 7.343 1.00 33.99 350 ASP A C 1
ATOM 2513 O O . ASP A 1 323 ? -9.573 -51.848 6.873 1.00 33.11 350 ASP A O 1
ATOM 2518 N N . LEU A 1 324 ? -10.332 -49.834 7.558 1.00 31.11 351 LEU A N 1
ATOM 2519 C CA . LEU A 1 324 ? -9.095 -49.107 7.261 1.00 29.89 351 LEU A CA 1
ATOM 2520 C C . LEU A 1 324 ? -8.569 -48.417 8.508 1.00 29.17 351 LEU A C 1
ATOM 2521 O O . LEU A 1 324 ? -9.331 -48.095 9.413 1.00 28.19 351 LEU A O 1
ATOM 2526 N N . LYS A 1 325 ? -7.255 -48.200 8.543 1.00 28.71 352 LYS A N 1
ATOM 2527 C CA . LYS A 1 325 ? -6.612 -47.397 9.577 1.00 29.51 352 LYS A CA 1
ATOM 2528 C C . LYS A 1 325 ? -6.302 -46.039 8.973 1.00 27.73 352 LYS A C 1
ATOM 2529 O O . LYS A 1 325 ? -6.259 -45.898 7.749 1.00 25.79 352 LYS A O 1
ATOM 2535 N N . LYS A 1 326 ? -6.057 -45.049 9.823 1.00 27.76 353 LYS A N 1
ATOM 2536 C CA . LYS A 1 326 ? -5.686 -43.715 9.342 1.00 29.22 353 LYS A CA 1
ATOM 2537 C C . LYS A 1 326 ? -4.475 -43.734 8.394 1.00 28.40 353 LYS A C 1
ATOM 2538 O O . LYS A 1 326 ? -4.425 -42.946 7.453 1.00 27.95 353 LYS A O 1
ATOM 2544 N N . SER A 1 327 ? -3.534 -44.655 8.624 1.00 27.30 354 SER A N 1
ATOM 2545 C CA . SER A 1 327 ? -2.351 -44.795 7.772 1.00 27.82 354 SER A CA 1
ATOM 2546 C C . SER A 1 327 ? -2.632 -45.336 6.368 1.00 27.11 354 SER A C 1
ATOM 2547 O O . SER A 1 327 ? -1.785 -45.200 5.490 1.00 28.19 354 SER A O 1
ATOM 2550 N N . ASP A 1 328 ? -3.792 -45.966 6.160 1.00 26.46 355 ASP A N 1
ATOM 2551 C CA . ASP A 1 328 ? -4.213 -46.442 4.830 1.00 25.84 355 ASP A CA 1
ATOM 2552 C C . ASP A 1 328 ? -4.700 -45.332 3.890 1.00 24.73 355 ASP A C 1
ATOM 2553 O O . ASP A 1 328 ? -4.866 -45.582 2.700 1.00 24.26 355 ASP A O 1
ATOM 2558 N N . ILE A 1 329 ? -4.952 -44.133 4.418 1.00 23.81 356 ILE A N 1
ATOM 2559 C CA . ILE A 1 329 ? -5.444 -43.018 3.606 1.00 23.76 356 ILE A CA 1
ATOM 2560 C C . ILE A 1 329 ? -4.291 -42.402 2.811 1.00 23.59 356 ILE A C 1
ATOM 2561 O O . ILE A 1 329 ? -3.301 -41.938 3.385 1.00 23.84 356 ILE A O 1
ATOM 2566 N N . ASP A 1 330 ? -4.449 -42.420 1.489 1.00 23.20 357 ASP A N 1
ATOM 2567 C CA . ASP A 1 330 ? -3.443 -41.943 0.536 1.00 22.89 357 ASP A CA 1
ATOM 2568 C C . ASP A 1 330 ? -3.655 -40.503 0.101 1.00 23.14 357 ASP A C 1
ATOM 2569 O O . ASP A 1 330 ? -2.687 -39.809 -0.224 1.00 22.97 357 ASP A O 1
ATOM 2574 N N . GLU A 1 331 ? -4.914 -40.064 0.073 1.00 22.43 358 GLU A N 1
ATOM 2575 C CA . GLU A 1 331 ? -5.275 -38.731 -0.393 1.00 22.49 358 GLU A CA 1
ATOM 2576 C C . GLU A 1 331 ? -6.358 -38.163 0.510 1.00 21.44 358 GLU A C 1
ATOM 2577 O O . GLU A 1 331 ? -7.236 -38.906 0.953 1.00 20.75 358 GLU A O 1
ATOM 2583 N N . ILE A 1 332 ? -6.291 -36.857 0.771 1.00 20.55 359 ILE A N 1
ATOM 2584 C CA . ILE A 1 332 ? -7.323 -36.155 1.543 1.00 20.67 359 ILE A CA 1
ATOM 2585 C C . ILE A 1 332 ? -7.824 -34.995 0.703 1.00 20.44 359 ILE A C 1
ATOM 2586 O O . ILE A 1 332 ? -7.035 -34.145 0.262 1.00 20.25 359 ILE A O 1
ATOM 2591 N N . VAL A 1 333 ? -9.139 -34.953 0.505 1.00 19.15 360 VAL A N 1
ATOM 2592 C CA . VAL A 1 333 ? -9.783 -33.917 -0.273 1.00 18.81 360 VAL A CA 1
ATOM 2593 C C . VAL A 1 333 ? -10.692 -33.101 0.643 1.00 18.94 360 VAL A C 1
ATOM 2594 O O . VAL A 1 333 ? -11.576 -33.662 1.304 1.00 18.39 360 VAL A O 1
ATOM 2598 N N . LEU A 1 334 ? -10.463 -31.786 0.676 1.00 18.05 361 LEU A N 1
ATOM 2599 C CA . LEU A 1 334 ? -11.270 -30.856 1.456 1.00 18.41 361 LEU A CA 1
ATOM 2600 C C . LEU A 1 334 ? -12.268 -30.152 0.547 1.00 18.36 361 LEU A C 1
ATOM 2601 O O . LEU A 1 334 ? -11.893 -29.613 -0.493 1.00 18.60 361 LEU A O 1
ATOM 2606 N N . VAL A 1 335 ? -13.533 -30.167 0.952 1.00 17.12 362 VAL A N 1
ATOM 2607 C CA . VAL A 1 335 ? -14.614 -29.553 0.208 1.00 17.37 362 VAL A CA 1
ATOM 2608 C C . VAL A 1 335 ? -15.381 -28.640 1.159 1.00 17.14 362 VAL A C 1
ATOM 2609 O O . VAL A 1 335 ? -15.602 -28.989 2.315 1.00 16.22 362 VAL A O 1
ATOM 2613 N N . GLY A 1 336 ? -15.799 -27.483 0.652 1.00 17.47 363 GLY A N 1
ATOM 2614 C CA . GLY A 1 336 ? -16.533 -26.491 1.426 1.00 17.86 363 GLY A CA 1
ATOM 2615 C C . GLY A 1 336 ? -15.647 -25.356 1.908 1.00 18.31 363 GLY A C 1
ATOM 2616 O O . GLY A 1 336 ? -14.513 -25.567 2.320 1.00 17.52 363 GLY A O 1
ATOM 2617 N N . GLY A 1 337 ? -16.192 -24.145 1.885 1.00 19.04 364 GLY A N 1
ATOM 2618 C CA . GLY A 1 337 ? -15.460 -22.959 2.304 1.00 19.48 364 GLY A CA 1
ATOM 2619 C C . GLY A 1 337 ? -14.942 -23.021 3.721 1.00 20.02 364 GLY A C 1
ATOM 2620 O O . GLY A 1 337 ? -13.853 -22.522 4.008 1.00 19.55 364 GLY A O 1
ATOM 2621 N N . SER A 1 338 ? -15.711 -23.659 4.607 1.00 20.45 365 SER A N 1
ATOM 2622 C CA . SER A 1 338 ? -15.302 -23.841 5.997 1.00 21.60 365 SER A CA 1
ATOM 2623 C C . SER A 1 338 ? -13.997 -24.620 6.176 1.00 21.57 365 SER A C 1
ATOM 2624 O O . SER A 1 338 ? -13.347 -24.481 7.213 1.00 21.55 365 SER A O 1
ATOM 2627 N N . THR A 1 339 ? -13.598 -25.410 5.178 1.00 20.35 366 THR A N 1
ATOM 2628 C CA . THR A 1 339 ? -12.330 -26.136 5.263 1.00 20.68 366 THR A CA 1
ATOM 2629 C C . THR A 1 339 ? -11.106 -25.231 5.067 1.00 21.63 366 THR A C 1
ATOM 2630 O O . THR A 1 339 ? -9.993 -25.685 5.297 1.00 21.38 366 THR A O 1
ATOM 2634 N N . ARG A 1 340 ? -11.305 -23.971 4.658 1.00 23.02 367 ARG A N 1
ATOM 2635 C CA . ARG A 1 340 ? -10.220 -22.968 4.664 1.00 24.35 367 ARG A CA 1
ATOM 2636 C C . ARG A 1 340 ? -9.792 -22.544 6.073 1.00 23.59 367 ARG A C 1
ATOM 2637 O O . ARG A 1 340 ? -8.702 -21.977 6.235 1.00 22.80 367 ARG A O 1
ATOM 2645 N N . ILE A 1 341 ? -10.644 -22.786 7.073 1.00 21.25 368 ILE A N 1
ATOM 2646 C CA . ILE A 1 341 ? -10.380 -22.342 8.446 1.00 20.74 368 ILE A CA 1
ATOM 2647 C C . ILE A 1 341 ? -9.105 -23.028 8.949 1.00 20.47 368 ILE A C 1
ATOM 2648 O O . ILE A 1 341 ? -9.065 -24.250 9.005 1.00 19.63 368 ILE A O 1
ATOM 2653 N N . PRO A 1 342 ? -8.056 -22.246 9.288 1.00 20.77 369 PRO A N 1
ATOM 2654 C CA . PRO A 1 342 ? -6.796 -22.887 9.674 1.00 21.55 369 PRO A CA 1
ATOM 2655 C C . PRO A 1 342 ? -6.884 -23.973 10.750 1.00 21.73 369 PRO A C 1
ATOM 2656 O O . PRO A 1 342 ? -6.234 -25.012 10.614 1.00 21.76 369 PRO A O 1
ATOM 2660 N N . LYS A 1 343 ? -7.690 -23.758 11.789 1.00 21.53 370 LYS A N 1
ATOM 2661 C CA . LYS A 1 343 ? -7.825 -24.751 12.848 1.00 21.97 370 LYS A CA 1
ATOM 2662 C C . LYS A 1 343 ? -8.394 -26.084 12.338 1.00 21.61 370 LYS A C 1
ATOM 2663 O O . LYS A 1 343 ? -7.981 -27.141 12.794 1.00 20.79 370 LYS A O 1
ATOM 2669 N N . ILE A 1 344 ? -9.334 -26.027 11.393 1.00 21.84 371 ILE A N 1
ATOM 2670 C CA . ILE A 1 344 ? -9.849 -27.235 10.753 1.00 22.76 371 ILE A CA 1
ATOM 2671 C C . ILE A 1 344 ? -8.758 -27.922 9.924 1.00 22.32 371 ILE A C 1
ATOM 2672 O O . ILE A 1 344 ? -8.576 -29.129 10.031 1.00 21.97 371 ILE A O 1
ATOM 2677 N N . GLN A 1 345 ? -8.024 -27.156 9.123 1.00 22.71 372 GLN A N 1
ATOM 2678 C CA . GLN A 1 345 ? -6.904 -27.737 8.350 1.00 24.51 372 GLN A CA 1
ATOM 2679 C C . GLN A 1 345 ? -5.885 -28.391 9.283 1.00 23.71 372 GLN A C 1
ATOM 2680 O O . GLN A 1 345 ? -5.419 -29.505 9.013 1.00 23.39 372 GLN A O 1
ATOM 2686 N N . GLN A 1 346 ? -5.583 -27.714 10.393 1.00 24.54 373 GLN A N 1
ATOM 2687 C CA . GLN A 1 346 ? -4.678 -28.236 11.434 1.00 25.48 373 GLN A CA 1
ATOM 2688 C C . GLN A 1 346 ? -5.169 -29.555 12.020 1.00 24.39 373 GLN A C 1
ATOM 2689 O O . GLN A 1 346 ? -4.415 -30.522 12.096 1.00 23.46 373 GLN A O 1
ATOM 2695 N N . LEU A 1 347 ? -6.432 -29.595 12.441 1.00 22.91 374 LEU A N 1
ATOM 2696 C CA . LEU A 1 347 ? -6.985 -30.814 13.035 1.00 22.91 374 LEU A CA 1
ATOM 2697 C C . LEU A 1 347 ? -7.013 -32.003 12.061 1.00 21.86 374 LEU A C 1
ATOM 2698 O O . LEU A 1 347 ? -6.736 -33.126 12.466 1.00 21.48 374 LEU A O 1
ATOM 2703 N N . VAL A 1 348 ? -7.339 -31.759 10.793 1.00 21.99 375 VAL A N 1
ATOM 2704 C CA . VAL A 1 348 ? -7.362 -32.834 9.787 1.00 22.37 375 VAL A CA 1
ATOM 2705 C C . VAL A 1 348 ? -5.935 -33.346 9.557 1.00 23.21 375 VAL A C 1
ATOM 2706 O O . VAL A 1 348 ? -5.698 -34.557 9.549 1.00 22.69 375 VAL A O 1
ATOM 2710 N N . LYS A 1 349 ? -5.001 -32.418 9.366 1.00 23.96 376 LYS A N 1
ATOM 2711 C CA . LYS A 1 349 ? -3.591 -32.778 9.177 1.00 25.40 376 LYS A CA 1
ATOM 2712 C C . LYS A 1 349 ? -3.038 -33.584 10.369 1.00 24.75 376 LYS A C 1
ATOM 2713 O O . LYS A 1 349 ? -2.408 -34.622 10.164 1.00 24.23 376 LYS A O 1
ATOM 2719 N N . GLU A 1 350 ? -3.305 -33.123 11.590 1.00 24.70 377 GLU A N 1
ATOM 2720 C CA . GLU A 1 350 ? -2.863 -33.817 12.808 1.00 25.62 377 GLU A CA 1
ATOM 2721 C C . GLU A 1 350 ? -3.511 -35.189 12.974 1.00 24.07 377 GLU A C 1
ATOM 2722 O O . GLU A 1 350 ? -2.834 -36.154 13.339 1.00 23.03 377 GLU A O 1
ATOM 2728 N N . PHE A 1 351 ? -4.801 -35.294 12.661 1.00 22.78 378 PHE A N 1
ATOM 2729 C CA . PHE A 1 351 ? -5.479 -36.594 12.658 1.00 22.68 378 PHE A CA 1
ATOM 2730 C C . PHE A 1 351 ? -4.780 -37.603 11.735 1.00 22.09 378 PHE A C 1
ATOM 2731 O O . PHE A 1 351 ? -4.593 -38.767 12.103 1.00 21.93 378 PHE A O 1
ATOM 2739 N N . PHE A 1 352 ? -4.373 -37.153 10.551 1.00 22.14 379 PHE A N 1
ATOM 2740 C CA . PHE A 1 352 ? -3.709 -38.041 9.586 1.00 22.73 379 PHE A CA 1
ATOM 2741 C C . PHE A 1 352 ? -2.186 -37.996 9.667 1.00 22.73 379 PHE A C 1
ATOM 2742 O O . PHE A 1 352 ? -1.504 -38.203 8.667 1.00 21.81 379 PHE A O 1
ATOM 2750 N N . ASN A 1 353 ? -1.677 -37.747 10.876 1.00 23.17 380 ASN A N 1
ATOM 2751 C CA . ASN A 1 353 ? -0.255 -37.866 11.205 1.00 24.88 380 ASN A CA 1
ATOM 2752 C C . ASN A 1 353 ? 0.638 -36.955 10.343 1.00 24.64 380 ASN A C 1
ATOM 2753 O O . ASN A 1 353 ? 1.769 -37.323 9.993 1.00 24.84 380 ASN A O 1
ATOM 2758 N N . GLY A 1 354 ? 0.119 -35.768 10.015 1.00 24.31 381 GLY A N 1
ATOM 2759 C CA . GLY A 1 354 ? 0.854 -34.760 9.237 1.00 24.87 381 GLY A CA 1
ATOM 2760 C C . GLY A 1 354 ? 0.622 -34.746 7.736 1.00 25.67 381 GLY A C 1
ATOM 2761 O O . GLY A 1 354 ? 1.179 -33.903 7.033 1.00 27.47 381 GLY A O 1
ATOM 2762 N N . LYS A 1 355 ? -0.208 -35.654 7.237 1.00 26.34 382 LYS A N 1
ATOM 2763 C CA . LYS A 1 355 ? -0.460 -35.767 5.810 1.00 27.64 382 LYS A CA 1
ATOM 2764 C C . LYS A 1 355 ? -1.142 -34.525 5.218 1.00 28.22 382 LYS A C 1
ATOM 2765 O O . LYS A 1 355 ? -2.059 -33.976 5.817 1.00 26.64 382 LYS A O 1
ATOM 2771 N N . GLU A 1 356 ? -0.671 -34.115 4.039 1.00 30.07 383 GLU A N 1
ATOM 2772 C CA . GLU A 1 356 ? -1.132 -32.908 3.341 1.00 32.22 383 GLU A CA 1
ATOM 2773 C C . GLU A 1 356 ? -2.419 -33.166 2.572 1.00 29.51 383 GLU A C 1
ATOM 2774 O O . GLU A 1 356 ? -2.467 -34.116 1.798 1.00 30.54 383 GLU A O 1
ATOM 2780 N N . PRO A 1 357 ? -3.440 -32.302 2.734 1.00 28.46 384 PRO A N 1
ATOM 2781 C CA . PRO A 1 357 ? -4.586 -32.362 1.812 1.00 27.32 384 PRO A CA 1
ATOM 2782 C C . PRO A 1 357 ? -4.244 -31.870 0.410 1.00 26.47 384 PRO A C 1
ATOM 2783 O O . PRO A 1 357 ? -3.288 -31.113 0.237 1.00 24.34 384 PRO A O 1
ATOM 2787 N N . SER A 1 358 ? -5.026 -32.304 -0.575 1.00 25.49 385 SER A N 1
ATOM 2788 C CA . SER A 1 358 ? -4.888 -31.820 -1.947 1.00 25.88 385 SER A CA 1
ATOM 2789 C C . SER A 1 358 ? -5.176 -30.323 -2.045 1.00 26.69 385 SER A C 1
ATOM 2790 O O . SER A 1 358 ? -5.983 -29.801 -1.286 1.00 25.42 385 SER A O 1
ATOM 2793 N N . ARG A 1 359 ? -4.495 -29.653 -2.974 1.00 27.40 386 ARG A N 1
ATOM 2794 C CA . ARG A 1 359 ? -4.610 -28.208 -3.181 1.00 29.88 386 ARG A CA 1
ATOM 2795 C C . ARG A 1 359 ? -4.885 -27.940 -4.650 1.00 29.37 386 ARG A C 1
ATOM 2796 O O . ARG A 1 359 ? -4.615 -28.795 -5.494 1.00 30.94 386 ARG A O 1
ATOM 2804 N N . GLY A 1 360 ? -5.400 -26.750 -4.957 1.00 29.51 387 GLY A N 1
ATOM 2805 C CA . GLY A 1 360 ? -5.442 -26.260 -6.350 1.00 29.63 387 GLY A CA 1
ATOM 2806 C C . GLY A 1 360 ? -6.748 -25.676 -6.851 1.00 30.43 387 GLY A C 1
ATOM 2807 O O . GLY A 1 360 ? -6.762 -24.978 -7.871 1.00 32.74 387 GLY A O 1
ATOM 2808 N N . ILE A 1 361 ? -7.842 -25.977 -6.159 1.00 28.56 388 ILE A N 1
ATOM 2809 C CA . ILE A 1 361 ? -9.177 -25.515 -6.523 1.00 28.27 388 ILE A CA 1
ATOM 2810 C C . ILE A 1 361 ? -9.815 -24.930 -5.259 1.00 25.91 388 ILE A C 1
ATOM 2811 O O . ILE A 1 361 ? -9.630 -25.479 -4.182 1.00 25.17 388 ILE A O 1
ATOM 2816 N N . ASN A 1 362 ? -10.552 -23.831 -5.387 1.00 24.94 389 ASN A N 1
ATOM 2817 C CA . ASN A 1 362 ? -11.337 -23.271 -4.272 1.00 24.86 389 ASN A CA 1
ATOM 2818 C C . ASN A 1 362 ? -12.261 -24.383 -3.736 1.00 22.68 389 ASN A C 1
ATOM 2819 O O . ASN A 1 362 ? -12.993 -24.993 -4.513 1.00 20.78 389 ASN A O 1
ATOM 2824 N N . PRO A 1 363 ? -12.225 -24.661 -2.417 1.00 21.27 390 PRO A N 1
ATOM 2825 C CA . PRO A 1 363 ? -13.020 -25.808 -1.936 1.00 20.26 390 PRO A CA 1
ATOM 2826 C C . PRO A 1 363 ? -14.546 -25.633 -2.055 1.00 19.72 390 PRO A C 1
ATOM 2827 O O . PRO A 1 363 ? -15.254 -26.636 -2.089 1.00 19.00 390 PRO A O 1
ATOM 2831 N N . ASP A 1 364 ? -15.033 -24.396 -2.112 1.00 20.36 391 ASP A N 1
ATOM 2832 C CA . ASP A 1 364 ? -16.458 -24.124 -2.398 1.00 21.14 391 ASP A CA 1
ATOM 2833 C C . ASP A 1 364 ? -16.869 -24.408 -3.845 1.00 19.86 391 ASP A C 1
ATOM 2834 O O . ASP A 1 364 ? -18.059 -24.510 -4.135 1.00 19.64 391 ASP A O 1
ATOM 2839 N N . GLU A 1 365 ? -15.897 -24.479 -4.754 1.00 18.79 392 GLU A N 1
ATOM 2840 C CA . GLU A 1 365 ? -16.153 -24.624 -6.188 1.00 18.68 392 GLU A CA 1
ATOM 2841 C C . GLU A 1 365 ? -15.774 -25.995 -6.760 1.00 17.47 392 GLU A C 1
ATOM 2842 O O . GLU A 1 365 ? -16.101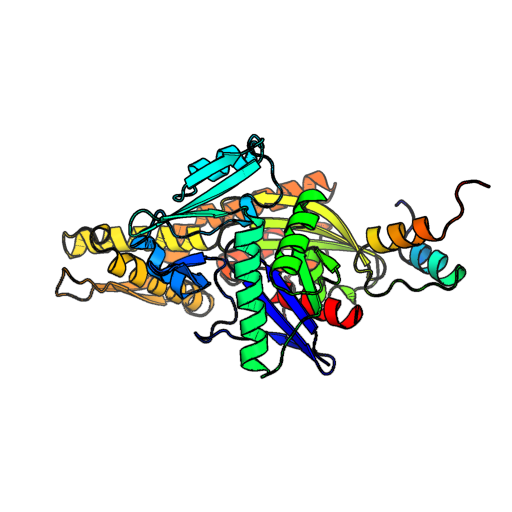 -26.290 -7.911 1.00 16.85 392 GLU A O 1
ATOM 2848 N N . ALA A 1 366 ? -15.094 -26.825 -5.967 1.00 16.91 393 ALA A N 1
ATOM 2849 C CA . ALA A 1 366 ? -14.547 -28.107 -6.446 1.00 16.27 393 ALA A CA 1
ATOM 2850 C C . ALA A 1 366 ? -15.608 -29.053 -7.010 1.00 15.62 393 ALA A C 1
ATOM 2851 O O . ALA A 1 366 ? -15.401 -29.670 -8.048 1.00 15.25 393 ALA A O 1
ATOM 2853 N N . VAL A 1 367 ? -16.742 -29.165 -6.330 1.00 15.57 394 VAL A N 1
ATOM 2854 C CA . VAL A 1 367 ? -17.798 -30.068 -6.778 1.00 15.24 394 VAL A CA 1
ATOM 2855 C C . VAL A 1 367 ? -18.362 -29.609 -8.124 1.00 14.95 394 VAL A C 1
ATOM 2856 O O . VAL A 1 367 ? -18.467 -30.420 -9.045 1.00 15.07 394 VAL A O 1
ATOM 2860 N N . ALA A 1 368 ? -18.691 -28.320 -8.267 1.00 14.89 395 ALA A N 1
ATOM 2861 C CA . ALA A 1 368 ? -19.196 -27.811 -9.550 1.00 15.32 395 ALA A CA 1
ATOM 2862 C C . ALA A 1 368 ? -18.131 -27.931 -10.644 1.00 15.73 395 ALA A C 1
ATOM 2863 O O . ALA A 1 368 ? -18.440 -28.279 -11.776 1.00 15.81 395 ALA A O 1
ATOM 2865 N N . TYR A 1 369 ? -16.878 -27.666 -10.283 1.00 16.80 396 TYR A N 1
ATOM 2866 C CA . TYR A 1 369 ? -15.754 -27.842 -11.209 1.00 17.40 396 TYR A CA 1
ATOM 2867 C C . TYR A 1 369 ? -15.685 -29.261 -11.767 1.00 16.95 396 TYR A C 1
ATOM 2868 O O . TYR A 1 369 ? -15.601 -29.452 -12.977 1.00 16.53 396 TYR A O 1
ATOM 2877 N N . GLY A 1 370 ? -15.731 -30.259 -10.885 1.00 16.42 397 GLY A N 1
ATOM 2878 C CA . GLY A 1 370 ? -15.707 -31.649 -11.305 1.00 16.26 397 GLY A CA 1
ATOM 2879 C C . GLY A 1 370 ? -16.906 -32.056 -12.134 1.00 15.71 397 GLY A C 1
ATOM 2880 O O . GLY A 1 370 ? -16.774 -32.816 -13.096 1.00 15.84 397 GLY A O 1
ATOM 2881 N N . ALA A 1 371 ? -18.078 -31.554 -11.750 1.00 15.41 398 ALA A N 1
ATOM 2882 C CA . ALA A 1 371 ? -19.303 -31.768 -12.517 1.00 15.63 398 ALA A CA 1
ATOM 2883 C C . ALA A 1 371 ? -19.142 -31.242 -13.945 1.00 15.66 398 ALA A C 1
ATOM 2884 O O . ALA A 1 371 ? -19.561 -31.901 -14.890 1.00 16.23 398 ALA A O 1
ATOM 2886 N N . ALA A 1 372 ? -18.535 -30.060 -14.084 1.00 15.95 399 ALA A N 1
ATOM 2887 C CA . ALA A 1 372 ? -18.330 -29.442 -15.395 1.00 15.98 399 ALA A CA 1
ATOM 2888 C C . ALA A 1 372 ? -17.303 -30.217 -16.223 1.00 16.69 399 ALA A C 1
ATOM 2889 O O . ALA A 1 372 ? -17.498 -30.396 -17.424 1.00 16.76 399 ALA A O 1
ATOM 2891 N N . VAL A 1 373 ? -16.236 -30.697 -15.577 1.00 17.42 400 VAL A N 1
ATOM 2892 C CA . VAL A 1 373 ? -15.268 -31.603 -16.230 1.00 17.89 400 VAL A CA 1
ATOM 2893 C C . VAL A 1 373 ? -15.988 -32.832 -16.809 1.00 18.38 400 VAL A C 1
ATOM 2894 O O . VAL A 1 373 ? -15.802 -33.188 -17.975 1.00 18.51 400 VAL A O 1
ATOM 2898 N N . GLN A 1 374 ? -16.826 -33.468 -15.998 1.00 18.72 401 GLN A N 1
ATOM 2899 C CA . GLN A 1 374 ? -17.566 -34.638 -16.444 1.00 19.21 401 GLN A CA 1
ATOM 2900 C C . GLN A 1 374 ? -18.578 -34.312 -17.536 1.00 18.86 401 GLN A C 1
ATOM 2901 O O . GLN A 1 374 ? -18.711 -35.083 -18.488 1.00 19.22 401 GLN A O 1
ATOM 2907 N N . ALA A 1 375 ? -19.258 -33.170 -17.422 1.00 18.41 402 ALA A N 1
ATOM 2908 C CA . ALA A 1 375 ? -20.136 -32.696 -18.486 1.00 18.36 402 ALA A CA 1
ATOM 2909 C C . ALA A 1 375 ? -19.359 -32.559 -19.810 1.00 19.03 402 ALA A C 1
ATOM 2910 O O . ALA A 1 375 ? -19.864 -32.939 -20.866 1.00 18.89 402 ALA A O 1
ATOM 2912 N N . GLY A 1 376 ? -18.137 -32.035 -19.731 1.00 19.68 403 GLY A N 1
ATOM 2913 C CA . GLY A 1 376 ? -17.232 -31.992 -20.889 1.00 20.66 403 GLY A CA 1
ATOM 2914 C C . GLY A 1 376 ? -16.939 -33.358 -21.479 1.00 22.28 403 GLY A C 1
ATOM 2915 O O . GLY A 1 376 ? -17.021 -33.537 -22.697 1.00 23.06 403 GLY A O 1
ATOM 2916 N N . VAL A 1 377 ? -16.610 -34.322 -20.618 1.00 23.77 404 VAL A N 1
ATOM 2917 C CA . VAL A 1 377 ? -16.336 -35.699 -21.062 1.00 25.52 404 VAL A CA 1
ATOM 2918 C C . VAL A 1 377 ? -17.571 -36.287 -21.737 1.00 26.62 404 VAL A C 1
ATOM 2919 O O . VAL A 1 377 ? -17.472 -36.849 -22.830 1.00 26.24 404 VAL A O 1
ATOM 2923 N N . LEU A 1 378 ? -18.729 -36.138 -21.095 1.00 26.12 405 LEU A N 1
ATOM 2924 C CA . LEU A 1 378 ? -19.965 -36.757 -21.571 1.00 28.84 405 LEU A CA 1
ATOM 2925 C C . LEU A 1 378 ? -20.561 -36.135 -22.843 1.00 30.60 405 LEU A C 1
ATOM 2926 O O . LEU A 1 378 ? -21.427 -36.751 -23.460 1.00 32.43 405 LEU A O 1
ATOM 2931 N N . SER A 1 379 ? -20.100 -34.943 -23.235 1.00 31.54 406 SER A N 1
ATOM 2932 C CA . SER A 1 379 ? -20.605 -34.250 -24.433 1.00 31.75 406 SER A CA 1
ATOM 2933 C C . SER A 1 379 ? -19.644 -34.317 -25.630 1.00 33.22 406 SER A C 1
ATOM 2934 O O . SER A 1 379 ? -18.434 -34.502 -25.480 1.00 33.40 406 SER A O 1
ATOM 2937 N N . LYS B 2 5 ? -17.690 -56.991 -9.520 1.00 57.68 130 LYS B N 1
ATOM 2938 C CA . LYS B 2 5 ? -17.327 -56.302 -8.242 1.00 58.91 130 LYS B CA 1
ATOM 2939 C C . LYS B 2 5 ? -15.920 -56.674 -7.767 1.00 59.13 130 LYS B C 1
ATOM 2940 O O . LYS B 2 5 ? -15.106 -55.795 -7.481 1.00 59.59 130 LYS B O 1
ATOM 2942 N N . LYS B 2 6 ? -15.649 -57.976 -7.686 1.00 60.01 131 LYS B N 1
ATOM 2943 C CA . LYS B 2 6 ? -14.345 -58.491 -7.240 1.00 58.42 131 LYS B CA 1
ATOM 2944 C C . LYS B 2 6 ? -13.204 -58.246 -8.243 1.00 57.57 131 LYS B C 1
ATOM 2945 O O . LYS B 2 6 ? -12.037 -58.199 -7.847 1.00 57.71 131 LYS B O 1
ATOM 2947 N N . LEU B 2 7 ? -13.539 -58.099 -9.528 1.00 55.12 132 LEU B N 1
ATOM 2948 C CA . LEU B 2 7 ? -12.541 -57.837 -10.570 1.00 53.00 132 LEU B CA 1
ATOM 2949 C C . LEU B 2 7 ? -11.937 -56.438 -10.438 1.00 51.50 132 LEU B C 1
ATOM 2950 O O . LEU B 2 7 ? -12.621 -55.496 -10.037 1.00 53.55 132 LEU B O 1
ATOM 2952 N N . ARG B 2 8 ? -10.655 -56.315 -10.776 1.00 48.61 133 ARG B N 1
ATOM 2953 C CA . ARG B 2 8 ? -9.964 -55.021 -10.793 1.00 47.11 133 ARG B CA 1
ATOM 2954 C C . ARG B 2 8 ? -10.449 -54.163 -11.968 1.00 45.30 133 ARG B C 1
ATOM 2955 O O . ARG B 2 8 ? -11.039 -54.675 -12.920 1.00 44.02 133 ARG B O 1
ATOM 2963 N N . VAL B 2 9 ? -10.184 -52.861 -11.898 1.00 42.71 134 VAL B N 1
ATOM 2964 C CA . VAL B 2 9 ? -10.659 -51.911 -12.914 1.00 41.87 134 VAL B CA 1
ATOM 2965 C C . VAL B 2 9 ? -10.010 -52.118 -14.291 1.00 42.08 134 VAL B C 1
ATOM 2966 O O . VAL B 2 9 ? -10.683 -51.965 -15.314 1.00 41.55 134 VAL B O 1
ATOM 2970 N N . LYS B 2 10 ? -8.717 -52.443 -14.320 1.00 42.64 135 LYS B N 1
ATOM 2971 C CA . LYS B 2 10 ? -8.033 -52.768 -15.582 1.00 43.22 135 LYS B CA 1
ATOM 2972 C C . LYS B 2 10 ? -8.676 -53.972 -16.280 1.00 42.87 135 LYS B C 1
ATOM 2973 O O . LYS B 2 10 ? -8.721 -54.022 -17.509 1.00 43.89 135 LYS B O 1
ATOM 2975 N N . GLU B 2 11 ? -9.179 -54.921 -15.486 1.00 44.24 136 GLU B N 1
ATOM 2976 C CA . GLU B 2 11 ? -9.887 -56.097 -16.003 1.00 44.36 136 GLU B CA 1
ATOM 2977 C C . GLU B 2 11 ? -11.254 -55.718 -16.575 1.00 42.90 136 GLU B C 1
ATOM 2978 O O . GLU B 2 11 ? -11.650 -56.235 -17.619 1.00 42.97 136 GLU B O 1
ATOM 2984 N N . LEU B 2 12 ? -11.964 -54.818 -15.893 1.00 41.01 137 LEU B N 1
ATOM 2985 C CA . LEU B 2 12 ? -13.271 -54.334 -16.367 1.00 39.85 137 LEU B CA 1
ATOM 2986 C C . LEU B 2 12 ? -13.143 -53.500 -17.646 1.00 40.03 137 LEU B C 1
ATOM 2987 O O . LEU B 2 12 ? -13.954 -53.644 -18.562 1.00 40.29 137 LEU B O 1
ATOM 2992 N N . LYS B 2 13 ? -12.132 -52.630 -17.695 1.00 40.21 138 LYS B N 1
ATOM 2993 C CA . LYS B 2 13 ? -11.778 -51.897 -18.922 1.00 40.58 138 LYS B CA 1
ATOM 2994 C C . LYS B 2 13 ? -11.434 -52.841 -20.082 1.00 41.95 138 LYS B C 1
ATOM 2995 O O . LYS B 2 13 ? -11.793 -52.572 -21.236 1.00 41.62 138 LYS B O 1
ATOM 3001 N N . LYS B 2 14 ? -10.725 -53.928 -19.766 1.00 43.17 139 LYS B N 1
ATOM 3002 C CA . LYS B 2 14 ? -10.363 -54.952 -20.753 1.00 44.48 139 LYS B CA 1
ATOM 3003 C C . LYS B 2 14 ? -11.591 -55.665 -21.323 1.00 44.00 139 LYS B C 1
ATOM 3004 O O . LYS B 2 14 ? -11.661 -55.879 -22.529 1.00 44.51 139 LYS B O 1
ATOM 3006 N N . ILE B 2 15 ? -12.553 -56.011 -20.462 1.00 44.38 140 ILE B N 1
ATOM 3007 C CA . ILE B 2 15 ? -13.806 -56.653 -20.902 1.00 45.08 140 ILE B CA 1
ATOM 3008 C C . ILE B 2 15 ? -14.520 -55.772 -21.935 1.00 46.79 140 ILE B C 1
ATOM 3009 O O . ILE B 2 15 ? -14.866 -56.244 -23.019 1.00 45.56 140 ILE B O 1
ATOM 3014 N N . LEU B 2 16 ? -14.719 -54.498 -21.595 1.00 47.19 141 LEU B N 1
ATOM 3015 C CA . LEU B 2 16 ? -15.354 -53.542 -22.508 1.00 48.69 141 LEU B CA 1
ATOM 3016 C C . LEU B 2 16 ? -14.557 -53.361 -23.802 1.00 50.56 141 LEU B C 1
ATOM 3017 O O . LEU B 2 16 ? -15.140 -53.327 -24.890 1.00 49.88 141 LEU B O 1
ATOM 3022 N N . ASP B 2 17 ? -13.233 -53.265 -23.676 1.00 52.48 142 ASP B N 1
ATOM 3023 C CA . ASP B 2 17 ? -12.341 -53.140 -24.838 1.00 55.07 142 ASP B CA 1
ATOM 3024 C C . ASP B 2 17 ? -12.378 -54.389 -25.736 1.00 54.42 142 ASP B C 1
ATOM 3025 O O . ASP B 2 17 ? -12.295 -54.274 -26.962 1.00 55.35 142 ASP B O 1
ATOM 3030 N N . ASP B 2 18 ? -12.513 -55.565 -25.123 1.00 52.90 143 ASP B N 1
ATOM 3031 C CA . ASP B 2 18 ? -12.681 -56.827 -25.860 1.00 53.08 143 ASP B CA 1
ATOM 3032 C C . ASP B 2 18 ? -14.017 -56.916 -26.615 1.00 53.63 143 ASP B C 1
ATOM 3033 O O . ASP B 2 18 ? -14.094 -57.573 -27.657 1.00 52.54 143 ASP B O 1
ATOM 3038 N N . TRP B 2 19 ? -15.058 -56.272 -26.084 1.00 52.97 144 TRP B N 1
ATOM 3039 C CA . TRP B 2 19 ? -16.365 -56.181 -26.756 1.00 53.73 144 TRP B CA 1
ATOM 3040 C C . TRP B 2 19 ? -16.492 -55.000 -27.737 1.00 54.19 144 TRP B C 1
ATOM 3041 O O . TRP B 2 19 ? -17.549 -54.824 -28.349 1.00 54.92 144 TRP B O 1
ATOM 3052 N N . GLY B 2 20 ? -15.431 -54.204 -27.895 1.00 54.80 145 GLY B N 1
ATOM 3053 C CA . GLY B 2 20 ? -15.442 -53.048 -28.794 1.00 55.28 145 GLY B CA 1
ATOM 3054 C C . GLY B 2 20 ? -16.346 -51.919 -28.328 1.00 55.98 145 GLY B C 1
ATOM 3055 O O . GLY B 2 20 ? -17.008 -51.277 -29.147 1.00 55.71 145 GLY B O 1
ATOM 3056 N N . GLU B 2 21 ? -16.373 -51.689 -27.014 1.00 56.42 146 GLU B N 1
ATOM 3057 C CA . GLU B 2 21 ? -17.178 -50.632 -26.396 1.00 55.63 146 GLU B CA 1
ATOM 3058 C C . GLU B 2 21 ? -16.308 -49.821 -25.447 1.00 55.86 146 GLU B C 1
ATOM 3059 O O . GLU B 2 21 ? -15.414 -50.368 -24.797 1.00 57.08 146 GLU B O 1
ATOM 3061 N N . MET B 2 22 ? -16.569 -48.517 -25.385 1.00 55.52 147 MET B N 1
ATOM 3062 C CA . MET B 2 22 ? -15.846 -47.594 -24.506 1.00 53.98 147 MET B CA 1
ATOM 3063 C C . MET B 2 22 ? -16.811 -47.035 -23.469 1.00 52.81 147 MET B C 1
ATOM 3064 O O . MET B 2 22 ? -18.004 -46.872 -23.745 1.00 53.21 147 MET B O 1
ATOM 3066 N N . CYS B 2 23 ? -16.286 -46.745 -22.280 1.00 50.03 148 CYS B N 1
ATOM 3067 C CA . CYS B 2 23 ? -17.080 -46.228 -21.167 1.00 48.17 148 CYS B CA 1
ATOM 3068 C C . CYS B 2 23 ? -16.842 -44.713 -21.062 1.00 48.24 148 CYS B C 1
ATOM 3069 O O . CYS B 2 23 ? -15.934 -44.259 -20.358 1.00 47.45 148 CYS B O 1
ATOM 3072 N N . LYS B 2 24 ? -17.658 -43.945 -21.788 1.00 47.19 149 LYS B N 1
ATOM 3073 C CA . LYS B 2 24 ? -17.521 -42.485 -21.858 1.00 45.80 149 LYS B CA 1
ATOM 3074 C C . LYS B 2 24 ? -17.995 -41.831 -20.563 1.00 43.74 149 LYS B C 1
ATOM 3075 O O . LYS B 2 24 ? -19.171 -41.930 -20.210 1.00 43.05 149 LYS B O 1
ATOM 3077 N N . GLY B 2 25 ? -17.072 -41.174 -19.860 1.00 42.83 150 GLY B N 1
ATOM 3078 C CA . GLY B 2 25 ? -17.375 -40.504 -18.594 1.00 41.76 150 GLY B CA 1
ATOM 3079 C C . GLY B 2 25 ? -17.754 -41.429 -17.451 1.00 41.14 150 GLY B C 1
ATOM 3080 O O . GLY B 2 25 ? -18.504 -41.035 -16.552 1.00 40.59 150 GLY B O 1
ATOM 3081 N N . CYS B 2 26 ? -17.242 -42.660 -17.485 1.00 39.04 151 CYS B N 1
ATOM 3082 C CA . CYS B 2 26 ? -17.496 -43.631 -16.421 1.00 37.62 151 CYS B CA 1
ATOM 3083 C C . CYS B 2 26 ? -16.509 -43.347 -15.299 1.00 35.72 151 CYS B C 1
ATOM 3084 O O . CYS B 2 26 ? -15.386 -43.851 -15.296 1.00 33.51 151 CYS B O 1
ATOM 3087 N N . ALA B 2 27 ? -16.928 -42.500 -14.364 1.00 33.60 152 ALA B N 1
ATOM 3088 C CA . ALA B 2 27 ? -16.057 -42.069 -13.272 1.00 31.77 152 ALA B CA 1
ATOM 3089 C C . ALA B 2 27 ? -15.874 -43.153 -12.208 1.00 29.96 152 ALA B C 1
ATOM 3090 O O . ALA B 2 27 ? -14.835 -43.201 -11.550 1.00 28.13 152 ALA B O 1
ATOM 3092 N N . GLU B 2 28 ? -16.887 -44.006 -12.041 1.00 28.13 153 GLU B N 1
ATOM 3093 C CA . GLU B 2 28 ? -16.907 -44.986 -10.961 1.00 27.70 153 GLU B CA 1
ATOM 3094 C C . GLU B 2 28 ? -16.962 -46.423 -11.453 1.00 28.48 153 GLU B C 1
ATOM 3095 O O . GLU B 2 28 ? -17.353 -46.689 -12.595 1.00 28.49 153 GLU B O 1
ATOM 3101 N N . LYS B 2 29 ? -16.558 -47.337 -10.570 1.00 29.06 154 LYS B N 1
ATOM 3102 C CA . LYS B 2 29 ? -16.510 -48.772 -10.871 1.00 30.98 154 LYS B CA 1
ATOM 3103 C C . LYS B 2 29 ? -17.887 -49.282 -11.293 1.00 30.92 154 LYS B C 1
ATOM 3104 O O . LYS B 2 29 ? -18.006 -50.011 -12.281 1.00 30.51 154 LYS B O 1
ATOM 3110 N N . SER B 2 30 ? -18.918 -48.864 -10.555 1.00 31.31 155 SER B N 1
ATOM 3111 C CA . SER B 2 30 ? -20.312 -49.202 -10.877 1.00 31.99 155 SER B CA 1
ATOM 3112 C C . SER B 2 30 ? -20.739 -48.803 -12.297 1.00 31.35 155 SER B C 1
ATOM 3113 O O . SER B 2 30 ? -21.586 -49.473 -12.883 1.00 32.11 155 SER B O 1
ATOM 3116 N N . ASP B 2 31 ? -20.168 -47.724 -12.837 1.00 30.60 156 ASP B N 1
ATOM 3117 C CA . ASP B 2 31 ? -20.438 -47.309 -14.227 1.00 31.22 156 ASP B CA 1
ATOM 3118 C C . ASP B 2 31 ? -19.918 -48.355 -15.219 1.00 32.31 156 ASP B C 1
ATOM 3119 O O . ASP B 2 31 ? -20.597 -48.684 -16.197 1.00 33.14 156 ASP B O 1
ATOM 3124 N N . TYR B 2 32 ? -18.711 -48.858 -14.961 1.00 32.03 157 TYR B N 1
ATOM 3125 C CA . TYR B 2 32 ? -18.125 -49.940 -15.754 1.00 33.98 157 TYR B CA 1
ATOM 3126 C C . TYR B 2 32 ? -18.944 -51.221 -15.654 1.00 35.59 157 TYR B C 1
ATOM 3127 O O . TYR B 2 32 ? -19.237 -51.846 -16.675 1.00 35.34 157 TYR B O 1
ATOM 3136 N N . ILE B 2 33 ? -19.332 -51.580 -14.431 1.00 36.34 158 ILE B N 1
ATOM 3137 C CA . ILE B 2 33 ? -20.121 -52.790 -14.179 1.00 40.09 158 ILE B CA 1
ATOM 3138 C C . ILE B 2 33 ? -21.509 -52.697 -14.832 1.00 41.35 158 ILE B C 1
ATOM 3139 O O . ILE B 2 33 ? -22.004 -53.693 -15.373 1.00 41.09 158 ILE B O 1
ATOM 3144 N N . ARG B 2 34 ? -22.121 -51.509 -14.785 1.00 43.12 159 ARG B N 1
ATOM 3145 C CA . ARG B 2 34 ? -23.411 -51.267 -15.437 1.00 44.81 159 ARG B CA 1
ATOM 3146 C C . ARG B 2 34 ? -23.314 -51.530 -16.935 1.00 45.40 159 ARG B C 1
ATOM 3147 O O . ARG B 2 34 ? -24.117 -52.289 -17.484 1.00 45.50 159 ARG B O 1
ATOM 3155 N N . LYS B 2 35 ? -22.326 -50.916 -17.585 1.00 45.14 160 LYS B N 1
ATOM 3156 C CA . LYS B 2 35 ? -22.154 -51.070 -19.030 1.00 46.41 160 LYS B CA 1
ATOM 3157 C C . LYS B 2 35 ? -21.784 -52.508 -19.429 1.00 44.93 160 LYS B C 1
ATOM 3158 O O . LYS B 2 35 ? -22.223 -52.976 -20.473 1.00 44.28 160 LYS B O 1
ATOM 3164 N N . ILE B 2 36 ? -21.001 -53.202 -18.601 1.00 44.05 161 ILE B N 1
ATOM 3165 C CA . ILE B 2 36 ? -20.656 -54.613 -18.860 1.00 43.91 161 ILE B CA 1
ATOM 3166 C C . ILE B 2 36 ? -21.894 -55.520 -18.786 1.00 45.00 161 ILE B C 1
ATOM 3167 O O . ILE B 2 36 ? -22.076 -56.381 -19.648 1.00 45.82 161 ILE B O 1
ATOM 3172 N N . ASN B 2 37 ? -22.741 -55.322 -17.774 1.00 46.83 162 ASN B N 1
ATOM 3173 C CA . ASN B 2 37 ? -23.998 -56.085 -17.651 1.00 48.38 162 ASN B CA 1
ATOM 3174 C C . ASN B 2 37 ? -24.966 -55.850 -18.819 1.00 49.92 162 ASN B C 1
ATOM 3175 O O . ASN B 2 37 ? -25.760 -56.731 -19.142 1.00 50.39 162 ASN B O 1
ATOM 3180 N N . GLU B 2 38 ? -24.901 -54.671 -19.437 1.00 51.76 163 GLU B N 1
ATOM 3181 C CA . GLU B 2 38 ? -25.693 -54.363 -20.641 1.00 53.83 163 GLU B CA 1
ATOM 3182 C C . GLU B 2 38 ? -25.214 -55.080 -21.920 1.00 53.63 163 GLU B C 1
ATOM 3183 O O . GLU B 2 38 ? -26.021 -55.321 -22.822 1.00 52.34 163 GLU B O 1
ATOM 3189 N N . LEU B 2 39 ? -23.916 -55.393 -21.999 1.00 52.87 164 LEU B N 1
ATOM 3190 C CA . LEU B 2 39 ? -23.316 -56.088 -23.155 1.00 52.17 164 LEU B CA 1
ATOM 3191 C C . LEU B 2 39 ? -23.149 -57.603 -22.978 1.00 50.14 164 LEU B C 1
ATOM 3192 O O . LEU B 2 39 ? -23.169 -58.334 -23.965 1.00 46.02 164 LEU B O 1
ATOM 3197 N N . MET B 2 40 ? -22.960 -58.064 -21.739 1.00 49.59 165 MET B N 1
ATOM 3198 C CA . MET B 2 40 ? -22.626 -59.469 -21.464 1.00 49.48 165 MET B CA 1
ATOM 3199 C C . MET B 2 40 ? -23.833 -60.406 -21.607 1.00 50.22 165 MET B C 1
ATOM 3200 O O . MET B 2 40 ? -24.894 -60.131 -21.043 1.00 51.90 165 MET B O 1
ATOM 3202 N N . PRO B 2 41 ? -23.683 -61.508 -22.370 1.00 49.17 166 PRO B N 1
ATOM 3203 C CA . PRO B 2 41 ? -24.676 -62.587 -22.310 1.00 48.67 166 PRO B CA 1
ATOM 3204 C C . PRO B 2 41 ? -24.682 -63.328 -20.962 1.00 48.54 166 PRO B C 1
ATOM 3205 O O . PRO B 2 41 ? -23.626 -63.765 -20.489 1.00 47.99 166 PRO B O 1
ATOM 3209 N N . LYS B 2 42 ? -25.861 -63.442 -20.350 1.00 47.09 167 LYS B N 1
ATOM 3210 C CA . LYS B 2 42 ? -26.042 -64.179 -19.091 1.00 46.33 167 LYS B CA 1
ATOM 3211 C C . LYS B 2 42 ? -26.818 -65.497 -19.241 1.00 45.78 167 LYS B C 1
ATOM 3212 O O . LYS B 2 42 ? -26.785 -66.327 -18.328 1.00 45.78 167 LYS B O 1
ATOM 3214 N N . TYR B 2 43 ? -27.493 -65.702 -20.378 1.00 43.97 168 TYR B N 1
ATOM 3215 C CA . TYR B 2 43 ? -28.447 -66.811 -20.534 1.00 42.86 168 TYR B CA 1
ATOM 3216 C C . TYR B 2 43 ? -28.045 -67.799 -21.637 1.00 42.88 168 TYR B C 1
ATOM 3217 O O . TYR B 2 43 ? -28.896 -68.294 -22.388 1.00 44.36 168 TYR B O 1
ATOM 3226 N N . ALA B 2 44 ? -26.747 -68.096 -21.713 1.00 41.55 169 ALA B N 1
ATOM 3227 C CA . ALA B 2 44 ? -26.231 -69.137 -22.605 1.00 41.75 169 ALA B CA 1
ATOM 3228 C C . ALA B 2 44 ? -26.734 -70.515 -22.167 1.00 42.30 169 ALA B C 1
ATOM 3229 O O . ALA B 2 44 ? -26.931 -70.778 -20.980 1.00 41.46 169 ALA B O 1
#

Radius of gyration: 22.39 Å; Cα contacts (8 Å, |Δi|>4): 850; chains: 2; bounding box: 56×75×56 Å

Foldseek 3Di:
DKAWEKELDQFKIWIWIQDPNAIDTFAFPVRHRIFTLKWAAALVGDIDGTPVLLLCCLVQVAGMDGRLLQQFLDWCVPVSNVVVCVVRNYDWDDDPRGIWTWHDNDDPDIDIGRSLQSSLVNVLSNQVRVCVVVVHGYAEFAYEDAPPDDPSRLVSNVSSSVSSRHDHLYYYYLQVLLCVLLPVLPDEAKAWEWEWAAAAAWTKIWIWIAYGSDIDTQDMDTGRGAHPVVLLVLVLVVVQVVCCVVPVDRCSVFSSQSSQQSVQSVVQQLVQLPDFKGKTWGDGPVDDDTDIDMDGLVNSCVSCVVSLVVSVVRVVVRCVSNVHDLQRHDAYGYAYQNCSSVVSLVVVCVRSVNDHHRDDDRRPCSSRRSRNSVSVVSD/DPDDPVVLQVLCVVVVHDQPPQPDPVSSVVVSVVPDDDPD

Secondary structure (DSSP, 8-state):
--EEEEE--SSEEEEEEEETTEEEEPP-TTS-SSEE--EEE-TT--EEESHHHHTTTTTSTTS-B--GGGTTT--TT-HHHHHHHHH-SSEEEEETTEEEEEEEEETTEEEEE-HHHHHHHHHHHHHHHHHHHHTS---EEEEEE-TT--HHHHHHHHHHHHHTT-EEEEEEEHHHHHHHHTTGGG--SEEEEEEEEE-SS-EEEEEEEEETTEEEEEEEEEETT--HHHHHHHHHHHHHHHHHHHHS--GGG-HHHHHHHHHHHHHHHHHTTT-SEEEEEE--TT-SS-EEEEEEHHHHHHHHHHHHHHTHHHHHHHHHHTT--GGG--EEEEESGGGGSHHHHHHHHHHTTTPPPP-SS-TTTHHHHHHHHHHHHH-/--S-HHHHHHHHHHTT---TT--BHHHHHHHHHHHS----

GO terms:
  GO:0016887 ATP hydrolysis activity (F, IDA)
  GO:1903895 negative regulation of IRE1-mediated unfolded protein response (P, IDA)
  GO:0005515 protein binding (F, IPI)
  GO:0031333 negative regulation of protein-containing complex assembly (P, IDA)
  GO:0048471 perinuclear region of cytoplasm (C, IDA)
  GO:0005788 endoplasmic reticulum lumen (C, IDA)
  GO:0005789 endoplasmic reticulum membrane (C, IDA)
  GO:0016887 ATP hydrolysis activity (F, EXP)
  GO:0043066 negative regulation of apoptotic process (P, IMP)

Sequence (419 aa):
GTVVGIDLGTTYSCVGVFKNGRVEIIANDQGNRITPSYVAFTPEGERLIGDAAKNQLTSNPENTVFDAKRLIGRTWNDPSVQQDIKFLPFKVVEKKTKPYIQVDIGGGQTKTFAPEEISAMVLTKMKETAEAYLGKKVTHAVVTVPAYFNDAQRQATKDAGTIAGLNVMRIINEPTAAAIAYGLDKREGEKNILVFDLGGGTFDVSLLTIDNGVFEVVATNGDTHLGGEDFDQRVMEHFIKLYKKKTGKDVRKDNRAVQKLRREVEKAKRALSSQHQARIEIESFFEGEDFSETLTRAKFEELNMDLFRSTMKPVQKVLEDSDLKKSDIDEIVLVGGSTRIPKIQQLVKEFFNGKEPSRGINPDEAVAYGAAVQAGVLSKKLRVKELKKILDDWGEMCKGCAEKSDYIRKINELMPKYA

InterPro domains:
  IPR013126 Heat shock protein 70 family [PF00012] (30-635)
  IPR013126 Heat shock protein 70 family [PTHR19375] (30-601)
  IPR018181 Heat shock protein 70, conserved site [PS00297] (33-40)
  IPR018181 Heat shock protein 70, conserved site [PS00329] (222-235)
  IPR018181 Heat shock protein 70, conserved site [PS01036] (359-373)
  IPR029047 Heat shock protein 70kD, peptide-binding domain superfamily [G3DSA:2.60.34.10] (409-562)
  IPR029047 Heat shock protein 70kD, peptide-binding domain superfamily [SSF100920] (410-566)
  IPR029048 Heat shock protein 70kD, C-terminal domain superfamily [G3DSA:1.20.1270.10] (563-637)
  IPR029048 Heat shock protein 70kD, C-terminal domain superfamily [SSF100934] (560-642)
  IPR042050 Endoplasmic reticulum chaperone BIP, nucleotide-binding domain [cd10241] (28-405)
  IPR043129 ATPase, nucleotide binding domain [SSF53067] (28-213)
  IPR043129 ATPase, nucleotide binding domain [SSF53067] (215-407)

Organism: Cricetulus griseus (NCBI:txid10029)

B-factor: mean 26.09, std 9.82, range [13.37, 62.01]